Protein 6OH9 (pdb70)

Nearest PDB structures (foldseek):
  6oh9-assembly1_A-2  TM=1.002E+00  e=0.000E+00  Saccharomyces cerevisiae S288C
  6oha-assembly1_A-2  TM=1.002E+00  e=1.198E-101  Saccharomyces cerevisiae S288C
  2uz9-assembly1_A  TM=9.532E-01  e=1.510E-56  Homo sapiens
  3e0l-assembly1_B  TM=9.366E-01  e=5.486E-54  Homo sapiens
  2i9u-assembly1_B  TM=9.647E-01  e=1.016E-47  Clostridium acetobutylicum ATCC 824

InterPro domains:
  IPR006680 Amidohydrolase-related [PF01979] (92-486)
  IPR011059 Metal-dependent hydrolase, composite domain superfamily [G3DSA:2.30.40.10] (21-485)
  IPR014311 Guanine deaminase [TIGR02967] (87-442)
  IPR014311 Guanine deaminase [cd01303] (21-483)
  IPR032466 Metal-dependent hydrolase [SSF51556] (94-405)
  IPR051607 Metallo-dependent Hydrolases [PTHR11271] (16-487)

Radius of gyration: 21.92 Å; Cα contacts (8 Å, |Δi|>4): 1103; chains: 1; bounding box: 60×45×69 Å

Secondary structure (DSSP, 8-state):
--TT-EEEEEEEEEE-SSTT--EEEEEEEEEEETTEEEEEETT-S-HHHHHHHH-TT--GGGEEEEE---EEEEEPEEEEEEEGGGGGGTT--TT--HHHHIIIIIHHHHHHTTSHHHHHHHHHHHHHHHHHTTEEEEEEE--S-HHHHHHHHHHHHHHT-EEEEE-EE--SSS-TTS---HHHHHHHHHHHHHIIIIII--TTEEEEEEE--GGGS-HHHHHHHHHHHHHHT-EEEEEES--HHHHHHHHHH-TTSSSHHHHHHHTT---TTEEEEE--S--HHHHHHHHHHT-EEEE-HHHHHHTT-----HHHHHHTT-EEEE---TTTS----HHHHHHHHHHHHHHHHHHH-GGG---HHHHHHIIIIIHHHHTT-TTTSSSS-TTSB--EEEEETTSTT-S----GGG--------HHHHHHHHHHH--GGGEEEEEETTEEEEE-

CATH classification: 3.20.20.140

Organism: Saccharomyces cerevisiae (strain ATCC 204508 / S288c) (NCBI:txid559292)

Foldseek 3Di:
DCAQAKEKEFAWAWFFLDFPDIDIAGRWIWIAHQQFTADIGGPDPDNLVVVCVSPVPDDSVRYDYHYFQQKYKYFFFEAEAAALQQQVQAVPQPQAFDPVSCVPRNLVSLLVVVPVVVLLVSLVVLLQQLVLFRHQEYEYEYAQDLVSQLVSLLVCLVLRGQYETEREAFAADDDPSGHDNLVSRLVSLVVSQCCNCPPVVHNRYHYEYHHAAQRRADLVSLLSVLVVCVVVVHAYEYEFQQAPVVFVVCCVVCVVADGRLRSNVVSRNQALRYEYEHQAPDDPVSLVVNVVRNAAYEHAQQLSVQSVRHFRQVLVSVVSVHQYAYHCHPRSRNDSHLLVRLVSNQVSQVVVCVPPNPSSGGDLSSSSQRRFLSSCSNNVNNVATRGSDGGHGRWMFMFRCPFPPHPQDDDPPQDPPDHHDDPVNSVVSCSVRNGSSRGAWTDGSNHTSDGD

B-factor: mean 28.14, std 17.05, range [9.83, 329.29]

Structure (mmCIF, N/CA/C/O backbone):
data_6OH9
#
_entry.id   6OH9
#
_cell.length_a   107.229
_cell.length_b   107.229
_cell.length_c   114.831
_cell.angle_alpha   90.000
_cell.angle_beta   90.000
_cell.angle_gamma   90.000
#
_symmetry.space_group_name_H-M   'P 43 2 2'
#
loop_
_entity.id
_entity.type
_entity.pdbx_description
1 polymer 'Yeast Guanine Deaminase'
2 non-polymer 'ZINC ION'
3 non-polymer 'SULFATE ION'
4 non-polymer 'NONAETHYLENE GLYCOL'
5 water water
#
loop_
_atom_site.group_PDB
_atom_site.id
_atom_site.type_symbol
_atom_site.label_atom_id
_atom_site.label_alt_id
_atom_site.label_comp_id
_atom_site.label_asym_id
_atom_site.label_entity_id
_atom_site.label_seq_id
_atom_site.pdbx_PDB_ins_code
_atom_site.Cartn_x
_atom_site.Cartn_y
_atom_site.Cartn_z
_atom_site.occupancy
_atom_site.B_iso_or_equiv
_atom_site.auth_seq_id
_atom_site.auth_comp_id
_atom_site.auth_asym_id
_atom_site.auth_atom_id
_atom_site.pdbx_PDB_model_num
ATOM 1 N N . ASP A 1 13 ? 53.39800 18.95452 7.12540 1.000 79.88409 13 ASP A N 1
ATOM 2 C CA . ASP A 1 13 ? 53.57224 17.53611 6.81530 1.000 92.10552 13 ASP A CA 1
ATOM 3 C C . ASP A 1 13 ? 54.27894 16.82476 7.96432 1.000 89.88683 13 ASP A C 1
ATOM 4 O O . ASP A 1 13 ? 55.36165 17.23297 8.38621 1.000 84.70254 13 ASP A O 1
ATOM 12 N N . LYS A 1 14 ? 53.66559 15.74987 8.45697 1.000 81.76523 14 LYS A N 1
ATOM 13 C CA . LYS A 1 14 ? 54.13120 15.07696 9.66005 1.000 68.67322 14 LYS A CA 1
ATOM 14 C C . LYS A 1 14 ? 54.81465 13.74272 9.38714 1.000 45.68170 14 LYS A C 1
ATOM 15 O O . LYS A 1 14 ? 55.24253 13.07695 10.34060 1.000 37.93117 14 LYS A O 1
ATOM 27 N N . HIS A 1 15 ? 54.94237 13.33234 8.12598 1.000 38.29127 15 HIS A N 1
ATOM 28 C CA . HIS A 1 15 ? 55.64490 12.09299 7.83393 1.000 41.37145 15 HIS A CA 1
ATOM 29 C C . HIS A 1 15 ? 57.07806 12.18970 8.34405 1.000 35.06769 15 HIS A C 1
ATOM 30 O O . HIS A 1 15 ? 57.77789 13.18074 8.09164 1.000 40.59796 15 HIS A O 1
ATOM 44 N N . GLY A 1 16 ? 57.51589 11.15515 9.05960 1.000 39.32202 16 GLY A N 1
ATOM 45 C CA . GLY A 1 16 ? 58.84528 11.13478 9.63345 1.000 39.99570 16 GLY A CA 1
ATOM 46 C C . GLY A 1 16 ? 58.96657 11.78510 10.99125 1.000 33.60152 16 GLY A C 1
ATOM 47 O O . GLY A 1 16 ? 60.05848 11.78835 11.57315 1.000 35.94208 16 GLY A O 1
ATOM 51 N N . LYS A 1 17 ? 57.90006 12.32892 11.53862 1.000 29.17420 17 LYS A N 1
ATOM 52 C CA . LYS A 1 17 ? 57.95175 12.98351 12.82840 1.000 36.91549 17 LYS A CA 1
ATOM 53 C C . LYS A 1 17 ? 57.13296 12.21260 13.83943 1.000 35.80497 17 LYS A C 1
ATOM 54 O O . LYS A 1 17 ? 55.95357 11.93003 13.60523 1.000 32.10670 17 LYS A O 1
ATOM 58 N N . PHE A 1 18 ? 57.72555 11.87006 14.98398 1.000 28.91120 18 PHE A N 1
ATOM 59 C CA . PHE A 1 18 ? 56.98541 11.15382 16.01447 1.000 29.14803 18 PHE A CA 1
ATOM 60 C C . PHE A 1 18 ? 56.11779 12.13774 16.79029 1.000 27.95115 18 PHE A C 1
ATOM 61 O O . PHE A 1 18 ? 56.62856 13.06356 17.42389 1.000 33.91586 18 PHE A O 1
ATOM 78 N N . LEU A 1 19 ? 54.80144 11.93825 16.74267 1.000 25.08826 19 LEU A N 1
ATOM 79 C CA . LEU A 1 19 ? 53.85706 12.80053 17.43084 1.000 26.53980 19 LEU A CA 1
ATOM 80 C C . LEU A 1 19 ? 53.38580 12.13261 18.71274 1.000 29.78945 19 LEU A C 1
ATOM 81 O O . LEU A 1 19 ? 53.25352 10.90938 18.77966 1.000 24.94108 19 LEU A O 1
ATOM 97 N N . VAL A 1 20 ? 53.10267 12.94376 19.72631 1.000 26.91053 20 VAL A N 1
ATOM 98 C CA . VAL A 1 20 ? 52.38989 12.44207 20.89932 1.000 24.11933 20 VAL A CA 1
ATOM 99 C C . VAL A 1 20 ? 51.31732 13.45503 21.27749 1.000 25.98526 20 VAL A C 1
ATOM 100 O O . VAL A 1 20 ? 51.61265 14.63446 21.48111 1.000 34.60431 20 VAL A O 1
ATOM 113 N N . PHE A 1 21 ? 50.06723 13.00476 21.29917 1.000 22.87472 21 PHE A N 1
ATOM 114 C CA . PHE A 1 21 ? 48.91459 13.82177 21.65998 1.000 26.04718 21 PHE A CA 1
ATOM 115 C C . PHE A 1 21 ? 48.59871 13.55058 23.12347 1.000 30.79010 21 PHE A C 1
ATOM 116 O O . PHE A 1 21 ? 48.49584 12.38965 23.52559 1.000 27.23080 21 PHE A O 1
ATOM 133 N N . PHE A 1 22 ? 48.44032 14.61233 23.91315 1.000 26.00929 22 PHE A N 1
ATOM 134 C CA . PHE A 1 22 ? 48.17104 14.48180 25.33414 1.000 26.86296 22 PHE A CA 1
ATOM 135 C C . PHE A 1 22 ? 46.85973 15.16552 25.69138 1.000 30.84960 22 PHE A C 1
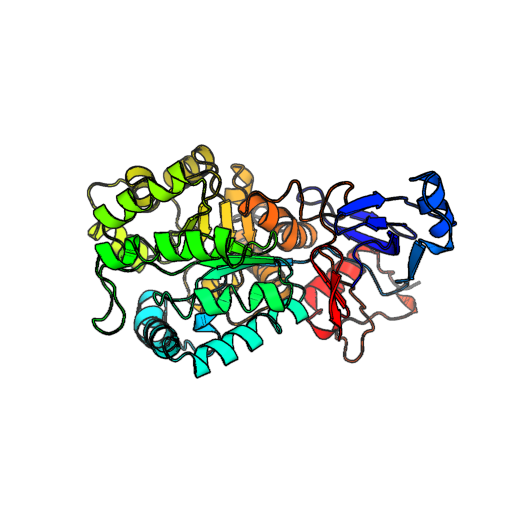ATOM 136 O O . PHE A 1 22 ? 46.62330 16.31449 25.30200 1.000 25.66383 22 PHE A O 1
ATOM 153 N N . GLY A 1 23 ? 46.02028 14.46856 26.42365 1.000 28.35803 23 GLY A N 1
ATOM 154 C CA . GLY A 1 23 ? 44.78694 15.04656 26.90425 1.000 26.78312 23 GLY A CA 1
ATOM 155 C C . GLY A 1 23 ? 43.75904 13.95833 27.14919 1.000 25.26422 23 GLY A C 1
ATOM 156 O O . GLY A 1 23 ? 44.10283 12.84845 27.55240 1.000 24.78244 23 GLY A O 1
ATOM 160 N N . THR A 1 24 ? 42.49949 14.31653 26.90768 1.000 20.72590 24 THR A N 1
ATOM 161 C CA . THR A 1 24 ? 41.38234 13.40539 27.08672 1.000 20.43414 24 THR A CA 1
ATOM 162 C C . THR A 1 24 ? 41.00671 12.80269 25.74112 1.000 20.40498 24 THR A C 1
ATOM 163 O O . THR A 1 24 ? 40.82259 13.53470 24.76230 1.000 21.97136 24 THR A O 1
ATOM 174 N N . PHE A 1 25 ? 40.88831 11.47264 25.70402 1.000 20.03613 25 PHE A N 1
ATOM 175 C CA . PHE A 1 25 ? 40.48852 10.74369 24.50413 1.000 20.81142 25 PHE A CA 1
ATOM 176 C C . PHE A 1 25 ? 39.19668 9.99495 24.75984 1.000 19.85157 25 PHE A C 1
ATOM 177 O O . PHE A 1 25 ? 39.08128 9.25357 25.73891 1.000 20.35571 25 PHE A O 1
ATOM 194 N N . VAL A 1 26 ? 38.22286 10.19419 23.87335 1.000 18.86703 26 VAL A N 1
ATOM 195 C CA . VAL A 1 26 ? 36.90232 9.60253 23.99417 1.000 15.44798 26 VAL A CA 1
ATOM 196 C C . VAL A 1 26 ? 36.65444 8.74169 22.76445 1.000 17.03518 26 VAL A C 1
ATOM 197 O O . VAL A 1 26 ? 36.84272 9.21153 21.64350 1.000 17.32495 26 VAL A O 1
ATOM 210 N N . ASP A 1 27 ? 36.24435 7.48766 22.96142 1.000 15.62602 27 ASP A N 1
ATOM 211 C CA . ASP A 1 27 ? 35.88371 6.64243 21.82576 1.000 14.62579 27 ASP A CA 1
ATOM 212 C C . ASP A 1 27 ? 34.92322 5.55403 22.30485 1.000 16.77609 27 ASP A C 1
ATOM 213 O O . ASP A 1 27 ? 34.47749 5.55002 23.45857 1.000 17.83122 27 ASP A O 1
ATOM 222 N N . THR A 1 28 ? 34.53548 4.67443 21.37463 1.000 18.38278 28 THR A N 1
ATOM 223 C CA . THR A 1 28 ? 33.51117 3.66072 21.62278 1.000 16.78539 28 THR A CA 1
ATOM 224 C C . THR A 1 28 ? 34.01900 2.32541 21.11210 1.000 16.80560 28 THR A C 1
ATOM 225 O O . THR A 1 28 ? 33.72723 1.94398 19.97458 1.000 18.22898 28 THR A O 1
ATOM 236 N N . PRO A 1 29 ? 34.79547 1.59219 21.91104 1.000 18.84219 29 PRO A N 1
ATOM 237 C CA . PRO A 1 29 ? 35.38638 0.34677 21.38944 1.000 23.51980 29 PRO A CA 1
ATOM 238 C C . PRO A 1 29 ? 34.37752 -0.76901 21.20215 1.000 21.32724 29 PRO A C 1
ATOM 239 O O . PRO A 1 29 ? 34.60998 -1.66503 20.38276 1.000 22.57328 29 PRO A O 1
ATOM 250 N N . LYS A 1 30 ? 33.26527 -0.73732 21.93129 1.000 19.93151 30 LYS A N 1
ATOM 251 C CA . LYS A 1 30 ? 32.22471 -1.74567 21.83873 1.000 20.54252 30 LYS A CA 1
ATOM 252 C C . LYS A 1 30 ? 30.87477 -1.04918 21.92088 1.000 20.30920 30 LYS A C 1
ATOM 253 O O . LYS A 1 30 ? 30.70975 -0.07533 22.67019 1.000 20.19047 30 LYS A O 1
ATOM 265 N N . LEU A 1 31 ? 29.91198 -1.55955 21.15825 1.000 18.75479 31 LEU A N 1
ATOM 266 C CA . LEU A 1 31 ? 28.58376 -0.96755 21.12665 1.000 17.41767 31 LEU A CA 1
ATOM 267 C C . LEU A 1 31 ? 28.02809 -0.82980 22.53931 1.000 17.58503 31 LEU A C 1
ATOM 268 O O . LEU A 1 31 ? 27.90250 -1.81787 23.27521 1.000 18.04004 31 LEU A O 1
ATOM 284 N N . GLY A 1 32 ? 27.67495 0.39044 22.90215 1.000 17.14226 32 GLY A N 1
ATOM 285 C CA . GLY A 1 32 ? 27.10141 0.66990 24.19624 1.000 17.56127 32 GLY A CA 1
ATOM 286 C C . GLY A 1 32 ? 28.10573 1.16969 25.21724 1.000 20.67992 32 GLY A C 1
ATOM 287 O O . GLY A 1 32 ? 27.69699 1.63223 26.28696 1.000 31.45378 32 GLY A O 1
ATOM 291 N N . GLU A 1 33 ? 29.38730 1.07192 24.91503 1.000 21.37864 33 GLU A N 1
ATOM 292 C CA . GLU A 1 33 ? 30.44684 1.55063 25.78268 1.000 27.37921 33 GLU A CA 1
ATOM 293 C C . GLU A 1 33 ? 30.85141 2.94417 25.34144 1.000 20.57109 33 GLU A C 1
ATOM 294 O O . GLU A 1 33 ? 30.86790 3.25502 24.14738 1.000 18.98663 33 GLU A O 1
ATOM 306 N N . LEU A 1 34 ? 31.21466 3.77394 26.31169 1.000 21.49177 34 LEU A N 1
ATOM 307 C CA . LEU A 1 34 ? 31.84134 5.06257 26.03257 1.000 17.44950 34 LEU A CA 1
ATOM 308 C C . LEU A 1 34 ? 33.10408 5.13091 26.86719 1.000 16.10793 34 LEU A C 1
ATOM 309 O O . LEU A 1 34 ? 33.03532 5.26616 28.09612 1.000 17.78853 34 LEU A O 1
ATOM 325 N N . ARG A 1 35 ? 34.24523 5.04667 26.19870 1.000 17.18407 35 ARG A N 1
ATOM 326 C CA . ARG A 1 35 ? 35.53706 4.97757 26.85972 1.000 16.07666 35 ARG A CA 1
ATOM 327 C C . ARG A 1 35 ? 36.12671 6.38342 26.91143 1.000 19.83113 35 ARG A C 1
ATOM 328 O O . ARG A 1 35 ? 36.36087 7.01125 25.87095 1.000 21.05782 35 ARG A O 1
ATOM 349 N N . ILE A 1 36 ? 36.37572 6.85910 28.11996 1.000 18.88072 36 ILE A N 1
ATOM 350 C CA . ILE A 1 36 ? 36.88727 8.19500 28.35914 1.000 17.65229 36 ILE A CA 1
ATOM 351 C C . ILE A 1 36 ? 38.20484 8.02810 29.09339 1.000 22.16693 36 ILE A C 1
ATOM 352 O O . ILE A 1 36 ? 38.22976 7.57892 30.25235 1.000 23.14148 36 ILE A O 1
ATOM 368 N N . ARG A 1 37 ? 39.28974 8.43301 28.44249 1.000 22.40342 37 ARG A N 1
ATOM 369 C CA . ARG A 1 37 ? 40.64552 8.31740 28.97700 1.000 21.32307 37 ARG A CA 1
ATOM 370 C C . ARG A 1 37 ? 41.22103 9.71312 29.17929 1.000 21.76104 37 ARG A C 1
ATOM 371 O O . ARG A 1 37 ? 41.54339 10.40832 28.21414 1.000 23.66405 37 ARG A O 1
ATOM 392 N N . GLU A 1 38 ? 41.35580 10.11535 30.44372 1.000 24.29320 38 GLU A N 1
ATOM 393 C CA . GLU A 1 38 ? 41.91605 11.41616 30.80023 1.000 24.41964 38 GLU A CA 1
ATOM 394 C C . GLU A 1 38 ? 43.42788 11.35404 30.97640 1.000 24.22821 38 GLU A C 1
ATOM 395 O O . GLU A 1 38 ? 44.00590 10.29749 31.21564 1.000 28.14974 38 GLU A O 1
ATOM 407 N N . LYS A 1 39 ? 44.06296 12.52302 30.84115 1.000 26.16778 39 LYS A N 1
ATOM 408 C CA . LYS A 1 39 ? 45.50121 12.67635 31.02486 1.000 24.21021 39 LYS A CA 1
ATOM 409 C C . LYS A 1 39 ? 46.26826 11.51435 30.41014 1.000 27.44579 39 LYS A C 1
ATOM 410 O O . LYS A 1 39 ? 47.14349 10.89466 31.02382 1.000 27.78862 39 LYS A O 1
ATOM 429 N N . THR A 1 40 ? 45.97164 11.26119 29.14624 1.000 22.73257 40 THR A N 1
ATOM 430 C CA . THR A 1 40 ? 46.44764 10.11526 28.39380 1.000 26.64280 40 THR A CA 1
ATOM 431 C C . THR A 1 40 ? 47.32660 10.61119 27.25195 1.000 27.71177 40 THR A C 1
ATOM 432 O O . THR A 1 40 ? 47.07092 11.67246 26.67107 1.000 27.97538 40 THR A O 1
ATOM 443 N N . SER A 1 41 ? 48.37787 9.85189 26.95386 1.000 25.38151 41 SER A N 1
ATOM 444 C CA A SER A 1 41 ? 49.25790 10.12689 25.82700 0.598 23.92784 41 SER A CA 1
ATOM 445 C CA B SER A 1 41 ? 49.25490 10.13071 25.82566 0.402 24.89426 41 SER A CA 1
ATOM 446 C C . SER A 1 41 ? 49.01536 9.11142 24.72155 1.000 26.79312 41 SER A C 1
ATOM 447 O O . SER A 1 41 ? 48.98956 7.90505 24.97781 1.000 28.13052 41 SER A O 1
ATOM 462 N N . VAL A 1 42 ? 48.86038 9.60025 23.49598 1.000 25.37106 42 VAL A N 1
ATOM 463 C CA . VAL A 1 42 ? 48.65852 8.75666 22.32137 1.000 23.56830 42 VA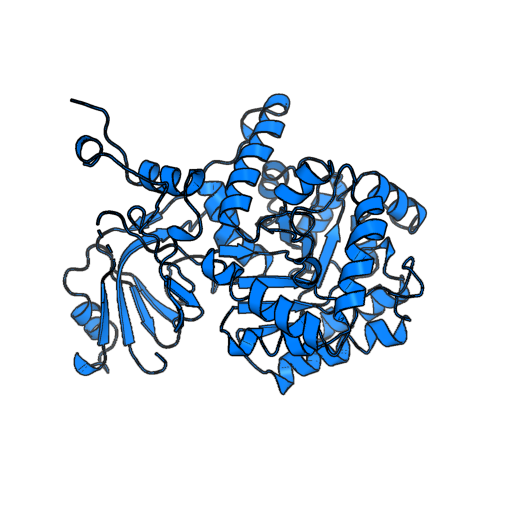L A CA 1
ATOM 464 C C . VAL A 1 42 ? 49.79215 9.06871 21.35078 1.000 26.17184 42 VAL A C 1
ATOM 465 O O . VAL A 1 42 ? 49.88691 10.18666 20.82793 1.000 22.59244 42 VAL A O 1
ATOM 478 N N . GLY A 1 43 ? 50.67012 8.09313 21.12871 1.000 22.52096 43 GLY A N 1
ATOM 479 C CA . GLY A 1 43 ? 51.79526 8.27381 20.22286 1.000 23.07741 43 GLY A CA 1
ATOM 480 C C . GLY A 1 43 ? 51.37782 7.90023 18.80980 1.000 23.96252 43 GLY A C 1
ATOM 481 O O . GLY A 1 43 ? 50.69343 6.89808 18.59626 1.000 23.97766 43 GLY A O 1
ATOM 485 N N . VAL A 1 44 ? 51.77642 8.73473 17.85035 1.000 22.84151 44 VAL A N 1
ATOM 486 C CA . VAL A 1 44 ? 51.38532 8.58377 16.44976 1.000 22.47912 44 VAL A CA 1
ATOM 487 C C . VAL A 1 44 ? 52.60451 8.76547 15.54949 1.000 24.17332 44 VAL A C 1
ATOM 488 O O . VAL A 1 44 ? 53.34415 9.74767 15.67828 1.000 26.56542 44 VAL A O 1
ATOM 501 N N . LEU A 1 45 ? 52.77945 7.85380 14.60507 1.000 23.18356 45 LEU A N 1
ATOM 502 C CA . LEU A 1 45 ? 53.87495 7.95426 13.65131 1.000 23.86603 45 LEU A CA 1
ATOM 503 C C . LEU A 1 45 ? 53.42201 7.47939 12.28394 1.000 28.62347 45 LEU A C 1
ATOM 504 O O . LEU A 1 45 ? 52.90948 6.36398 12.14528 1.000 23.40213 45 LEU A O 1
ATOM 520 N N . ASN A 1 46 ? 53.61393 8.34044 11.28469 1.000 23.80371 46 ASN A N 1
ATOM 521 C CA . ASN A 1 46 ? 53.21020 8.06581 9.91215 1.000 23.60687 46 ASN A CA 1
ATOM 522 C C . ASN A 1 46 ? 51.78166 7.54411 9.85134 1.000 22.66189 46 ASN A C 1
ATOM 523 O O . ASN A 1 46 ? 51.46921 6.58541 9.13299 1.000 25.97742 46 ASN A O 1
ATOM 534 N N . GLY A 1 47 ? 50.90345 8.22753 10.59010 1.000 24.73863 47 GLY A N 1
ATOM 535 C CA . GLY A 1 47 ? 49.48259 7.96875 10.56531 1.000 23.16214 47 GLY A CA 1
ATOM 536 C C . GLY A 1 47 ? 48.99459 6.86275 11.46699 1.000 24.88293 47 GLY A C 1
ATOM 537 O O . GLY A 1 47 ? 47.77395 6.66787 11.56371 1.000 26.18293 47 GLY A O 1
ATOM 541 N N . ILE A 1 48 ? 49.88538 6.13283 12.12846 1.000 21.31632 48 ILE A N 1
ATOM 542 C CA . ILE A 1 48 ? 49.50908 4.93302 12.86707 1.000 21.05649 48 ILE A CA 1
ATOM 543 C C . ILE A 1 48 ? 49.74026 5.14586 14.35769 1.000 24.71784 48 ILE A C 1
ATOM 544 O O . ILE A 1 48 ? 50.83370 5.54877 14.78287 1.000 24.19008 48 ILE A O 1
ATOM 560 N N . ILE A 1 49 ? 48.71782 4.82639 15.15457 1.000 20.52407 49 ILE A N 1
ATOM 561 C CA . ILE A 1 49 ? 48.82267 4.92797 16.60572 1.000 21.32318 49 ILE A CA 1
ATOM 562 C C . ILE A 1 49 ? 49.77299 3.84954 17.11084 1.000 21.24504 49 ILE A C 1
ATOM 563 O O . ILE A 1 49 ? 49.63151 2.66511 16.77078 1.000 24.04666 49 ILE A O 1
ATOM 579 N N . ARG A 1 50 ? 50.76778 4.25668 17.89793 1.000 23.20442 50 ARG A N 1
ATOM 580 C CA . ARG A 1 50 ? 51.79741 3.34435 18.35922 1.000 23.11441 50 ARG A CA 1
ATOM 581 C C . ARG A 1 50 ? 51.66171 2.95904 19.82340 1.000 26.16420 50 ARG A C 1
ATOM 582 O O . ARG A 1 50 ? 52.12664 1.88910 20.20932 1.000 26.29327 50 ARG A O 1
ATOM 603 N N . PHE A 1 51 ? 51.06115 3.80860 20.64836 1.000 24.36886 51 PHE A N 1
ATOM 604 C CA . PHE A 1 51 ? 50.84199 3.47473 22.04718 1.000 22.52090 51 PHE A CA 1
ATOM 605 C C . PHE A 1 51 ? 49.76451 4.39969 22.57316 1.000 27.40524 51 PHE A C 1
ATOM 606 O O . PHE A 1 51 ? 49.50063 5.45796 21.99909 1.000 24.08917 51 PHE A O 1
ATOM 623 N N . VAL A 1 52 ? 49.13173 3.96157 23.66361 1.000 24.66377 52 VAL A N 1
ATOM 624 C CA . VAL A 1 52 ? 48.11259 4.71992 24.37175 1.000 25.12140 52 VAL A CA 1
ATOM 625 C C . VAL A 1 52 ? 48.42878 4.51827 25.85057 1.000 31.05205 52 VAL A C 1
ATOM 626 O O . VAL A 1 52 ? 48.28924 3.40359 26.36566 1.000 33.94324 52 VAL A O 1
ATOM 639 N N . ASN A 1 53 ? 48.85056 5.57916 26.52887 1.000 27.65486 53 ASN A N 1
ATOM 640 C CA . ASN A 1 53 ? 49.28679 5.50662 27.92312 1.000 27.06963 53 ASN A CA 1
ATOM 641 C C . ASN A 1 53 ? 48.36931 6.37020 28.78559 1.000 25.72828 53 ASN A C 1
ATOM 642 O O . ASN A 1 53 ? 48.40945 7.60397 28.70135 1.000 27.00820 53 ASN A O 1
ATOM 653 N N . ARG A 1 54 ? 47.53308 5.72460 29.60040 1.000 27.33643 54 ARG A N 1
ATOM 654 C CA . ARG A 1 54 ? 46.70969 6.44385 30.56223 1.000 27.16170 54 ARG A CA 1
ATOM 655 C C . ARG A 1 54 ? 47.55783 6.96413 31.71973 1.000 28.87468 54 ARG A C 1
ATOM 656 O O . ARG A 1 54 ? 48.57532 6.37047 32.09400 1.000 32.54714 54 ARG A O 1
ATOM 677 N N . ASN A 1 55 ? 47.13787 8.09961 32.27310 1.000 35.10035 55 ASN A N 1
ATOM 678 C CA . ASN A 1 55 ? 47.83518 8.73109 33.39234 1.000 37.89627 55 ASN A CA 1
ATOM 679 C C . ASN A 1 55 ? 49.30723 8.92661 33.05722 1.000 36.27474 55 ASN A C 1
ATOM 680 O O . ASN A 1 55 ? 50.20358 8.56992 33.81805 1.000 36.95682 55 ASN A O 1
ATOM 691 N N . SER A 1 56 ? 49.53767 9.47460 31.87044 1.000 32.00801 56 SER A N 1
ATOM 692 C CA . SER A 1 56 ? 50.88446 9.78316 31.42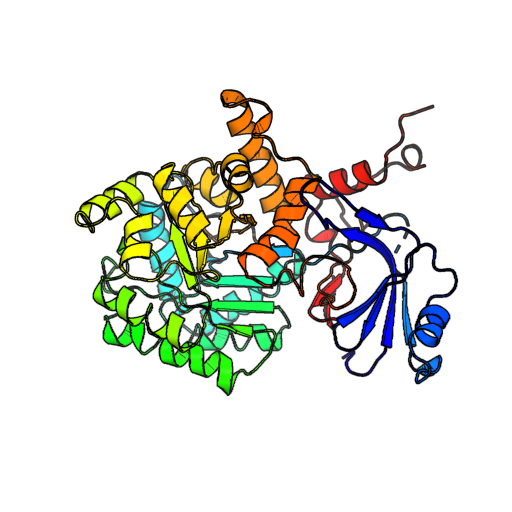465 1.000 29.62398 56 SER A CA 1
ATOM 693 C C . SER A 1 56 ? 51.40637 11.01327 32.15138 1.000 35.00744 56 SER A C 1
ATOM 694 O O . SER A 1 56 ? 50.76567 12.06587 32.16285 1.000 36.09695 56 SER A O 1
ATOM 702 N N . LEU A 1 57 ? 52.58121 10.88417 32.75162 1.000 33.25949 57 LEU A N 1
ATOM 703 C CA . LEU A 1 57 ? 53.21976 12.00761 33.41861 1.000 39.26586 57 LEU A CA 1
ATOM 704 C C . LEU A 1 57 ? 54.23630 12.72402 32.54006 1.000 36.54673 57 LEU A C 1
ATOM 705 O O . LEU A 1 57 ? 54.62351 13.84998 32.85841 1.000 40.37532 57 LEU A O 1
ATOM 721 N N . ASP A 1 58 ? 54.67242 12.10978 31.44389 1.000 35.63899 58 ASP A N 1
ATOM 722 C CA . ASP A 1 58 ? 55.76648 12.65873 30.64283 1.000 34.25459 58 ASP A CA 1
ATOM 723 C C . ASP A 1 58 ? 55.60744 12.16395 29.21849 1.000 36.55191 58 ASP A C 1
ATOM 724 O O . ASP A 1 58 ? 56.13759 11.10822 28.85096 1.000 34.05276 58 ASP A O 1
ATOM 733 N N . PRO A 1 59 ? 54.86121 12.89640 28.38539 1.000 37.59894 59 PRO A N 1
ATOM 734 C CA . PRO A 1 59 ? 54.57625 12.38659 27.03169 1.000 32.95620 59 PRO A CA 1
ATOM 735 C C . PRO A 1 59 ? 55.81290 12.15873 26.18524 1.000 28.06495 59 PRO A C 1
ATOM 736 O O . PRO A 1 59 ? 55.83866 11.23417 25.36596 1.000 32.13895 59 PRO A O 1
ATOM 747 N N . VAL A 1 60 ? 56.83787 12.99463 26.33277 1.000 30.37351 60 VAL A N 1
ATOM 748 C CA . VAL A 1 60 ? 58.05227 12.78502 25.56185 1.000 33.65076 60 VAL A CA 1
ATOM 749 C C . VAL A 1 60 ? 58.72217 11.48798 25.98931 1.000 29.42812 60 VAL A C 1
ATOM 750 O O . VAL A 1 60 ? 59.10858 10.66346 25.15210 1.000 32.17470 60 VAL A O 1
ATOM 763 N N . LYS A 1 61 ? 58.84757 11.27128 27.29737 1.000 32.79498 61 LYS A N 1
ATOM 764 C CA . LYS A 1 61 ? 59.47904 10.04865 27.76224 1.000 35.70828 61 LYS A CA 1
ATOM 765 C C . LYS A 1 61 ? 58.68201 8.82367 27.34697 1.000 30.43449 61 LYS A C 1
ATOM 766 O O . LYS A 1 61 ? 59.26940 7.77493 27.06432 1.000 35.60292 61 LYS A O 1
ATOM 785 N N . ASP A 1 62 ? 57.34582 8.92534 27.29585 1.000 31.19340 62 ASP A N 1
ATOM 786 C CA . ASP A 1 62 ? 56.56180 7.79528 26.81100 1.000 29.09203 62 ASP A CA 1
ATOM 787 C C . ASP A 1 62 ? 57.02611 7.38450 25.41381 1.000 29.13688 62 ASP A C 1
ATOM 788 O O . ASP A 1 62 ? 57.10855 6.19039 25.10556 1.000 29.66718 62 ASP A O 1
ATOM 797 N N . CYS A 1 63 ? 57.34190 8.36596 24.55695 1.000 28.45320 63 CYS A N 1
ATOM 798 C CA . CYS A 1 63 ? 57.80571 8.05963 23.20456 1.000 28.43597 63 CYS A CA 1
ATOM 799 C C . CYS A 1 63 ? 59.18435 7.42126 23.22980 1.000 29.09927 63 CYS A C 1
ATOM 800 O O . CYS A 1 63 ? 59.46216 6.48294 22.47487 1.000 32.61154 63 CYS A O 1
ATOM 808 N N . LEU A 1 64 ? 60.06478 7.93696 24.07979 1.000 32.25735 64 LEU A N 1
ATOM 809 C CA . LEU A 1 64 ? 61.42536 7.40977 24.14581 1.000 35.24138 64 LEU A CA 1
ATOM 810 C C . LEU A 1 64 ? 61.43866 6.00545 24.73644 1.000 36.59618 64 LEU A C 1
ATOM 811 O O . LEU A 1 64 ? 62.22423 5.15660 24.29997 1.000 34.27608 64 LEU A O 1
ATOM 827 N N . ASP A 1 65 ? 60.56295 5.74183 25.72265 1.000 33.33200 65 ASP A N 1
ATOM 828 C CA . ASP A 1 65 ? 60.40441 4.38876 26.24709 1.000 36.33910 65 ASP A CA 1
ATOM 829 C C . ASP A 1 65 ? 59.87544 3.43861 25.18317 1.000 35.33630 65 ASP A C 1
ATOM 830 O O . ASP A 1 65 ? 60.23887 2.25828 25.15287 1.000 39.08846 65 ASP A O 1
ATOM 839 N N . HIS A 1 66 ? 58.99412 3.93208 24.30829 1.000 29.95699 66 HIS A N 1
ATOM 840 C CA . HIS A 1 66 ? 58.41697 3.08835 23.27710 1.000 31.35149 66 HIS A CA 1
ATOM 841 C C . HIS A 1 66 ? 59.42746 2.71733 22.19351 1.000 27.71750 66 HIS A C 1
ATOM 842 O O . HIS A 1 66 ? 59.32797 1.63241 21.61536 1.000 32.49197 66 HIS A O 1
ATOM 856 N N . ASP A 1 67 ? 60.39246 3.58871 21.90327 1.000 28.29313 67 ASP A N 1
ATOM 857 C CA . ASP A 1 67 ? 61.30538 3.37967 20.77465 1.000 33.62449 67 ASP A CA 1
ATOM 858 C C . ASP A 1 67 ? 62.67953 3.93800 21.11315 1.000 32.77139 67 ASP A C 1
ATOM 859 O O . ASP A 1 67 ? 62.84785 5.16073 21.15054 1.000 30.48020 67 ASP A O 1
ATOM 868 N N . SER A 1 68 ? 63.63330 3.01496 21.37660 1.000 32.18849 68 SER A N 1
ATOM 869 C CA . SER A 1 68 ? 65.03150 3.31864 21.69732 1.000 44.70377 68 SER A CA 1
ATOM 870 C C . SER A 1 68 ? 65.71279 4.23219 20.68821 1.000 41.19311 68 SER A C 1
ATOM 871 O O . SER A 1 68 ? 66.67955 4.93760 21.03285 1.000 34.88022 68 SER A O 1
ATOM 879 N N . SER A 1 69 ? 65.25505 4.18139 19.43399 1.000 33.46759 69 SER A N 1
ATOM 880 C CA . SER A 1 69 ? 65.81962 4.91354 18.30486 1.000 41.19726 69 SER A CA 1
ATOM 881 C C . SER A 1 69 ? 65.55349 6.40602 18.37350 1.000 44.27483 69 SER A C 1
ATOM 882 O O . SER A 1 69 ? 66.24673 7.17709 17.70218 1.000 35.26653 69 SER A O 1
ATOM 890 N N . LEU A 1 70 ? 64.58194 6.84023 19.16532 1.000 30.84935 70 LEU A N 1
ATOM 891 C CA . LEU A 1 70 ? 64.15830 8.22725 19.20233 1.000 35.23661 70 LEU A CA 1
ATOM 892 C C . LEU A 1 70 ? 65.00299 9.05110 20.16708 1.000 37.66297 70 LEU A C 1
ATOM 893 O O . LEU A 1 70 ? 65.54920 8.53960 21.14627 1.000 33.91219 70 LEU A O 1
ATOM 909 N N . SER A 1 71 ? 65.08913 10.34236 19.87178 1.000 37.49245 71 SER A N 1
ATOM 910 C CA . SER A 1 71 ? 65.65164 11.36143 20.74527 1.000 43.09872 71 SER A CA 1
ATOM 911 C C . SER A 1 71 ? 64.56616 12.40207 20.99142 1.000 38.36319 71 SER A C 1
ATOM 912 O O . SER A 1 71 ? 63.60136 12.48508 20.21779 1.000 35.59345 71 SER A O 1
ATOM 920 N N . PRO A 1 72 ? 64.67872 13.20465 22.05766 1.000 36.44809 72 PRO A N 1
ATOM 921 C CA . PRO A 1 72 ? 63.62968 14.21037 22.31443 1.000 44.31343 72 PRO A CA 1
ATOM 922 C C . PRO A 1 72 ? 63.40880 15.14269 21.14443 1.000 51.07296 72 PRO A C 1
ATOM 923 O O . PRO A 1 72 ? 62.27951 15.59686 20.91791 1.000 47.92934 72 PRO A O 1
ATOM 934 N N . GLU A 1 73 ? 64.47270 15.44621 20.39936 1.000 42.98425 73 GLU A N 1
ATOM 935 C CA . GLU A 1 73 ? 64.34986 16.21159 19.16884 1.000 48.92723 73 GLU A CA 1
ATOM 936 C C . GLU A 1 73 ? 63.32633 15.61223 18.21259 1.000 45.78513 73 GLU A C 1
ATOM 937 O O . GLU A 1 73 ? 62.74228 16.32943 17.39327 1.000 43.01407 73 GLU A O 1
ATOM 949 N N . ASP A 1 74 ? 63.14492 14.29862 18.25262 1.000 41.68751 74 ASP A N 1
ATOM 950 C CA . ASP A 1 74 ? 62.30672 13.66301 17.25099 1.000 41.09275 74 ASP A CA 1
ATOM 951 C C . ASP A 1 74 ? 60.81997 13.73005 17.59229 1.000 38.24476 74 ASP A C 1
ATOM 952 O O . ASP A 1 74 ? 60.00542 13.32903 16.75790 1.000 39.34171 74 ASP A O 1
ATOM 961 N N . VAL A 1 75 ? 60.45780 14.23772 18.77420 1.000 36.74554 75 VAL A N 1
ATOM 962 C CA . VAL A 1 75 ? 59.10145 14.13696 19.31091 1.000 34.11709 75 VAL A CA 1
ATOM 963 C C . VAL A 1 75 ? 58.43045 15.50126 19.26035 1.000 35.67748 75 VAL A C 1
ATOM 964 O O . VAL A 1 75 ? 59.00591 16.49789 19.71593 1.000 34.60740 75 VAL A O 1
ATOM 977 N N . THR A 1 76 ? 57.19798 15.53760 18.74730 1.000 31.84303 76 THR A N 1
ATOM 978 C CA . THR A 1 76 ? 56.35423 16.73233 18.77143 1.000 32.95916 76 THR A CA 1
ATOM 979 C C . THR A 1 76 ? 55.17589 16.50178 19.71375 1.000 37.31014 76 THR A C 1
ATOM 980 O O . THR A 1 76 ? 54.30469 15.67333 19.43541 1.000 35.33016 76 THR A O 1
ATOM 991 N N . VAL A 1 77 ? 55.13210 17.24849 20.81434 1.000 35.76642 77 VAL A N 1
ATOM 992 C CA . VAL A 1 77 ? 54.02205 17.13655 21.75117 1.000 32.31225 77 VAL A CA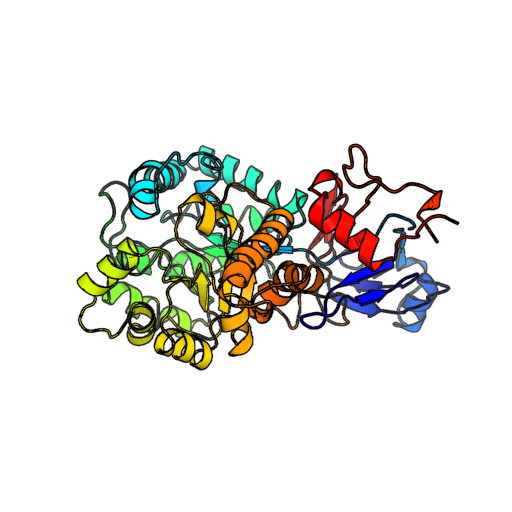 1
ATOM 993 C C . VAL A 1 77 ? 52.87854 18.00554 21.26116 1.000 35.06831 77 VAL A C 1
ATOM 994 O O . VAL A 1 77 ? 53.07956 19.16499 20.88892 1.000 41.63213 77 VAL A O 1
ATOM 1007 N N . VAL A 1 78 ? 51.67748 17.43678 21.24112 1.000 33.50437 78 VAL A N 1
ATOM 1008 C CA . VAL A 1 78 ? 50.45308 18.16879 20.94433 1.000 35.21353 78 VAL A CA 1
ATOM 1009 C C . VAL A 1 78 ? 49.58529 18.11424 22.19334 1.000 32.39900 78 VAL A C 1
ATOM 1010 O O . VAL A 1 78 ? 49.07737 17.04470 22.56105 1.000 34.18331 78 VAL A O 1
ATOM 1023 N N . ASP A 1 79 ? 49.37481 19.26815 22.81873 1.000 34.64593 79 ASP A N 1
ATOM 1024 C CA . ASP A 1 79 ? 48.60180 19.37095 24.05206 1.000 40.28729 79 ASP A CA 1
ATOM 1025 C C . ASP A 1 79 ? 47.16880 19.80444 23.74524 1.000 46.49500 79 ASP A C 1
ATOM 1026 O O . ASP A 1 79 ? 46.95634 20.87256 23.16251 1.000 40.70013 79 ASP A O 1
ATOM 1035 N N . ILE A 1 80 ? 46.19778 18.97356 24.14636 1.000 57.20236 80 ILE A N 1
ATOM 1036 C CA . ILE A 1 80 ? 44.76436 19.27024 24.00969 1.000 54.10677 80 ILE A CA 1
ATOM 1037 C C . ILE A 1 80 ? 44.43613 20.73581 23.72801 1.000 61.98218 80 ILE A C 1
ATOM 1038 O O . ILE A 1 80 ? 44.52479 21.59348 24.60832 1.000 54.45645 80 ILE A O 1
ATOM 1042 N N . ASN A 1 88 ? 40.50023 21.37871 29.63970 1.000 74.05285 88 ASN A N 1
ATOM 1043 C CA . ASN A 1 88 ? 39.49922 20.89599 30.58768 1.000 72.59250 88 ASN A CA 1
ATOM 1044 C C . ASN A 1 88 ? 38.14979 20.63914 29.90775 1.000 65.80959 88 ASN A C 1
ATOM 1045 O O . ASN A 1 88 ? 37.43108 19.69484 30.24969 1.000 63.48371 88 ASN A O 1
ATOM 1048 N N . ASN A 1 89 ? 37.80829 21.48816 28.93839 1.000 41.72810 89 ASN A N 1
ATOM 1049 C CA . ASN A 1 89 ? 36.55070 21.36386 28.20979 1.000 45.28323 89 ASN A CA 1
ATOM 1050 C C . ASN A 1 89 ? 36.75529 20.79652 26.80433 1.000 36.37083 89 ASN A C 1
ATOM 1051 O O . ASN A 1 89 ? 35.90814 20.99605 25.92897 1.000 33.43351 89 ASN A O 1
ATOM 1055 N N . SER A 1 90 ? 37.86972 20.10367 26.57280 1.000 28.10532 90 SER A N 1
ATOM 1056 C CA . SER A 1 90 ? 38.23616 19.66105 25.23303 1.000 25.70927 90 SER A CA 1
ATOM 1057 C C . SER A 1 90 ? 38.63172 18.19198 25.26289 1.000 27.52453 90 SER A C 1
ATOM 1058 O O . SER A 1 90 ? 39.17446 17.70278 26.26047 1.000 25.08184 90 SER A O 1
ATOM 1066 N N . PHE A 1 91 ? 38.38537 17.49637 24.15451 1.000 23.00995 91 PHE A N 1
ATOM 1067 C CA . PHE A 1 91 ? 38.75250 16.09105 24.07059 1.000 18.69573 91 PHE A CA 1
ATOM 1068 C C . PHE A 1 91 ? 38.94356 15.72901 22.60507 1.000 19.52982 91 PHE A C 1
ATOM 1069 O O . PHE A 1 91 ? 38.41824 16.38473 21.70362 1.000 21.98852 91 PHE A O 1
ATOM 1086 N N . TYR A 1 92 ? 39.73803 14.69933 22.38575 1.000 20.82895 92 TYR A N 1
ATOM 1087 C CA . TYR A 1 92 ? 39.82779 14.08858 21.08261 1.000 17.88227 92 TYR A CA 1
ATOM 1088 C C . TYR A 1 92 ? 38.73496 13.03686 20.95991 1.000 15.92614 92 TYR A C 1
ATOM 1089 O O . TYR A 1 92 ? 38.46731 12.30312 21.91147 1.000 18.67931 92 TYR A O 1
ATOM 1107 N N . PHE A 1 93 ? 38.17581 12.92112 19.76351 1.000 16.28180 93 PHE A N 1
ATOM 1108 C CA . PHE A 1 93 ? 37.16902 11.93450 19.40302 1.000 15.42665 93 PHE A CA 1
ATOM 1109 C C . PHE A 1 93 ? 37.55206 11.41769 18.01990 1.000 18.34385 93 PHE A C 1
ATOM 1110 O O . PHE A 1 93 ? 38.14061 12.16227 17.23035 1.000 19.52111 93 PHE A O 1
ATOM 1127 N N . PRO A 1 94 ? 37.27163 10.14864 17.71164 1.000 16.95327 94 PRO A N 1
ATOM 1128 C CA . PRO A 1 94 ? 37.59817 9.66834 16.36726 1.000 15.89287 94 PRO A CA 1
ATOM 1129 C C . PRO A 1 94 ? 36.85786 10.45466 15.29893 1.000 16.45613 94 PRO A C 1
ATOM 1130 O O . PRO A 1 94 ? 35.79507 11.03659 15.52018 1.000 17.25824 94 PRO A O 1
ATOM 1141 N N . GLY A 1 95 ? 37.43993 10.44712 14.10301 1.000 17.06481 95 GLY A N 1
ATOM 1142 C CA . GLY A 1 95 ? 36.73311 10.98471 12.96368 1.000 14.86861 95 GLY A CA 1
ATOM 1143 C C . GLY A 1 95 ? 35.44124 10.22740 12.72014 1.000 16.32472 95 GLY A C 1
ATOM 1144 O O . GLY A 1 95 ? 35.37276 9.00355 12.87872 1.000 16.09152 95 GLY A O 1
ATOM 1148 N N . PHE A 1 96 ? 34.41125 10.96730 12.32281 1.000 15.68021 96 PHE A N 1
ATOM 1149 C CA . PHE A 1 96 ? 33.15809 10.34902 11.89527 1.000 14.38205 96 PHE A CA 1
ATOM 1150 C C . PHE A 1 96 ? 33.33387 9.63353 10.55729 1.000 13.70750 96 PHE A C 1
ATOM 1151 O O . PHE A 1 96 ? 34.10384 10.06435 9.67986 1.000 16.31549 96 PHE A O 1
ATOM 1168 N N . VAL A 1 97 ? 32.55121 8.56311 10.37902 1.000 14.47062 97 VAL A N 1
ATOM 1169 C CA . VAL A 1 97 ? 32.48465 7.80082 9.13341 1.000 15.85215 97 VAL A CA 1
ATOM 1170 C C . VAL A 1 97 ? 31.09472 7.99398 8.53526 1.000 13.29259 97 VAL A C 1
ATOM 1171 O O . VAL A 1 97 ? 30.08287 7.68353 9.17561 1.000 15.84274 97 VAL A O 1
ATOM 1184 N N . ASP A 1 98 ? 31.04779 8.54726 7.31941 1.000 15.30581 98 ASP A N 1
ATOM 1185 C CA . ASP A 1 98 ? 29.80261 8.78393 6.58341 1.000 13.62697 98 ASP A CA 1
ATOM 1186 C C . ASP A 1 98 ? 29.72096 7.67903 5.54457 1.000 15.33006 98 ASP A C 1
ATOM 1187 O O . ASP A 1 98 ? 30.41799 7.72728 4.52851 1.000 16.55343 98 ASP A O 1
ATOM 1196 N N . THR A 1 99 ? 28.88767 6.67673 5.80505 1.000 15.87043 99 THR A N 1
ATOM 1197 C CA . THR A 1 99 ? 28.89161 5.52723 4.91854 1.000 14.27111 99 THR A CA 1
ATOM 1198 C C . THR A 1 99 ? 28.03807 5.71707 3.65627 1.000 14.64134 99 THR A C 1
ATOM 1199 O O . THR A 1 99 ? 27.92261 4.77624 2.87647 1.000 16.38696 99 THR A O 1
ATOM 1210 N N . HIS A 1 100 ? 27.42877 6.88385 3.43727 1.000 15.36027 100 HIS A N 1
ATOM 1211 C CA . HIS A 1 100 ? 26.55548 7.05180 2.27120 1.000 14.58124 100 HIS A CA 1
ATOM 1212 C C . HIS A 1 100 ? 26.29019 8.53858 2.03864 1.000 13.22966 100 HIS A C 1
ATOM 1213 O O . HIS A 1 100 ? 25.49380 9.14094 2.76374 1.000 15.90653 100 HIS A O 1
ATOM 1227 N N . ASN A 1 101 ? 26.85522 9.07866 0.96365 1.000 14.36711 101 ASN A N 1
ATOM 1228 C CA . ASN A 1 101 ? 26.77971 10.51566 0.67820 1.000 15.44230 101 ASN A CA 1
ATOM 1229 C C . ASN A 1 101 ? 26.82535 10.74035 -0.82324 1.000 18.37361 101 ASN A C 1
ATOM 1230 O O . ASN A 1 101 ? 27.83658 10.40376 -1.45469 1.000 16.68761 101 ASN A O 1
ATOM 1241 N N . HIS A 1 102 ? 25.77720 11.33488 -1.40159 1.000 15.45901 102 HIS A N 1
ATOM 1242 C CA . HIS A 1 102 ? 25.80273 11.64001 -2.84503 1.000 12.66328 102 HIS A CA 1
ATOM 1243 C C . HIS A 1 102 ? 26.33396 13.05833 -2.98594 1.000 14.07677 102 HIS A C 1
ATOM 1244 O O . HIS A 1 102 ? 25.56737 14.02743 -3.00714 1.000 16.20010 102 HIS A O 1
ATOM 1258 N N . VAL A 1 103 ? 27.65912 13.18507 -3.09574 1.000 16.70209 103 VAL A N 1
ATOM 1259 C CA . VAL A 1 103 ? 28.28488 14.50111 -3.15332 1.000 16.59685 103 VAL A CA 1
ATOM 1260 C C . VAL A 1 103 ? 27.70524 15.32398 -4.29457 1.000 17.57057 103 VAL A C 1
ATOM 1261 O O . VAL A 1 103 ? 27.52365 16.54118 -4.16995 1.000 16.78521 103 VAL A O 1
ATOM 1274 N N . SER A 1 104 ? 27.39474 14.67797 -5.41908 1.000 16.37707 104 SER A N 1
ATOM 1275 C CA . SER A 1 104 ? 26.88204 15.38191 -6.58126 1.000 13.45874 104 SER A CA 1
ATOM 1276 C C . SER A 1 104 ? 25.53959 16.06692 -6.33210 1.000 16.51922 104 SER A C 1
ATOM 1277 O O . SER A 1 104 ? 25.17424 16.97033 -7.09019 1.000 19.22791 104 SER A O 1
ATOM 1285 N N . GLN A 1 105 ? 24.79987 15.64697 -5.31215 1.000 15.34393 105 GLN A N 1
ATOM 1286 C CA . GLN A 1 105 ? 23.47263 16.18576 -5.02716 1.000 13.52494 105 GLN A CA 1
ATOM 1287 C C . GLN A 1 105 ? 23.51277 17.35964 -4.06379 1.000 16.78829 105 GLN A C 1
ATOM 1288 O O . GLN A 1 105 ? 22.47099 17.96905 -3.81322 1.000 16.11747 105 GLN A O 1
ATOM 1302 N N . TYR A 1 106 ? 24.68670 17.69436 -3.53501 1.000 15.92447 106 TYR A N 1
ATOM 1303 C CA . TYR A 1 106 ? 24.78491 18.70735 -2.49267 1.000 14.68784 106 TYR A CA 1
ATOM 1304 C C . TYR A 1 106 ? 24.08406 20.02053 -2.83289 1.000 16.38632 106 TYR A C 1
ATOM 1305 O O . TYR A 1 106 ? 23.48439 20.61267 -1.92235 1.000 17.07082 106 TYR A O 1
ATOM 1323 N N . PRO A 1 107 ? 24.08735 20.52042 -4.07865 1.000 15.96324 107 PRO A N 1
ATOM 1324 C CA . PRO A 1 107 ? 23.35722 21.78444 -4.34151 1.000 14.75056 107 PRO A CA 1
ATOM 1325 C C . PRO A 1 107 ? 21.89358 21.74152 -3.91625 1.000 17.07534 107 PRO A C 1
ATOM 1326 O O . PRO A 1 107 ? 21.28726 22.80257 -3.70893 1.000 19.05626 107 PRO A O 1
ATOM 1337 N N . ASN A 1 108 ? 21.31002 20.55341 -3.75637 1.000 15.93927 108 ASN A N 1
ATOM 1338 C CA . ASN A 1 108 ? 19.89644 20.43010 -3.42054 1.000 14.56264 108 ASN A CA 1
ATOM 1339 C C . ASN A 1 108 ? 19.62336 20.16101 -1.93890 1.000 13.96319 108 ASN A C 1
ATOM 1340 O O . ASN A 1 108 ? 18.48336 19.85090 -1.57504 1.000 16.80959 108 ASN A O 1
ATOM 1351 N N . VAL A 1 109 ? 20.61265 20.27578 -1.05728 1.000 14.15814 109 VAL A N 1
ATOM 1352 C CA . VAL A 1 109 ? 20.30356 20.03687 0.35049 1.000 16.28249 109 VAL A CA 1
ATOM 1353 C C . VAL A 1 109 ? 19.22183 21.01581 0.78559 1.000 17.41319 109 VAL A C 1
ATOM 1354 O O . VAL A 1 109 ? 19.25254 22.20510 0.44020 1.000 15.92272 109 VAL A O 1
ATOM 1367 N N . GLY A 1 110 ? 18.23556 20.50453 1.52641 1.000 15.94978 110 GLY A N 1
ATOM 1368 C CA . GLY A 1 110 ? 17.09606 21.28934 1.94669 1.000 16.28498 110 GLY A CA 1
ATOM 1369 C C . GLY A 1 110 ? 16.00459 21.46186 0.92599 1.000 17.87209 110 GLY A C 1
ATOM 1370 O O . GLY A 1 110 ? 14.95298 22.03775 1.26094 1.000 17.38902 110 GLY A O 1
ATOM 1374 N N . VAL A 1 111 ? 16.20788 20.98500 -0.30106 1.000 16.41392 111 VAL A N 1
ATOM 1375 C CA . VAL A 1 111 ? 15.33459 21.25097 -1.42888 1.000 16.39118 111 VAL A CA 1
ATOM 1376 C C . VAL A 1 111 ? 14.69603 19.92336 -1.81758 1.000 19.33736 111 VAL A C 1
ATOM 1377 O O . VAL A 1 111 ? 15.34730 19.08105 -2.44461 1.000 16.91058 111 VAL A O 1
ATOM 1390 N N . PHE A 1 112 ? 13.43446 19.73083 -1.42106 1.000 18.42473 112 PHE A N 1
ATOM 1391 C CA . PHE A 1 112 ? 12.69562 18.51524 -1.76539 1.000 15.75937 112 PHE A CA 1
ATOM 1392 C C . PHE A 1 112 ? 11.19396 18.64966 -1.56808 1.000 17.85008 112 PHE A C 1
ATOM 1393 O O . PHE A 1 112 ? 10.42390 17.79894 -2.03468 1.000 19.38128 112 PHE A O 1
ATOM 1410 N N . GLY A 1 113 ? 10.75431 19.70430 -0.90113 1.000 14.14171 113 GLY A N 1
ATOM 1411 C CA . GLY A 1 113 ? 9.31911 19.92183 -0.81444 1.000 15.07288 113 GLY A CA 1
ATOM 1412 C C . GLY A 1 113 ? 8.60361 18.77653 -0.11832 1.000 16.73291 113 GLY A C 1
ATOM 1413 O O . GLY A 1 113 ? 9.08729 18.22312 0.88589 1.000 16.31830 113 GLY A O 1
ATOM 1417 N N . ASN A 1 114 ? 7.42699 18.41995 -0.67164 1.000 17.64147 114 ASN A N 1
ATOM 1418 C CA . ASN A 1 114 ? 6.56023 17.36061 -0.16071 1.000 20.55190 114 ASN A CA 1
ATOM 1419 C C . ASN A 1 114 ? 6.88357 15.99240 -0.75507 1.000 18.39870 114 ASN A C 1
ATOM 1420 O O . ASN A 1 114 ? 6.16509 15.02237 -0.48345 1.000 19.06458 114 ASN A O 1
ATOM 1431 N N . SER A 1 115 ? 7.95485 15.88359 -1.53606 1.000 18.29146 115 SER A N 1
ATOM 1432 C CA . SER A 1 115 ? 8.14545 14.70756 -2.37194 1.000 15.70481 115 SER A CA 1
ATOM 1433 C C . SER A 1 115 ? 8.63578 13.51087 -1.55903 1.000 19.62573 115 SER A C 1
ATOM 1434 O O . SER A 1 115 ? 9.22218 13.66162 -0.48483 1.000 19.02939 115 SER A O 1
ATOM 1442 N N . THR A 1 116 ? 8.32417 12.31530 -2.05365 1.000 16.50405 116 THR A N 1
ATOM 1443 C CA . THR A 1 116 ? 8.90005 11.05231 -1.58344 1.000 13.39150 116 THR A CA 1
ATOM 1444 C C . THR A 1 116 ? 9.85573 10.54857 -2.65720 1.000 15.96657 116 THR A C 1
ATOM 1445 O O . THR A 1 116 ? 10.02014 11.17259 -3.70436 1.000 17.13282 116 THR A O 1
ATOM 1456 N N . LEU A 1 117 ? 10.47980 9.38861 -2.41215 1.000 15.72214 117 LEU A N 1
ATOM 1457 C CA . LEU A 1 117 ? 11.67316 8.99016 -3.16066 1.000 15.09101 117 LEU A CA 1
ATOM 1458 C C . LEU A 1 117 ? 11.53077 9.13876 -4.67273 1.000 16.12507 117 LEU A C 1
ATOM 1459 O O . LEU A 1 117 ? 12.35782 9.78218 -5.32412 1.000 15.28240 117 LEU A O 1
ATOM 1475 N N . LEU A 1 118 ? 10.55612 8.45644 -5.27686 1.000 15.99762 118 LEU A N 1
ATOM 1476 C CA . LEU A 1 118 ? 10.59888 8.35685 -6.73501 1.000 15.62357 118 LEU A CA 1
ATOM 1477 C C . LEU A 1 118 ? 10.32673 9.70243 -7.40567 1.000 19.81194 118 LEU A C 1
ATOM 1478 O O . LEU A 1 118 ? 10.93205 10.00908 -8.43855 1.000 18.16739 118 LEU A O 1
ATOM 1494 N N . ASP A 1 119 ? 9.43627 10.51557 -6.84576 1.000 15.01619 119 ASP A N 1
ATOM 1495 C CA . ASP A 1 119 ? 9.23546 11.86163 -7.39202 1.000 13.71656 119 ASP A CA 1
ATOM 1496 C C . ASP A 1 119 ? 10.47189 12.72378 -7.17826 1.000 14.91138 119 ASP A C 1
ATOM 1497 O O . ASP A 1 119 ? 10.84445 13.53184 -8.03971 1.000 16.81680 119 ASP A O 1
ATOM 1506 N N . TRP A 1 120 ? 11.10120 12.58472 -6.01945 1.000 13.97415 120 TRP A N 1
ATOM 1507 C CA . TRP A 1 120 ? 12.29912 13.36198 -5.71995 1.000 17.81649 120 TRP A CA 1
ATOM 1508 C C . TRP A 1 120 ? 13.42117 13.03616 -6.70150 1.000 15.37553 120 TRP A C 1
ATOM 1509 O O . TRP A 1 120 ? 14.14408 13.93323 -7.15354 1.000 16.02230 120 TRP A O 1
ATOM 1530 N N . LEU A 1 121 ? 13.56625 11.76272 -7.06328 1.000 15.76341 121 LEU A N 1
ATOM 1531 C CA . LEU A 1 121 ? 14.57960 11.38547 -8.04057 1.000 16.48186 121 LEU A CA 1
ATOM 1532 C C . LEU A 1 121 ? 14.35413 12.11467 -9.35341 1.000 17.49558 121 LEU A C 1
ATOM 1533 O O . LEU A 1 121 ? 15.29060 12.61294 -9.97078 1.000 17.58581 121 LEU A O 1
ATOM 1549 N N . GLU A 1 122 ? 13.10136 12.14218 -9.81207 1.000 17.54341 122 GLU A N 1
ATOM 1550 C CA . GLU A 1 122 ? 12.77091 12.68649 -11.11839 1.000 18.41501 122 GLU A CA 1
ATOM 1551 C C . GLU A 1 122 ? 12.85836 14.20478 -11.11607 1.000 18.78146 122 GLU A C 1
ATOM 1552 O O . GLU A 1 122 ? 13.32630 14.81131 -12.08949 1.000 17.91477 122 GLU A O 1
ATOM 1564 N N . LYS A 1 123 ? 12.43191 14.83124 -10.02261 1.000 16.74953 123 LYS A N 1
ATOM 1565 C CA . LYS A 1 123 ? 12.30347 16.28337 -9.98861 1.000 14.75988 123 LYS A CA 1
ATOM 1566 C C . LYS A 1 123 ? 13.61668 16.98576 -9.68350 1.000 17.61266 123 LYS A C 1
ATOM 1567 O O . LYS A 1 123 ? 13.89903 18.04632 -10.25525 1.000 18.93887 123 LYS A O 1
ATOM 1586 N N . TYR A 1 124 ? 14.41828 16.41995 -8.78273 1.000 16.36582 124 TYR A N 1
ATOM 1587 C CA . TYR A 1 124 ? 15.60232 17.09169 -8.25311 1.000 16.52559 124 TYR A CA 1
ATOM 1588 C C . TYR A 1 124 ? 16.90236 16.38482 -8.58622 1.000 17.44919 124 TYR A C 1
ATOM 1589 O O . TYR A 1 124 ? 17.88415 17.03533 -8.98287 1.000 17.05051 124 TYR A O 1
ATOM 1607 N N . THR A 1 125 ? 16.94239 15.06313 -8.43494 1.000 15.88337 125 THR A N 1
ATOM 1608 C CA . THR A 1 125 ? 18.21672 14.35414 -8.41626 1.000 14.52845 125 THR A CA 1
ATOM 1609 C C . THR A 1 125 ? 18.77666 14.10755 -9.80807 1.000 18.39654 125 THR A C 1
ATOM 1610 O O . THR A 1 125 ? 19.94972 14.39948 -10.05490 1.000 19.24643 125 THR A O 1
ATOM 1621 N N . PHE A 1 126 ? 17.99702 13.55643 -10.73999 1.000 16.55987 126 PHE A N 1
ATOM 1622 C CA . PHE A 1 126 ? 18.57920 13.36012 -12.06743 1.000 17.96022 126 PHE A CA 1
ATOM 1623 C C . PHE A 1 126 ? 18.94468 14.70364 -12.69078 1.000 19.76209 126 PHE A C 1
ATOM 1624 O O . PHE A 1 126 ? 20.01422 14.80306 -13.32505 1.000 21.25463 126 PHE A O 1
ATOM 1641 N N . PRO A 1 127 ? 18.15597 15.76390 -12.51875 1.000 18.70984 127 PRO A N 1
ATOM 1642 C CA . PRO A 1 127 ? 18.58369 17.06942 -13.05592 1.000 18.69285 127 PRO A CA 1
ATOM 1643 C C . PRO A 1 127 ? 19.91971 17.54891 -12.50365 1.000 19.31151 127 PRO A C 1
ATOM 1644 O O . PRO A 1 127 ? 20.77479 17.98221 -13.28453 1.000 20.30743 127 PRO A O 1
ATOM 1655 N N . ILE A 1 128 ? 20.13909 17.49177 -11.18830 1.000 18.66822 128 ILE A N 1
ATOM 1656 C CA . ILE A 1 128 ? 21.38998 18.02485 -10.64437 1.000 18.19728 128 ILE A CA 1
ATOM 1657 C C . ILE A 1 128 ? 22.56147 17.12567 -10.99884 1.000 19.33115 128 ILE A C 1
ATOM 1658 O O . ILE A 1 128 ? 23.65579 17.61113 -11.29417 1.000 19.66348 128 ILE A O 1
ATOM 1674 N N . GLU A 1 129 ? 22.37248 15.80717 -10.96759 1.000 18.77811 129 GLU A N 1
ATOM 1675 C CA . GLU A 1 129 ? 23.49717 14.93911 -11.30632 1.000 18.37747 129 GLU A CA 1
ATOM 1676 C C . GLU A 1 129 ? 23.91554 15.15809 -12.75695 1.000 18.58249 129 GLU A C 1
ATOM 1677 O O . GLU A 1 129 ? 25.11541 15.18953 -13.07858 1.000 20.20873 129 GLU A O 1
ATOM 1689 N N . ALA A 1 130 ? 22.94364 15.31720 -13.65265 1.000 18.49600 130 ALA A N 1
ATOM 1690 C CA . ALA A 1 130 ? 23.28442 15.56026 -15.05099 1.000 24.52184 130 ALA A CA 1
ATOM 1691 C C . ALA A 1 130 ? 24.06407 16.85887 -15.19608 1.000 26.95045 130 ALA A C 1
ATOM 1692 O O . ALA A 1 130 ? 24.99889 16.93998 -15.99943 1.000 24.34486 130 ALA A O 1
ATOM 1699 N N . ALA A 1 131 ? 23.69684 17.88261 -14.41305 1.000 23.54455 131 ALA A N 1
ATOM 1700 C CA . ALA A 1 131 ? 24.34448 19.18610 -14.50800 1.000 24.85476 131 ALA A CA 1
ATOM 1701 C C . ALA A 1 131 ? 25.81308 19.11556 -14.13869 1.000 26.15471 131 ALA A C 1
ATOM 1702 O O . ALA A 1 131 ? 26.62144 19.92736 -14.61711 1.000 26.48724 131 ALA A O 1
ATOM 1709 N N . LEU A 1 132 ? 26.18832 18.15527 -13.30644 1.000 23.93132 132 LEU A N 1
ATOM 1710 C CA . LEU A 1 132 ? 27.58239 18.04278 -12.89903 1.000 26.33218 132 LEU A CA 1
ATOM 1711 C C . LEU A 1 132 ? 28.46448 17.40700 -13.96172 1.000 30.95977 132 LEU A C 1
ATOM 1712 O O . LEU A 1 132 ? 29.66472 17.21820 -13.72605 1.000 34.30705 132 LEU A O 1
ATOM 1728 N N . ALA A 1 133 ? 27.92415 17.09361 -15.13458 1.000 27.51651 133 ALA A N 1
ATOM 1729 C CA . ALA A 1 133 ? 28.80255 16.77114 -16.25315 1.000 26.56081 133 ALA A CA 1
ATOM 1730 C C . ALA A 1 133 ? 29.67565 17.96784 -16.62860 1.000 33.70098 133 ALA A C 1
ATOM 1731 O O . ALA A 1 133 ? 30.73061 17.79245 -17.25522 1.000 33.77286 133 ALA A O 1
ATOM 1738 N N . ASN A 1 134 ? 29.24856 19.17720 -16.27495 1.000 27.85580 134 ASN A N 1
ATOM 1739 C CA . ASN A 1 134 ? 30.06757 20.38151 -16.43000 1.000 27.47382 134 ASN A CA 1
ATOM 1740 C C . ASN A 1 134 ? 31.16651 20.37272 -15.37316 1.000 33.92938 134 ASN A C 1
ATOM 1741 O O . ASN A 1 134 ? 30.89054 20.52604 -14.17860 1.000 27.96734 134 ASN A O 1
ATOM 1752 N N . GLU A 1 135 ? 32.41854 20.23043 -15.82196 1.000 30.61782 135 GLU A N 1
ATOM 1753 C CA . GLU A 1 135 ? 33.54172 20.08886 -14.90225 1.000 31.63550 135 GLU A CA 1
ATOM 1754 C C . GLU A 1 135 ? 33.69668 21.30997 -14.00388 1.000 28.76369 135 GLU A C 1
ATOM 1755 O O . GLU A 1 135 ? 34.13699 21.17854 -12.85692 1.000 28.09074 135 GLU A O 1
ATOM 1759 N N . ASN A 1 136 ? 33.34694 22.50089 -14.50550 1.000 25.50969 136 ASN A N 1
ATOM 1760 C CA . ASN A 1 136 ? 33.44626 23.70351 -13.67910 1.000 29.26051 136 ASN A CA 1
ATOM 1761 C C . ASN A 1 136 ? 32.50385 23.64384 -12.48228 1.000 26.72275 136 ASN A C 1
ATOM 1762 O O . ASN A 1 136 ? 32.87898 23.99751 -11.35266 1.000 26.64687 136 ASN A O 1
ATOM 1773 N N . ILE A 1 137 ? 31.26598 23.20439 -12.70206 1.000 23.02480 137 ILE A N 1
ATOM 1774 C CA . ILE A 1 137 ? 30.31073 23.03139 -11.61219 1.000 23.20451 137 ILE A CA 1
ATOM 1775 C C . ILE A 1 137 ? 30.77444 21.92712 -10.66742 1.000 25.10578 137 ILE A C 1
ATOM 1776 O O . ILE A 1 137 ? 30.79012 22.09273 -9.44231 1.000 22.78172 137 ILE A O 1
ATOM 1792 N N . ALA A 1 138 ? 31.14522 20.77484 -11.22206 1.000 21.26798 138 ALA A N 1
ATOM 1793 C CA . ALA A 1 138 ? 31.54261 19.64482 -10.39452 1.000 24.66804 138 ALA A CA 1
ATOM 1794 C C . ALA A 1 138 ? 32.71358 20.00310 -9.48493 1.000 23.57338 138 ALA A C 1
ATOM 1795 O O . ALA A 1 138 ? 32.71240 19.66867 -8.28929 1.000 22.28313 138 ALA A O 1
ATOM 1802 N N . ARG A 1 139 ? 33.71992 20.68651 -10.02935 1.000 25.33650 139 ARG A N 1
ATOM 1803 C CA . ARG A 1 139 ? 34.88225 21.05314 -9.23212 1.000 22.60380 139 ARG A CA 1
ATOM 1804 C C . ARG A 1 139 ? 34.47792 21.90425 -8.04052 1.000 21.52465 139 ARG A C 1
ATOM 1805 O O . ARG A 1 139 ? 34.95082 21.67721 -6.92170 1.000 22.77082 139 ARG A O 1
ATOM 1826 N N . GLU A 1 140 ? 33.57299 22.86522 -8.25648 1.000 24.57956 140 GLU A N 1
ATOM 1827 C CA . GLU A 1 140 ? 33.09723 23.69644 -7.15657 1.000 22.61454 140 GLU A CA 1
ATOM 1828 C C . GLU A 1 140 ? 32.36671 22.85803 -6.11008 1.000 19.24762 140 GLU A C 1
ATOM 1829 O O . GLU A 1 140 ? 32.58845 23.01898 -4.90087 1.000 22.90247 140 GLU A O 1
ATOM 1841 N N . VAL A 1 141 ? 31.49580 21.95505 -6.55582 1.000 18.43764 141 VAL A N 1
ATOM 1842 C CA . VAL A 1 141 ? 30.72571 21.14661 -5.61488 1.000 19.73868 141 VAL A CA 1
ATOM 1843 C C . VAL A 1 141 ? 31.65300 20.24050 -4.81947 1.000 21.60896 141 VAL A C 1
ATOM 1844 O O . VAL A 1 141 ? 31.52043 20.11246 -3.59798 1.000 21.10949 141 VAL A O 1
ATOM 1857 N N . TYR A 1 142 ? 32.60912 19.59670 -5.49365 1.000 19.90597 142 TYR A N 1
ATOM 1858 C CA . TYR A 1 142 ? 33.46690 18.65798 -4.78021 1.000 18.52717 142 TYR A CA 1
ATOM 1859 C C . TYR A 1 142 ? 34.31963 19.37522 -3.74283 1.000 19.56017 142 TYR A C 1
ATOM 1860 O O . TYR A 1 142 ? 34.43386 18.90911 -2.60094 1.000 20.06647 142 TYR A O 1
ATOM 1878 N N . ASN A 1 143 ? 34.92404 20.51067 -4.11380 1.000 21.40772 143 ASN A N 1
ATOM 1879 C CA . ASN A 1 143 ? 35.70564 21.28099 -3.15265 1.000 21.14322 143 ASN A CA 1
ATOM 1880 C C . ASN A 1 143 ? 34.85687 21.67903 -1.95316 1.000 20.53102 143 ASN A C 1
ATOM 1881 O O . ASN A 1 143 ? 35.31073 21.61677 -0.80108 1.000 19.94936 143 ASN A O 1
ATOM 1892 N N . LYS A 1 144 ? 33.61549 22.08778 -2.19956 1.000 21.17770 144 LYS A N 1
ATOM 1893 C CA . LYS A 1 144 ? 32.75087 22.48538 -1.09489 1.000 23.89020 144 LYS A CA 1
ATOM 1894 C C . LYS A 1 144 ? 32.40257 21.30310 -0.19224 1.000 21.82632 144 LYS A C 1
ATOM 1895 O O . LYS A 1 144 ? 32.43685 21.43133 1.03676 1.000 20.43810 144 LYS A O 1
ATOM 1914 N N . VAL A 1 145 ? 32.05249 20.15193 -0.76923 1.000 20.49486 145 VAL A N 1
ATOM 1915 C CA . VAL A 1 145 ? 31.56655 19.06417 0.07500 1.000 16.56461 145 VAL A CA 1
ATOM 1916 C C . VAL A 1 145 ? 32.70474 18.41271 0.85188 1.000 17.77868 145 VAL A C 1
ATOM 1917 O O . VAL A 1 145 ? 32.53727 18.03311 2.01314 1.000 17.54511 145 VAL A O 1
ATOM 1930 N N . ILE A 1 146 ? 33.86193 18.21548 0.21732 1.000 17.99317 146 ILE A N 1
ATOM 1931 C CA . ILE A 1 146 ? 34.98129 17.63419 0.94813 1.000 18.60120 146 ILE A CA 1
ATOM 1932 C C . ILE A 1 146 ? 35.35884 18.54770 2.10566 1.000 21.36132 146 ILE A C 1
ATOM 1933 O O . ILE A 1 146 ? 35.55988 18.09688 3.24000 1.000 19.54066 146 ILE A O 1
ATOM 1949 N N . SER A 1 147 ? 35.43326 19.85478 1.85225 1.000 18.69592 147 SER A N 1
ATOM 1950 C CA A SER A 1 147 ? 35.83205 20.76510 2.91573 0.550 22.45048 147 SER A CA 1
ATOM 1951 C CA B SER A 1 147 ? 35.82543 20.77555 2.90988 0.450 22.63860 147 SER A CA 1
ATOM 1952 C C . SER A 1 147 ? 34.75234 20.87017 3.98040 1.000 21.08510 147 SER A C 1
ATOM 1953 O O . SER A 1 147 ? 35.06569 20.94047 5.17318 1.000 20.20286 147 SER A O 1
ATOM 1968 N N . LYS A 1 148 ? 33.47892 20.86460 3.57691 1.000 23.86777 148 LYS A N 1
ATOM 1969 C CA . LYS A 1 148 ? 32.40520 20.98756 4.55544 1.000 23.85827 148 LYS A CA 1
ATOM 1970 C C . LYS A 1 148 ? 32.30737 19.74131 5.43176 1.000 18.83087 148 LYS A C 1
ATOM 1971 O O . LYS A 1 148 ? 32.16799 19.84187 6.66146 1.000 19.35499 148 LYS A O 1
ATOM 1990 N N . THR A 1 149 ? 32.32427 18.55371 4.82160 1.000 18.19350 149 THR A N 1
ATOM 1991 C CA . THR A 1 149 ? 32.25839 17.34130 5.63365 1.000 18.63503 149 THR A CA 1
ATOM 1992 C C . THR A 1 149 ? 33.45531 17.25290 6.59514 1.000 18.19886 149 THR A C 1
ATOM 1993 O O . THR A 1 149 ? 33.28543 16.89518 7.77130 1.000 17.08483 149 THR A O 1
ATOM 2004 N N . LEU A 1 150 ? 34.67118 17.56239 6.12319 1.000 17.93321 150 LEU A N 1
ATOM 2005 C CA . LEU A 1 150 ? 35.81221 17.60006 7.03066 1.000 17.92543 150 LEU A CA 1
ATOM 2006 C C . LEU A 1 150 ? 35.55145 18.56011 8.19235 1.000 19.67778 150 LEU A C 1
ATOM 2007 O O . LEU A 1 150 ? 35.87006 18.25455 9.34686 1.000 19.62083 150 LEU A O 1
ATOM 2023 N N . SER A 1 151 ? 34.96053 19.72284 7.90964 1.000 19.50947 151 SER A N 1
ATOM 2024 C CA . SER A 1 151 ? 34.76574 20.71686 8.95771 1.000 21.85068 151 SER A CA 1
ATOM 2025 C C . SER A 1 151 ? 33.76543 20.24139 10.00822 1.000 22.79414 151 SER A C 1
ATOM 2026 O O . SER A 1 151 ? 33.80078 20.73464 11.13990 1.000 18.97435 151 SER A O 1
ATOM 2034 N N . HIS A 1 152 ? 32.90392 19.28913 9.65829 1.000 18.81001 152 HIS A N 1
ATOM 2035 C CA . HIS A 1 152 ? 32.01300 18.63636 10.60902 1.000 18.07290 152 HIS A CA 1
ATOM 2036 C C . HIS A 1 152 ? 32.62002 17.37819 11.23049 1.000 18.81141 152 HIS A C 1
ATOM 2037 O O . HIS A 1 152 ? 31.91040 16.65970 11.94990 1.000 17.67417 152 HIS A O 1
ATOM 2051 N N . GLY A 1 153 ? 33.89694 17.08421 10.95773 1.000 16.56173 153 GLY A N 1
ATOM 2052 C CA . GLY A 1 153 ? 34.55136 15.94433 11.56780 1.000 16.65316 153 GLY A CA 1
ATOM 2053 C C . GLY A 1 153 ? 34.46614 14.63931 10.81445 1.000 15.51434 153 GLY A C 1
ATOM 2054 O O . GLY A 1 153 ? 34.87627 13.60601 11.35678 1.000 18.41245 153 GLY A O 1
ATOM 2058 N N . THR A 1 154 ? 33.90784 14.63088 9.60311 1.000 15.45480 154 THR A N 1
ATOM 2059 C CA . THR A 1 154 ? 33.86902 13.40033 8.81176 1.000 16.10317 154 THR A CA 1
ATOM 2060 C C . THR A 1 154 ? 35.22528 13.16889 8.15030 1.000 18.95051 154 THR A C 1
ATOM 2061 O O . THR A 1 154 ? 35.62314 13.91128 7.24657 1.000 15.96312 154 THR A O 1
ATOM 2072 N N . THR A 1 155 ? 35.91811 12.11653 8.58191 1.000 16.57279 155 THR A N 1
ATOM 2073 C CA . THR A 1 155 ? 37.23605 11.76152 8.08001 1.000 17.40052 155 THR A CA 1
ATOM 2074 C C . THR A 1 155 ? 37.20103 10.70278 6.98498 1.000 16.84039 155 THR A C 1
ATOM 2075 O O . THR A 1 155 ? 38.12436 10.66041 6.15291 1.000 18.57895 155 THR A O 1
ATOM 2086 N N . THR A 1 156 ? 36.17141 9.85435 6.97252 1.000 16.19826 156 THR A N 1
ATOM 2087 C CA . THR A 1 156 ? 36.01745 8.79238 5.98099 1.000 17.05582 156 THR A CA 1
ATOM 2088 C C . THR A 1 156 ? 34.61688 8.89369 5.40285 1.000 18.15298 156 THR A C 1
ATOM 2089 O O . THR A 1 156 ? 33.63731 8.98564 6.16021 1.000 15.65925 156 THR A O 1
ATOM 2100 N N . VAL A 1 157 ? 34.50754 8.84479 4.07906 1.000 14.93025 157 VAL A N 1
ATOM 2101 C CA . VAL A 1 157 ? 33.18063 8.92284 3.46408 1.000 15.24305 157 VAL A CA 1
ATOM 2102 C C . VAL A 1 157 ? 33.12493 8.07658 2.20182 1.000 15.68989 157 VAL A C 1
ATOM 2103 O O . VAL A 1 157 ? 34.07894 8.01377 1.42863 1.000 17.12755 157 VAL A O 1
ATOM 2116 N N . ALA A 1 158 ? 31.98689 7.41196 2.01615 1.000 14.26170 158 ALA A N 1
ATOM 2117 C CA . ALA A 1 158 ? 31.66387 6.67620 0.80765 1.000 14.75818 158 ALA A CA 1
ATOM 2118 C C . ALA A 1 158 ? 30.76802 7.57742 -0.02746 1.000 16.18314 158 ALA A C 1
ATOM 2119 O O . ALA A 1 158 ? 29.62058 7.83680 0.34734 1.000 16.18619 158 ALA A O 1
ATOM 2126 N N . TYR A 1 159 ? 31.30433 8.05529 -1.13772 1.000 16.21342 159 TYR A N 1
ATOM 2127 C CA . TYR A 1 159 ? 30.63834 8.99463 -2.03061 1.000 17.75510 159 TYR A CA 1
ATOM 2128 C C . TYR A 1 159 ? 30.02376 8.28153 -3.23285 1.000 18.07579 159 TYR A C 1
ATOM 2129 O O . TYR A 1 159 ? 30.69084 7.48536 -3.89754 1.000 16.91705 159 TYR A O 1
ATOM 2147 N N . TYR A 1 160 ? 28.76211 8.57974 -3.51142 1.000 17.30536 160 TYR A N 1
ATOM 2148 C CA . TYR A 1 160 ? 28.17676 8.34179 -4.82104 1.000 17.74378 160 TYR A CA 1
ATOM 2149 C C . TYR A 1 160 ? 28.37018 9.62152 -5.62329 1.000 19.59533 160 TYR A C 1
ATOM 2150 O O . TYR A 1 160 ? 28.02258 10.69832 -5.12784 1.000 18.71642 160 TYR A O 1
ATOM 2168 N N . ASN A 1 161 ? 28.86918 9.52052 -6.85326 1.000 16.79829 161 ASN A N 1
ATOM 2169 C CA . ASN A 1 161 ? 28.95970 10.71457 -7.67641 1.000 15.30231 161 ASN A CA 1
ATOM 2170 C C . ASN A 1 161 ? 27.83827 10.73224 -8.70731 1.000 19.06517 161 ASN A C 1
ATOM 2171 O O . ASN A 1 161 ? 26.66611 10.90059 -8.34249 1.000 18.91173 161 ASN A O 1
ATOM 2182 N N . THR A 1 162 ? 28.19001 10.55932 -9.98303 1.000 18.37441 162 THR A N 1
ATOM 2183 C CA . THR A 1 162 ? 27.22773 10.54063 -11.06645 1.000 19.46748 162 THR A CA 1
ATOM 2184 C C . THR A 1 162 ? 27.65358 9.45947 -12.04397 1.000 16.91373 162 THR A C 1
ATOM 2185 O O . THR A 1 162 ? 28.64541 8.76491 -11.82742 1.000 19.24310 162 THR A O 1
ATOM 2196 N N . ILE A 1 163 ? 26.92998 9.34416 -13.16375 1.000 16.62124 163 ILE A N 1
ATOM 2197 C CA . ILE A 1 163 ? 27.31607 8.38587 -14.18171 1.000 16.86328 163 ILE A CA 1
ATOM 2198 C C . ILE A 1 163 ? 28.53441 8.84273 -14.97698 1.000 17.15920 163 ILE A C 1
ATOM 2199 O O . ILE A 1 163 ? 29.05086 8.07582 -15.78641 1.000 21.46274 163 ILE A O 1
ATOM 2215 N N . ASP A 1 164 ? 29.00826 10.07412 -14.77007 1.000 20.02171 164 ASP A N 1
ATOM 2216 C CA . ASP A 1 164 ? 30.05927 10.64153 -15.61026 1.000 22.27661 164 ASP A CA 1
ATOM 2217 C C . ASP A 1 164 ? 31.44284 10.15681 -15.16946 1.000 23.68305 164 ASP A C 1
ATOM 2218 O O . ASP A 1 164 ? 31.84431 10.36677 -14.01534 1.000 23.78742 164 ASP A O 1
ATOM 2227 N N . LEU A 1 165 ? 32.17853 9.53653 -16.10226 1.000 22.53101 165 LEU A N 1
ATOM 2228 C CA . LEU A 1 165 ? 33.52853 9.05884 -15.79074 1.000 20.85940 165 LEU A CA 1
ATOM 2229 C C . LEU A 1 165 ? 34.44434 10.20821 -15.40885 1.000 17.81554 165 LEU A C 1
ATOM 2230 O O . LEU A 1 165 ? 35.15317 10.14540 -14.39064 1.000 24.04794 165 LEU A O 1
ATOM 2246 N N . LYS A 1 166 ? 34.46508 11.26977 -16.21517 1.000 21.18432 166 LYS A N 1
ATOM 2247 C CA . LYS A 1 166 ? 35.47626 12.29951 -15.98564 1.000 22.98235 166 LYS A CA 1
ATOM 2248 C C . LYS A 1 166 ? 35.27356 13.01231 -14.65586 1.000 24.53272 166 LYS A C 1
ATOM 2249 O O . LYS A 1 166 ? 36.24901 13.28301 -13.94203 1.000 21.79987 166 LYS A O 1
ATOM 2268 N N A SER A 1 167 ? 34.01892 13.32787 -14.29932 0.508 21.21992 167 SER A N 1
ATOM 2269 N N B SER A 1 167 ? 34.02218 13.34365 -14.30684 0.492 21.24557 167 SER A N 1
ATOM 2270 C CA A SER A 1 167 ? 33.77893 14.01997 -13.03897 0.508 20.68454 167 SER A CA 1
ATOM 2271 C CA B SER A 1 167 ? 33.79043 14.02299 -13.03931 0.492 20.72924 167 SER A CA 1
ATOM 2272 C C A SER A 1 167 ? 34.05508 13.11418 -11.84941 0.508 20.13195 167 SER A C 1
ATOM 2273 C C B SER A 1 167 ? 34.09845 13.10996 -11.86211 0.492 19.70386 167 SER A C 1
ATOM 2274 O O A SER A 1 167 ? 34.45522 13.60039 -10.78571 0.508 20.26544 167 SER A O 1
ATOM 2275 O O B SER A 1 167 ? 34.56094 13.58633 -10.81914 0.492 21.45649 167 SER A O 1
ATOM 2290 N N . THR A 1 168 ? 33.85221 11.80136 -12.00019 1.000 22.03885 168 THR A N 1
ATOM 2291 C CA . THR A 1 168 ? 34.16959 10.88870 -10.90903 1.000 20.58135 168 THR A CA 1
ATOM 2292 C C . THR A 1 168 ? 35.67977 10.84970 -10.69641 1.000 19.23998 168 THR A C 1
ATOM 2293 O O . THR A 1 168 ? 36.15111 10.83180 -9.55600 1.000 22.49493 168 THR A O 1
ATOM 2305 N N . LYS A 1 169 ? 36.45633 10.87030 -11.78656 1.000 20.14927 169 LYS A N 1
ATOM 2306 C CA . LYS A 1 169 ? 37.90621 10.93943 -11.66500 1.000 23.16059 169 LYS A CA 1
ATOM 2307 C C . LYS A 1 169 ? 38.34397 12.22006 -10.96072 1.000 25.61039 169 LYS A C 1
ATOM 2308 O O . LYS A 1 169 ? 39.22506 12.18561 -10.09348 1.000 24.13083 169 LYS A O 1
ATOM 2327 N N . LEU A 1 170 ? 37.72559 13.35399 -11.30314 1.000 19.64261 170 LEU A N 1
ATOM 2328 C CA . LEU A 1 170 ? 38.03364 14.61064 -10.62491 1.000 23.08947 170 LEU A CA 1
ATOM 2329 C C . LEU A 1 170 ? 37.74038 14.53190 -9.13123 1.000 22.88658 170 LEU A C 1
ATOM 2330 O O . LEU A 1 170 ? 38.53815 14.98788 -8.30755 1.000 22.02302 170 LEU A O 1
ATOM 2346 N N . LEU A 1 171 ? 36.60123 13.96018 -8.75988 1.000 20.98784 171 LEU A N 1
ATOM 2347 C CA . LEU A 1 171 ? 36.28152 13.80437 -7.34590 1.000 20.82606 171 LEU A CA 1
ATOM 2348 C C . LEU A 1 171 ? 37.35308 13.00948 -6.62351 1.000 21.41299 171 LEU A C 1
ATOM 2349 O O . LEU A 1 171 ? 37.74321 13.35754 -5.50519 1.000 20.14158 171 LEU A O 1
ATOM 2365 N N . ALA A 1 172 ? 37.83030 11.92847 -7.24027 1.000 22.83209 172 ALA A N 1
ATOM 2366 C CA . ALA A 1 172 ? 38.89011 11.14041 -6.61937 1.000 21.81467 172 ALA A CA 1
ATOM 2367 C C . ALA A 1 172 ? 40.19050 11.93225 -6.51232 1.000 20.79157 172 ALA A C 1
ATOM 2368 O O . ALA A 1 172 ? 40.91029 11.81654 -5.50497 1.000 23.54735 172 ALA A O 1
ATOM 2375 N N . GLN A 1 173 ? 40.51110 12.71205 -7.55022 1.000 20.07452 173 GLN A N 1
ATOM 2376 C CA A GLN A 1 173 ? 41.70598 13.55399 -7.55418 0.468 22.58145 173 GLN A CA 1
ATOM 2377 C CA B GLN A 1 173 ? 41.72657 13.51614 -7.51440 0.532 22.27757 173 GLN A CA 1
ATOM 2378 C C . GLN A 1 173 ? 41.65646 14.56178 -6.41322 1.000 23.96082 173 GLN A C 1
ATOM 2379 O O . GLN A 1 173 ? 42.63255 14.75001 -5.67243 1.000 22.41829 173 GLN A O 1
ATOM 2406 N N . LEU A 1 174 ? 40.51919 15.25453 -6.28490 1.000 21.37538 174 LEU A N 1
ATOM 2407 C CA . LEU A 1 174 ? 40.39880 16.28797 -5.26311 1.000 21.57624 174 LEU A CA 1
ATOM 2408 C C . LEU A 1 174 ? 40.37973 15.69170 -3.86467 1.000 22.11508 174 LEU A C 1
ATOM 2409 O O . LEU A 1 174 ? 40.87910 16.31581 -2.92059 1.000 23.97479 174 LEU A O 1
ATOM 2425 N N . SER A 1 175 ? 39.80581 14.49157 -3.70872 1.000 19.09662 175 SER A N 1
ATOM 2426 C CA . SER A 1 175 ? 39.83366 13.80502 -2.42434 1.000 21.95746 175 SER A CA 1
ATOM 2427 C C . SER A 1 175 ? 41.26542 13.52366 -1.99434 1.000 19.50424 175 SER A C 1
ATOM 2428 O O . SER A 1 175 ? 41.63754 13.73317 -0.83336 1.000 21.81886 175 SER A O 1
ATOM 2436 N N . SER A 1 176 ? 42.06894 12.99920 -2.91345 1.000 18.18881 176 SER A N 1
ATOM 2437 C CA . SER A 1 176 ? 43.48502 12.75812 -2.64452 1.000 19.82813 176 SER A CA 1
ATOM 2438 C C . SER A 1 176 ? 44.19769 14.04307 -2.23303 1.000 27.82190 176 SER A C 1
ATOM 2439 O O . SER A 1 176 ? 44.95417 14.06910 -1.24957 1.000 26.26203 176 SER A O 1
ATOM 2447 N N . LEU A 1 177 ? 43.96018 15.11944 -2.98008 1.000 24.30468 177 LEU A N 1
ATOM 2448 C CA . LEU A 1 177 ? 44.60626 16.39718 -2.71414 1.000 24.84750 177 LEU A CA 1
ATOM 2449 C C . LEU A 1 177 ? 44.24139 16.94711 -1.34102 1.000 25.60521 177 LEU A C 1
ATOM 2450 O O . LEU A 1 177 ? 45.11065 17.44070 -0.61471 1.000 26.03628 177 LEU A O 1
ATOM 2466 N N . LEU A 1 178 ? 42.96642 16.88308 -0.96903 1.000 25.09209 178 LEU A N 1
ATOM 2467 C CA . LEU A 1 178 ? 42.49056 17.50227 0.26293 1.000 22.34592 178 LEU A CA 1
ATOM 2468 C C . LEU A 1 178 ? 42.65124 16.63466 1.50731 1.000 22.34052 178 LEU A C 1
ATOM 2469 O O . LEU A 1 178 ? 42.53862 17.16148 2.62089 1.000 28.48473 178 LEU A O 1
ATOM 2485 N N . GLY A 1 179 ? 42.97287 15.35076 1.36588 1.000 20.05622 179 GLY A N 1
ATOM 2486 C CA . GLY A 1 179 ? 43.38194 14.55156 2.50450 1.000 22.27317 179 GLY A CA 1
ATOM 2487 C C . GLY A 1 179 ? 42.29306 13.76935 3.20729 1.000 21.34026 179 GLY A C 1
ATOM 2488 O O . GLY A 1 179 ? 42.57814 13.15127 4.24505 1.000 21.13943 179 GLY A O 1
ATOM 2492 N N . GLN A 1 180 ? 41.06631 13.77862 2.68625 1.000 18.59372 180 GLN A N 1
ATOM 2493 C CA . GLN A 1 180 ? 39.97487 12.98490 3.24916 1.000 17.10914 180 GLN A CA 1
ATOM 2494 C C . GLN A 1 180 ? 40.11344 11.53239 2.81126 1.000 20.14553 180 GLN A C 1
ATOM 2495 O O . GLN A 1 180 ? 40.59007 11.23100 1.71292 1.000 20.81105 180 GLN A O 1
ATOM 2509 N N . ARG A 1 181 ? 39.69720 10.62528 3.68267 1.000 18.14259 181 ARG A N 1
ATOM 2510 C CA . ARG A 1 181 ? 39.66583 9.20468 3.35802 1.000 17.77250 181 ARG A CA 1
ATOM 2511 C C . ARG A 1 181 ? 38.34378 8.91266 2.66184 1.000 18.06210 181 ARG A C 1
ATOM 2512 O O . ARG A 1 181 ? 37.27178 9.20664 3.20971 1.000 19.36503 181 ARG A O 1
ATOM 2533 N N . VAL A 1 182 ? 38.40473 8.34894 1.45366 1.000 19.59561 182 VAL A N 1
ATOM 2534 C CA . VAL A 1 182 ? 37.18512 8.19887 0.67680 1.000 17.77086 182 VAL A CA 1
ATOM 2535 C C . VAL A 1 182 ? 37.09999 6.86977 -0.05319 1.000 17.41312 182 VAL A C 1
ATOM 2536 O O . VAL A 1 182 ? 38.09762 6.21899 -0.35915 1.000 17.64378 182 VAL A O 1
ATOM 2549 N N . LEU A 1 183 ? 35.86352 6.50016 -0.36659 1.000 16.19485 183 LEU A N 1
ATOM 2550 C CA . LEU A 1 183 ? 35.54339 5.54988 -1.41494 1.000 16.62520 183 LEU A CA 1
ATOM 2551 C C . LEU A 1 183 ? 34.70846 6.30956 -2.44291 1.000 16.87317 183 LEU A C 1
ATOM 2552 O O . LEU A 1 183 ? 33.72887 6.96137 -2.08637 1.000 18.83710 183 LEU A O 1
ATOM 2568 N N . VAL A 1 184 ? 35.12316 6.26877 -3.70917 1.000 18.08290 184 VAL A N 1
ATOM 2569 C CA . VAL A 1 184 ? 34.52478 7.11572 -4.73427 1.000 15.23355 184 VAL A CA 1
ATOM 2570 C C . VAL A 1 184 ? 33.89076 6.22392 -5.79526 1.000 19.23400 184 VAL A C 1
ATOM 2571 O O . VAL A 1 184 ? 34.58006 5.40682 -6.41331 1.000 19.89516 184 VAL A O 1
ATOM 2584 N N . GLY A 1 185 ? 32.59086 6.39325 -6.01812 1.000 18.98165 185 GLY A N 1
ATOM 2585 C CA . GLY A 1 185 ? 31.85381 5.57142 -6.95781 1.000 19.68371 185 GLY A CA 1
ATOM 2586 C C . GLY A 1 185 ? 31.32565 6.35266 -8.15309 1.000 20.72833 185 GLY A C 1
ATOM 2587 O O . GLY A 1 185 ? 30.68964 7.39960 -7.99299 1.000 20.35341 185 GLY A O 1
ATOM 2591 N N . LYS A 1 186 ? 31.54708 5.78399 -9.33632 1.000 17.97708 186 LYS A N 1
ATOM 2592 C CA . LYS A 1 186 ? 30.80041 6.15933 -10.52754 1.000 14.84362 186 LYS A CA 1
ATOM 2593 C C . LYS A 1 186 ? 29.46429 5.43642 -10.51868 1.000 18.20098 186 LYS A C 1
ATOM 2594 O O . LYS A 1 186 ? 29.42593 4.20351 -10.46181 1.000 21.08552 186 LYS A O 1
ATOM 2613 N N . VAL A 1 187 ? 28.36897 6.19356 -10.58624 1.000 18.39926 187 VAL A N 1
ATOM 2614 C CA . VAL A 1 187 ? 27.04534 5.58640 -10.54199 1.000 17.92415 187 VAL A CA 1
ATOM 2615 C C . VAL A 1 187 ? 26.79347 4.85429 -11.84401 1.000 20.94527 187 VAL A C 1
ATOM 2616 O O . VAL A 1 187 ? 27.18554 5.31574 -12.92568 1.000 20.30414 187 VAL A O 1
ATOM 2629 N N . CYS A 1 188 ? 26.14344 3.69687 -11.74351 1.000 18.70576 188 CYS A N 1
ATOM 2630 C CA . CYS A 1 188 ? 25.78031 2.88946 -12.90129 1.000 19.48034 188 CYS A CA 1
ATOM 2631 C C . CYS A 1 188 ? 24.27361 2.90889 -13.07800 1.000 23.72341 188 CYS A C 1
ATOM 2632 O O . CYS A 1 188 ? 23.54046 2.56356 -12.15027 1.000 20.36104 188 CYS A O 1
ATOM 2640 N N . MET A 1 189 ? 23.81939 3.31599 -14.26366 1.000 18.30970 189 MET A N 1
ATOM 2641 C CA . MET A 1 189 ? 22.40216 3.29610 -14.62700 1.000 17.19721 189 MET A CA 1
ATOM 2642 C C . MET A 1 189 ? 22.29766 2.94799 -16.10664 1.000 18.55218 189 MET A C 1
ATOM 2643 O O . MET A 1 189 ? 22.69715 3.76179 -16.93816 1.000 20.07947 189 MET A O 1
ATOM 2657 N N . ASP A 1 190 ? 21.71180 1.79572 -16.46204 1.000 18.33141 190 ASP A N 1
ATOM 2658 C CA . ASP A 1 190 ? 21.47462 1.51207 -17.87339 1.000 16.72787 190 ASP A CA 1
ATOM 2659 C C . ASP A 1 190 ? 20.00106 1.26470 -18.17112 1.000 19.16773 190 ASP A C 1
ATOM 2660 O O . ASP A 1 190 ? 19.66806 0.97843 -19.32841 1.000 20.57862 190 ASP A O 1
ATOM 2669 N N . THR A 1 191 ? 19.12058 1.39682 -17.17148 1.000 19.87891 191 THR A N 1
ATOM 2670 C CA . THR A 1 191 ? 17.69099 1.20013 -17.35240 1.000 21.51730 191 THR A CA 1
ATOM 2671 C C . THR A 1 191 ? 16.90865 2.24201 -16.56221 1.000 20.92482 191 THR A C 1
ATOM 2672 O O . THR A 1 191 ? 17.35716 2.72261 -15.51579 1.000 21.26282 191 THR A O 1
ATOM 2683 N N . ASN A 1 192 ? 15.73003 2.59225 -17.09475 1.000 23.94165 192 ASN A N 1
ATOM 2684 C CA . ASN A 1 192 ? 14.70797 3.34833 -16.36761 1.000 23.73341 192 ASN A CA 1
ATOM 2685 C C . ASN A 1 192 ? 15.18405 4.71797 -15.91131 1.000 29.26658 192 ASN A C 1
ATOM 2686 O O . ASN A 1 192 ? 14.80191 5.20182 -14.84800 1.000 32.12146 192 ASN A O 1
ATOM 2697 N N . GLY A 1 193 ? 16.00640 5.35348 -16.71787 1.000 29.49959 193 GLY A N 1
ATOM 2698 C CA . GLY A 1 193 ? 16.40095 6.71528 -16.45807 1.000 26.45645 193 GLY A CA 1
ATOM 2699 C C . GLY A 1 193 ? 15.95030 7.58903 -17.60532 1.000 24.69544 193 GLY A C 1
ATOM 2700 O O . GLY A 1 193 ? 15.61533 7.10309 -18.69021 1.000 23.37228 193 GLY A O 1
ATOM 2704 N N . PRO A 1 194 ? 15.94554 8.89841 -17.40576 1.000 21.99516 194 PRO A N 1
ATOM 2705 C CA . PRO A 1 194 ? 15.68728 9.79076 -18.54237 1.000 21.12081 194 PRO A CA 1
ATOM 2706 C C . PRO A 1 194 ? 16.76493 9.64415 -19.60790 1.000 19.75805 194 PRO A C 1
ATOM 2707 O O . PRO A 1 194 ? 17.93258 9.35225 -19.31645 1.000 23.67664 194 PRO A O 1
ATOM 2718 N N . GLU A 1 195 ? 16.37163 9.91814 -20.85020 1.000 22.91119 195 GLU A N 1
ATOM 2719 C CA . GLU A 1 195 ? 17.29896 9.86477 -21.97106 1.000 25.29758 195 GLU A CA 1
ATOM 2720 C C . GLU A 1 195 ? 18.51535 10.76434 -21.75473 1.000 27.75389 195 GLU A C 1
ATOM 2721 O O . GLU A 1 195 ? 19.62561 10.39937 -22.15963 1.000 28.18694 195 GLU A O 1
ATOM 2733 N N . TYR A 1 196 ? 18.34654 11.91929 -21.09604 1.000 22.98928 196 TYR A N 1
ATOM 2734 C CA . TYR A 1 196 ? 19.46547 12.82611 -20.84847 1.000 30.05779 196 TYR A CA 1
ATOM 2735 C C . TYR A 1 196 ? 20.40021 12.34255 -19.74024 1.000 31.23664 196 TYR A C 1
ATOM 2736 O O . TYR A 1 196 ? 21.46231 12.94669 -19.53690 1.000 23.85577 196 TYR A O 1
ATOM 2754 N N . TYR A 1 197 ? 20.05732 11.27024 -19.02844 1.000 23.14931 197 TYR A N 1
ATOM 2755 C CA . TYR A 1 197 ? 20.83391 10.86093 -17.84896 1.000 22.17644 197 TYR A CA 1
ATOM 2756 C C . TYR A 1 197 ? 20.69266 9.34317 -17.70342 1.000 23.66434 197 TYR A C 1
ATOM 2757 O O . TYR A 1 197 ? 20.01662 8.82193 -16.81673 1.000 22.40272 197 TYR A O 1
ATOM 2775 N N . ILE A 1 198 ? 21.35410 8.62666 -18.61679 1.000 22.21666 198 ILE A N 1
ATOM 2776 C CA . ILE A 1 198 ? 21.32226 7.17041 -18.66188 1.000 20.45083 198 ILE A CA 1
ATOM 2777 C C . ILE A 1 198 ? 22.53685 6.71124 -19.45251 1.000 20.82331 198 ILE A C 1
ATOM 2778 O O . ILE A 1 198 ? 23.05997 7.44586 -20.30535 1.000 21.41108 198 ILE A O 1
ATOM 2794 N N . GLU A 1 199 ? 22.99267 5.49290 -19.16860 1.000 21.64743 199 GLU A N 1
ATOM 2795 C CA . GLU A 1 199 ? 24.08220 4.86358 -19.90152 1.000 22.72678 199 GLU A CA 1
ATOM 2796 C C . GLU A 1 199 ? 23.58586 3.65517 -20.69131 1.000 20.74912 199 GLU A C 1
ATOM 2797 O O . GLU A 1 199 ? 22.54646 3.07992 -20.37329 1.000 23.56051 199 GLU A O 1
ATOM 2809 N N . ASP A 1 200 ? 24.34515 3.25309 -21.71293 1.000 23.38128 200 ASP A N 1
ATOM 2810 C CA . ASP A 1 200 ? 24.13642 1.90093 -22.22377 1.000 24.58869 200 ASP A CA 1
ATOM 2811 C C . ASP A 1 200 ? 24.92637 0.91977 -21.36011 1.000 24.42425 200 ASP A C 1
ATOM 2812 O O . ASP A 1 200 ? 25.82375 1.30318 -20.60495 1.000 26.67848 200 ASP A O 1
ATOM 2821 N N . THR A 1 201 ? 24.57305 -0.36170 -21.46317 1.000 24.80910 201 THR A N 1
ATOM 2822 C CA . THR A 1 201 ? 25.16824 -1.36594 -20.58763 1.000 22.41131 201 THR A CA 1
ATOM 2823 C C . THR A 1 201 ? 26.68826 -1.41410 -20.73903 1.000 22.97148 201 THR A C 1
ATOM 2824 O O . THR A 1 201 ? 27.43048 -1.45850 -19.74750 1.000 23.56765 201 THR A O 1
ATOM 2835 N N . LYS A 1 202 ? 27.16923 -1.44579 -21.97243 1.000 23.90636 202 LYS A N 1
ATOM 2836 C CA . LYS A 1 202 ? 28.60632 -1.60588 -22.18743 1.000 21.61636 202 LYS A CA 1
ATOM 2837 C C . LYS A 1 202 ? 29.36114 -0.40626 -21.63579 1.000 24.68416 202 LYS A C 1
ATOM 2838 O O . LYS A 1 202 ? 30.40337 -0.56456 -20.99167 1.000 26.66374 202 LYS A O 1
ATOM 2857 N N . THR A 1 203 ? 28.82553 0.79872 -21.83242 1.000 23.34693 203 THR A N 1
ATOM 2858 C CA . THR A 1 203 ? 29.48242 1.98755 -21.30566 1.000 24.27103 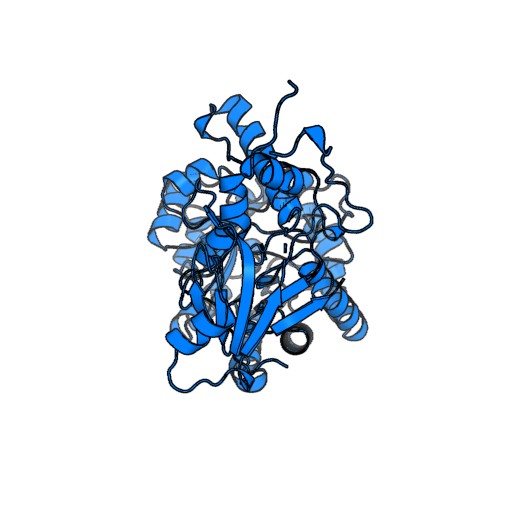203 THR A CA 1
ATOM 2859 C C . THR A 1 203 ? 29.47156 1.99124 -19.78744 1.000 25.39760 203 THR A C 1
ATOM 2860 O O . THR A 1 203 ? 30.44672 2.40123 -19.15001 1.000 26.89483 203 THR A O 1
ATOM 2871 N N . SER A 1 204 ? 28.35302 1.58854 -19.19524 1.000 20.71201 204 SER A N 1
ATOM 2872 C CA . SER A 1 204 ? 28.25476 1.59568 -17.73820 1.000 19.95934 204 SER A CA 1
ATOM 2873 C C . SER A 1 204 ? 29.28681 0.65678 -17.13792 1.000 23.06870 204 SER A C 1
ATOM 2874 O O . SER A 1 204 ? 29.96296 1.00355 -16.15974 1.000 24.53552 204 SER A O 1
ATOM 2882 N N . PHE A 1 205 ? 29.44994 -0.52693 -17.73468 1.000 22.53484 205 PHE A N 1
ATOM 2883 C CA . PHE A 1 205 ? 30.43308 -1.47165 -17.22310 1.000 20.83415 205 PHE A CA 1
ATOM 2884 C C . PHE A 1 205 ? 31.86114 -1.00324 -17.49440 1.000 22.72762 205 PHE A C 1
ATOM 2885 O O . PHE A 1 205 ? 32.70377 -0.98347 -16.58873 1.000 21.43017 205 PHE A O 1
ATOM 2902 N N . GLU A 1 206 ? 32.15894 -0.65449 -18.74903 1.000 25.73662 206 GLU A N 1
ATOM 2903 C CA . GLU A 1 206 ? 33.52423 -0.30404 -19.12218 1.000 27.51905 206 GLU A CA 1
ATOM 2904 C C . GLU A 1 206 ? 33.99403 0.95257 -18.41039 1.000 25.46490 206 GLU A C 1
ATOM 2905 O O . GLU A 1 206 ? 35.18319 1.05881 -18.06606 1.000 25.83453 206 GLU A O 1
ATOM 2917 N N A SER A 1 207 ? 33.10094 1.91087 -18.16783 0.425 24.14359 207 SER A N 1
ATOM 2918 N N B SER A 1 207 ? 33.08631 1.91303 -18.18181 0.575 23.97895 207 SER A N 1
ATOM 2919 C CA A SER A 1 207 ? 33.52396 3.10128 -17.44301 0.425 22.37251 207 SER A CA 1
ATOM 2920 C CA B SER A 1 207 ? 33.45764 3.11340 -17.44139 0.575 21.37516 207 SER A CA 1
ATOM 2921 C C A SER A 1 207 ? 33.72938 2.81374 -15.96505 0.425 25.10329 207 SER A C 1
ATOM 2922 C C B SER A 1 207 ? 33.75830 2.78148 -15.98735 0.575 24.49506 207 SER A C 1
ATOM 2923 O O A SER A 1 207 ? 34.49324 3.53158 -15.30717 0.425 24.76380 207 SER A O 1
ATOM 2924 O O B SER A 1 207 ? 34.61342 3.42626 -15.36494 0.575 22.04987 207 SER A O 1
ATOM 2939 N N . THR A 1 208 ? 33.06602 1.78499 -15.42758 1.000 22.29404 208 THR A N 1
ATOM 2940 C CA . THR A 1 208 ? 33.38101 1.33703 -14.07775 1.000 22.77233 208 THR A CA 1
ATOM 2941 C C . THR A 1 208 ? 34.76084 0.69343 -14.04371 1.000 23.69640 208 THR A C 1
ATOM 2942 O O . THR A 1 208 ? 35.54874 0.95081 -13.12733 1.000 22.60023 208 THR A O 1
ATOM 2954 N N . VAL A 1 209 ? 35.08589 -0.12897 -15.03871 1.000 21.46457 209 VAL A N 1
ATOM 2955 C CA . VAL A 1 209 ? 36.42804 -0.71481 -15.07844 1.000 22.29743 209 VAL A CA 1
ATOM 2956 C C . VAL A 1 209 ? 37.47922 0.39219 -15.09968 1.000 24.78098 209 VAL A C 1
ATOM 2957 O O . VAL A 1 209 ? 38.47546 0.34258 -14.36290 1.000 23.58458 209 VAL A O 1
ATOM 2970 N N . LYS A 1 210 ? 37.26060 1.41501 -15.93673 1.000 22.52509 210 LYS A N 1
ATOM 2971 C CA . LYS A 1 210 ? 38.21486 2.51472 -16.06300 1.000 26.12209 210 LYS A CA 1
ATOM 2972 C C . LYS A 1 210 ? 38.36005 3.27815 -14.75247 1.000 23.86789 210 LYS A C 1
ATOM 2973 O O . LYS A 1 210 ? 39.47772 3.60397 -14.33724 1.000 27.01255 210 LYS A O 1
ATOM 2992 N N . VAL A 1 211 ? 37.24921 3.55899 -14.06195 1.000 22.03614 211 VAL A N 1
ATOM 2993 C CA . VAL A 1 211 ? 37.38896 4.37578 -12.86263 1.000 21.13380 211 VAL A CA 1
ATOM 2994 C C . VAL A 1 211 ? 38.09709 3.58517 -11.76838 1.000 22.45694 211 VAL A C 1
ATOM 2995 O O . VAL A 1 211 ? 38.90229 4.14285 -11.00422 1.000 22.84572 211 VAL A O 1
ATOM 3008 N N . VAL A 1 212 ? 37.85632 2.27821 -11.69738 1.000 19.99311 212 VAL A N 1
ATOM 3009 C CA . VAL A 1 212 ? 38.54401 1.44711 -10.71407 1.000 20.44527 212 VAL A CA 1
ATOM 3010 C C . VAL A 1 212 ? 40.04878 1.43941 -10.99550 1.000 23.21163 212 VAL A C 1
ATOM 3011 O O . VAL A 1 212 ? 40.87154 1.61913 -10.09117 1.000 22.71281 212 VAL A O 1
ATOM 3024 N N . LYS A 1 213 ? 40.42659 1.24797 -12.25899 1.000 25.02262 213 LYS A N 1
ATOM 3025 C CA . LYS A 1 213 ? 41.83787 1.26510 -12.61918 1.000 25.61965 213 LYS A CA 1
ATOM 3026 C C . LYS A 1 213 ? 42.45754 2.63277 -12.37294 1.000 26.73992 213 LYS A C 1
ATOM 3027 O O . LYS A 1 213 ? 43.58110 2.73454 -11.86628 1.000 28.23071 213 LYS A O 1
ATOM 3046 N N . TYR A 1 214 ? 41.75045 3.69886 -12.73781 1.000 22.48347 214 TYR A N 1
ATOM 3047 C CA . TYR A 1 214 ? 42.29835 5.03892 -12.54242 1.000 26.31165 214 TYR A CA 1
ATOM 3048 C C . TYR A 1 214 ? 42.54356 5.32145 -11.06596 1.000 27.33508 214 TYR A C 1
ATOM 3049 O O . TYR A 1 214 ? 43.59745 5.84384 -10.68387 1.000 25.26950 214 TYR A O 1
ATOM 3067 N N . ILE A 1 215 ? 41.56778 5.00258 -10.21334 1.000 21.21685 215 ILE A N 1
ATOM 3068 C CA . ILE A 1 215 ? 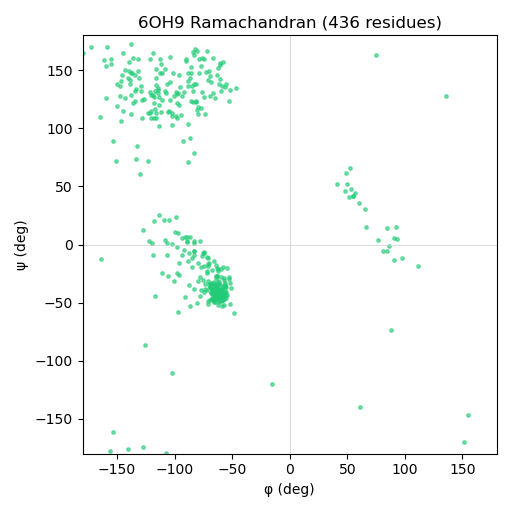41.75609 5.23935 -8.78289 1.000 19.86488 215 ILE A CA 1
ATOM 3069 C C . ILE A 1 215 ? 42.91109 4.40056 -8.25693 1.000 22.26025 215 ILE A C 1
ATOM 3070 O O . ILE A 1 215 ? 43.77926 4.89708 -7.52521 1.000 21.66409 215 ILE A O 1
ATOM 3086 N N . ARG A 1 216 ? 42.96380 3.12311 -8.63369 1.000 22.65321 216 ARG A N 1
ATOM 3087 C CA . ARG A 1 216 ? 43.96328 2.26045 -8.00634 1.000 29.43757 216 ARG A CA 1
ATOM 3088 C C . ARG A 1 216 ? 45.35199 2.48795 -8.57494 1.000 30.35970 216 ARG A C 1
ATOM 3089 O O . ARG A 1 216 ? 46.33745 2.44369 -7.83044 1.000 28.67609 216 ARG A O 1
ATOM 3110 N N . GLU A 1 217 ? 45.45224 2.70553 -9.88424 1.000 25.45210 217 GLU A N 1
ATOM 3111 C CA . GLU A 1 217 ? 46.75033 2.73399 -10.54896 1.000 25.54516 217 GLU A CA 1
ATOM 3112 C C . GLU A 1 217 ? 47.25853 4.13787 -10.82036 1.000 34.11646 217 GLU A C 1
ATOM 3113 O O . GLU A 1 217 ? 48.47593 4.36092 -10.77272 1.000 31.00732 217 GLU A O 1
ATOM 3125 N N . THR A 1 218 ? 46.37779 5.10618 -11.05079 1.000 27.34848 218 THR A N 1
ATOM 3126 C CA . THR A 1 218 ? 46.82323 6.46984 -11.32475 1.000 25.25132 218 THR A CA 1
ATOM 3127 C C . THR A 1 218 ? 46.79188 7.34026 -10.07205 1.000 27.22884 218 THR A C 1
ATOM 3128 O O . THR A 1 218 ? 47.81340 7.91657 -9.69524 1.000 27.82660 218 THR A O 1
ATOM 3139 N N . ILE A 1 219 ? 45.63394 7.47662 -9.42862 1.000 24.04935 219 ILE A N 1
ATOM 3140 C CA . ILE A 1 219 ? 45.59248 8.21593 -8.16887 1.000 23.95772 219 ILE A CA 1
ATOM 3141 C C . ILE A 1 219 ? 46.51952 7.56975 -7.14442 1.000 27.20894 219 ILE A C 1
ATOM 3142 O O . ILE A 1 219 ? 47.27862 8.25456 -6.45083 1.000 25.75611 219 ILE A O 1
ATOM 3158 N N . CYS A 1 220 ? 46.41714 6.25116 -6.98978 1.000 23.30914 220 CYS A N 1
ATOM 3159 C CA . CYS A 1 220 ? 47.36486 5.43565 -6.23224 1.000 25.14330 220 CYS A CA 1
ATOM 3160 C C . CYS A 1 220 ? 47.66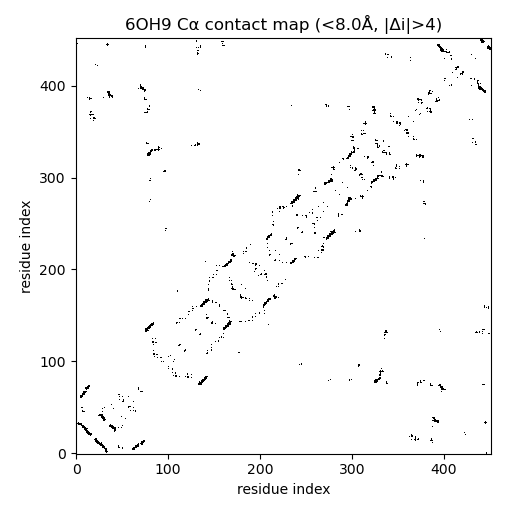277 6.02091 -4.85290 1.000 30.89955 220 CYS A C 1
ATOM 3161 O O . CYS A 1 220 ? 48.79732 6.33421 -4.49628 1.000 25.27241 220 CYS A O 1
ATOM 3169 N N . ASP A 1 221 ? 46.60576 6.12257 -4.05580 1.000 22.64876 221 ASP A N 1
ATOM 3170 C CA . ASP A 1 221 ? 46.65256 6.80359 -2.76148 1.000 21.51652 221 ASP A CA 1
ATOM 3171 C C . ASP A 1 221 ? 45.93944 5.88129 -1.78572 1.000 22.45875 221 ASP A C 1
ATOM 3172 O O . ASP A 1 221 ? 44.75305 5.54197 -2.01523 1.000 22.02921 221 ASP A O 1
ATOM 3181 N N . PRO A 1 222 ? 46.58348 5.47223 -0.69066 1.000 21.38167 222 PRO A N 1
ATOM 3182 C CA . PRO A 1 222 ? 45.92427 4.56297 0.26536 1.000 21.82342 222 PRO A CA 1
ATOM 3183 C C . PRO A 1 222 ? 44.65286 5.13300 0.85777 1.000 24.04496 222 PRO A C 1
ATOM 3184 O O . PRO A 1 222 ? 43.81153 4.37078 1.36050 1.000 22.12326 222 PRO A O 1
ATOM 3195 N N . LEU A 1 223 ? 44.48469 6.45102 0.83348 1.000 20.96023 223 LEU A N 1
ATOM 3196 C CA . LEU A 1 223 ? 43.27179 7.05513 1.36432 1.000 18.80715 223 LEU A CA 1
ATOM 3197 C C . LEU A 1 223 ? 42.10482 7.06659 0.38167 1.000 21.88972 223 LEU A C 1
ATOM 3198 O O . LEU A 1 223 ? 40.98323 7.40815 0.77776 1.000 20.67946 223 LEU A O 1
ATOM 3214 N N . VAL A 1 224 ? 42.32472 6.71065 -0.87810 1.000 20.19349 224 VAL A N 1
ATOM 3215 C CA . VAL A 1 224 ? 41.30500 6.84772 -1.91619 1.000 19.80438 224 VAL A CA 1
ATOM 3216 C C . VAL A 1 224 ? 41.07370 5.49110 -2.55357 1.000 21.09565 224 VAL A C 1
ATOM 3217 O O . VAL A 1 224 ? 41.94313 4.97562 -3.27307 1.000 23.05627 224 VAL A O 1
ATOM 3230 N N . ASN A 1 225 ? 39.88404 4.93906 -2.34273 1.000 21.86365 225 ASN A N 1
ATOM 3231 C CA . ASN A 1 225 ? 39.52253 3.62679 -2.85504 1.000 19.28901 225 ASN A CA 1
ATOM 3232 C C . ASN A 1 225 ? 38.37881 3.71032 -3.85489 1.000 17.69894 225 ASN A C 1
ATOM 3233 O O . ASN A 1 225 ? 37.52983 4.58937 -3.74885 1.000 17.24644 225 ASN A O 1
ATOM 3244 N N . PRO A 1 226 ? 38.31420 2.78467 -4.81032 1.000 19.37630 226 PRO A N 1
ATOM 3245 C CA . PRO A 1 226 ? 37.13862 2.67843 -5.67568 1.000 16.93059 226 PRO A CA 1
ATOM 3246 C C . PRO A 1 226 ? 36.02381 1.91922 -4.97620 1.000 17.77430 226 PRO A C 1
ATOM 3247 O O . PRO A 1 226 ? 36.20857 1.28504 -3.93587 1.000 21.15600 226 PRO A O 1
ATOM 3258 N N . ILE A 1 227 ? 34.83334 2.02312 -5.56394 1.000 21.05100 227 ILE A N 1
ATOM 3259 C CA . ILE A 1 227 ? 33.66734 1.29380 -5.07694 1.000 21.17219 227 ILE A CA 1
ATOM 3260 C C . ILE A 1 227 ? 32.65634 1.21648 -6.21473 1.000 19.23000 227 ILE A C 1
ATOM 3261 O O . ILE A 1 227 ? 32.27855 2.23233 -6.81982 1.000 17.65282 227 ILE A O 1
ATOM 3277 N N . VAL A 1 228 ? 32.23207 -0.00298 -6.51340 1.000 20.58037 228 VAL A N 1
ATOM 3278 C CA . VAL A 1 228 ? 31.30194 -0.26933 -7.60697 1.000 17.98352 228 VAL A CA 1
ATOM 3279 C C . VAL A 1 228 ? 29.91866 0.13970 -7.13912 1.000 17.44259 228 VAL A C 1
ATOM 3280 O O . VAL A 1 228 ? 29.49952 -0.22099 -6.03453 1.000 18.95093 228 VAL A O 1
ATOM 3293 N N . THR A 1 229 ? 29.21156 0.90077 -7.96456 1.000 16.56971 229 THR A N 1
ATOM 3294 C CA . THR A 1 229 ? 28.02644 1.62700 -7.51199 1.000 15.26359 229 THR A CA 1
ATOM 3295 C C . THR A 1 229 ? 26.85592 1.45811 -8.47240 1.000 15.98011 229 THR A C 1
ATOM 3296 O O . THR A 1 229 ? 26.46248 2.39966 -9.17037 1.000 18.86238 229 THR A O 1
ATOM 3307 N N . PRO A 1 230 ? 26.23041 0.28299 -8.48098 1.000 20.07133 230 PRO A N 1
ATOM 3308 C CA . PRO A 1 230 ? 24.92091 0.17436 -9.13329 1.000 22.56043 230 PRO A CA 1
ATOM 3309 C C . PRO A 1 230 ? 23.94212 1.04437 -8.36271 1.000 20.76253 230 PRO A C 1
ATOM 3310 O O . PRO A 1 230 ? 23.83573 0.93141 -7.14962 1.000 20.38347 230 PRO A O 1
ATOM 3321 N N . ARG A 1 231 ? 23.26231 1.95904 -9.05302 1.000 20.51451 231 ARG A N 1
ATOM 3322 C CA . ARG A 1 231 ? 22.48176 2.94499 -8.31261 1.000 20.78439 231 ARG A CA 1
ATOM 3323 C C . ARG A 1 231 ? 21.46256 2.26613 -7.39346 1.000 20.87782 231 ARG A C 1
ATOM 3324 O O . ARG A 1 231 ? 21.38534 2.55970 -6.18703 1.000 19.23033 231 ARG A O 1
ATOM 3345 N N . PHE A 1 232 ? 20.66857 1.36497 -7.95615 1.000 16.70186 232 PHE A N 1
ATOM 3346 C CA . PHE A 1 232 ? 19.65580 0.56225 -7.26938 1.000 17.83730 232 PHE A CA 1
ATOM 3347 C C . PHE A 1 232 ? 19.04833 -0.31422 -8.35981 1.000 18.93674 232 PHE A C 1
ATOM 3348 O O . PHE A 1 232 ? 19.31638 -0.11652 -9.54689 1.000 18.21089 232 PHE A O 1
ATOM 3365 N N . ALA A 1 233 ? 18.31963 -1.35583 -7.94508 1.000 15.80575 233 ALA A N 1
ATOM 3366 C CA . ALA A 1 233 ? 17.92232 -2.38010 -8.90831 1.000 18.50322 233 ALA A CA 1
ATOM 3367 C C . ALA A 1 233 ? 17.13099 -1.82605 -10.08351 1.000 13.58307 233 ALA A C 1
ATOM 3368 O O . ALA A 1 233 ? 17.37608 -2.26984 -11.21654 1.000 19.27497 233 ALA A O 1
ATOM 3375 N N . PRO A 1 234 ? 16.17874 -0.89776 -9.90682 1.000 16.80486 234 PRO A N 1
ATOM 3376 C CA . PRO A 1 234 ? 15.46104 -0.36813 -11.07824 1.000 16.43035 234 PRO A CA 1
ATOM 3377 C C . PRO A 1 234 ? 16.34805 0.27437 -12.12641 1.000 20.51647 234 PRO A C 1
ATOM 3378 O O . PRO A 1 234 ? 15.91970 0.39407 -13.28227 1.000 21.71381 234 PRO A O 1
ATOM 3389 N N . SER A 1 235 ? 17.56057 0.66596 -11.77607 1.000 20.07825 235 SER A N 1
ATOM 3390 C CA . SER A 1 235 ? 18.44602 1.35136 -12.69890 1.000 17.21769 235 SER A CA 1
ATOM 3391 C C . SER A 1 235 ? 19.40460 0.43111 -13.43667 1.000 19.45264 235 SER A C 1
ATOM 3392 O O . SER A 1 235 ? 20.13486 0.91630 -14.30351 1.000 20.13313 235 SER A O 1
ATOM 3400 N N . CYS A 1 236 ? 19.49133 -0.84551 -13.06180 1.000 17.72961 236 CYS A N 1
ATOM 3401 C CA . CYS A 1 236 ? 20.55644 -1.71794 -13.53727 1.000 16.65588 236 CYS A CA 1
ATOM 3402 C C . CYS A 1 236 ? 19.97080 -2.99457 -14.10970 1.000 21.63235 236 CYS A C 1
ATOM 3403 O O . CYS A 1 236 ? 19.25761 -3.71879 -13.41248 1.000 21.50583 236 CYS A O 1
ATOM 3411 N N . SER A 1 237 ? 20.31093 -3.28732 -15.35736 1.000 21.31063 237 SER A N 1
ATOM 3412 C CA . SER A 1 237 ? 19.88565 -4.51583 -15.99392 1.000 22.32779 237 SER A CA 1
ATOM 3413 C C . SER A 1 237 ? 20.52850 -5.72129 -15.31766 1.000 21.41250 237 SER A C 1
ATOM 3414 O O . SER A 1 237 ? 21.54848 -5.62830 -14.63078 1.000 19.89163 237 SER A O 1
ATOM 3422 N N . ARG A 1 238 ? 19.91638 -6.88175 -15.54085 1.000 21.50519 238 ARG A N 1
ATOM 3423 C CA . ARG A 1 238 ? 20.50797 -8.13113 -15.07767 1.000 23.39347 238 ARG A CA 1
ATOM 3424 C C . ARG A 1 238 ? 21.89516 -8.33134 -15.67055 1.000 23.09286 238 ARG A C 1
ATOM 3425 O O . ARG A 1 238 ? 22.81794 -8.76385 -14.97457 1.000 22.23593 238 ARG A O 1
ATOM 3446 N N . GLU A 1 239 ? 22.05683 -8.01436 -16.95376 1.000 22.54220 239 GLU A N 1
ATOM 3447 C CA . GLU A 1 239 ? 23.35866 -8.14821 -17.59286 1.000 25.80259 239 GLU A CA 1
ATOM 3448 C C . GLU A 1 239 ? 24.38933 -7.23278 -16.93905 1.000 23.31781 239 GLU A C 1
ATOM 3449 O O . GLU A 1 239 ? 25.51935 -7.64564 -16.67126 1.000 24.83269 239 GLU A O 1
ATOM 3461 N N . LEU A 1 240 ? 24.02596 -5.98512 -16.67089 1.000 21.09732 240 LEU A N 1
ATOM 3462 C CA . LEU A 1 240 ? 24.97171 -5.08574 -16.01591 1.000 21.20494 240 LEU A CA 1
ATOM 3463 C C . LEU A 1 240 ? 25.34497 -5.59062 -14.62386 1.000 25.29250 240 LEU A C 1
ATOM 3464 O O . LEU A 1 240 ? 26.52471 -5.62531 -14.25723 1.000 22.94769 240 LEU A O 1
ATOM 3480 N N . MET A 1 241 ? 24.35668 -5.99651 -13.82582 1.000 20.98824 241 MET A N 1
ATOM 3481 C CA . MET A 1 241 ? 24.66551 -6.44473 -12.47264 1.000 22.63287 241 MET A CA 1
ATOM 3482 C C . MET A 1 241 ? 25.61280 -7.64527 -12.49434 1.000 22.57401 241 MET A C 1
ATOM 3483 O O . MET A 1 241 ? 26.57558 -7.69554 -11.72160 1.000 22.37467 241 MET A O 1
ATOM 3497 N N . GLN A 1 242 ? 25.38242 -8.59834 -13.39949 1.000 22.58641 242 GLN A N 1
ATOM 3498 C CA . GLN A 1 242 ? 26.24329 -9.77572 -13.46807 1.000 22.11713 242 GLN A CA 1
ATOM 3499 C C . GLN A 1 242 ? 27.65781 -9.40839 -13.90553 1.000 26.13394 242 GLN A C 1
ATOM 3500 O O . GLN A 1 242 ? 28.63245 -9.95634 -13.37983 1.000 27.95784 242 GLN A O 1
ATOM 3514 N N . GLN A 1 243 ? 27.78999 -8.48734 -14.86344 1.000 23.84815 243 GLN A N 1
ATOM 3515 C CA . GLN A 1 243 ? 29.11750 -8.04327 -15.28606 1.000 23.07977 243 GLN A CA 1
ATOM 3516 C C . GLN A 1 243 ? 29.83961 -7.34265 -14.14480 1.000 23.79442 243 GLN A C 1
ATOM 3517 O O . GLN A 1 243 ? 31.03099 -7.59058 -13.89818 1.000 23.71532 243 GLN A O 1
ATOM 3531 N N . LEU A 1 244 ? 29.12833 -6.47978 -13.42138 1.000 20.37066 244 LEU A N 1
ATOM 3532 C CA . LEU A 1 244 ? 29.71912 -5.79787 -12.27551 1.000 20.66931 244 LEU A CA 1
ATOM 3533 C C . LEU A 1 244 ? 30.10453 -6.79117 -11.18504 1.000 23.75635 244 LEU A C 1
ATOM 3534 O O . LEU A 1 244 ? 31.17171 -6.66941 -10.57993 1.000 21.87272 244 LEU A O 1
ATOM 3550 N N A SER A 1 245 ? 29.23431 -7.76821 -10.91750 0.500 23.65987 245 SER A N 1
ATOM 3551 N N B SER A 1 245 ? 29.28530 -7.82080 -10.95806 0.500 23.70649 245 SER A N 1
ATOM 3552 C CA A SER A 1 245 ? 29.53672 -8.81676 -9.94986 0.500 23.89613 245 SER A CA 1
ATOM 3553 C CA B SER A 1 245 ? 29.58984 -8.76874 -9.88831 0.500 22.99052 245 SER A CA 1
ATOM 3554 C C A SER A 1 245 ? 30.89735 -9.44256 -10.21672 0.500 22.75043 245 SER A C 1
ATOM 3555 C C B SER A 1 245 ? 30.83609 -9.59976 -10.18226 0.500 21.66713 245 SER A C 1
ATOM 3556 O O A SER A 1 245 ? 31.74095 -9.54000 -9.31923 0.500 26.06270 245 SER A O 1
ATOM 3557 O O B SER A 1 245 ? 31.53308 -10.01235 -9.24962 0.500 19.63712 245 SER A O 1
ATOM 3572 N N . LYS A 1 246 ? 31.12011 -9.88357 -11.45371 1.000 25.34342 246 LYS A N 1
ATOM 3573 C CA . LYS A 1 246 ? 32.35919 -10.58143 -11.78336 1.000 26.22177 246 LYS A CA 1
ATOM 3574 C C . LYS A 1 246 ? 33.55985 -9.67756 -11.54770 1.000 24.79568 246 LYS A C 1
ATOM 3575 O O . LYS A 1 246 ? 34.58762 -10.11727 -11.01286 1.000 26.66582 246 LYS A O 1
ATOM 3595 N N . LEU A 1 247 ? 33.43792 -8.40262 -11.91823 1.000 24.17356 247 LEU A N 1
ATOM 3596 C CA . LEU A 1 247 ? 34.51262 -7.44974 -11.67377 1.000 26.01533 247 LEU A CA 1
ATOM 3597 C C . LEU A 1 247 ? 34.78320 -7.30774 -10.18420 1.000 22.84269 247 LEU A C 1
ATOM 3598 O O . LEU A 1 247 ? 35.93796 -7.32651 -9.74610 1.000 23.70386 247 LEU A O 1
ATOM 3614 N N . VAL A 1 248 ? 33.71380 -7.14325 -9.39858 1.000 21.69786 248 VAL A N 1
ATOM 3615 C CA . VAL A 1 248 ? 33.82458 -7.02738 -7.95202 1.000 20.53156 248 VAL A CA 1
ATOM 3616 C C . VAL A 1 248 ? 34.55769 -8.22944 -7.36742 1.000 23.28919 248 VAL A C 1
ATOM 3617 O O . VAL A 1 248 ? 35.40545 -8.09171 -6.47668 1.000 25.61024 248 VAL A O 1
ATOM 3630 N N . LYS A 1 249 ? 34.18216 -9.43219 -7.80271 1.000 25.25242 249 LYS A N 1
ATOM 3631 C CA . LYS A 1 249 ? 34.83139 -10.63380 -7.28931 1.000 26.36581 249 LYS A CA 1
ATOM 3632 C C . LYS A 1 249 ? 36.29030 -10.71388 -7.72914 1.000 29.88689 249 LYS A C 1
ATOM 3633 O O . LYS A 1 249 ? 37.17959 -11.01170 -6.91861 1.000 31.25062 249 LYS A O 1
ATOM 3645 N N . ASP A 1 250 ? 36.55355 -10.47536 -9.01662 1.000 27.72908 250 ASP A N 1
ATOM 3646 C CA . ASP A 1 250 ? 37.90247 -10.66584 -9.54914 1.000 29.53224 250 ASP A CA 1
ATOM 3647 C C . ASP A 1 250 ? 38.87829 -9.64077 -8.99466 1.000 33.44258 250 ASP A C 1
ATOM 3648 O O . ASP A 1 250 ? 40.06515 -9.93993 -8.82737 1.000 29.71056 250 ASP A O 1
ATOM 3657 N N . GLU A 1 251 ? 38.41136 -8.42244 -8.74136 1.000 28.58040 251 GLU A N 1
ATOM 3658 C CA . GLU A 1 251 ? 39.28358 -7.33877 -8.32340 1.000 25.01824 251 GLU A CA 1
ATOM 3659 C C . GLU A 1 251 ? 39.08992 -6.97703 -6.85899 1.000 28.90641 251 GLU A C 1
ATOM 3660 O O . GLU A 1 251 ? 39.72861 -6.03787 -6.37792 1.000 26.08096 251 GLU A O 1
ATOM 3672 N N . ASN A 1 252 ? 38.23826 -7.70840 -6.14367 1.000 21.34789 252 ASN A N 1
ATOM 3673 C CA . ASN A 1 252 ? 38.02518 -7.52254 -4.70715 1.000 22.98280 252 ASN A CA 1
ATOM 3674 C C . ASN A 1 252 ? 37.71391 -6.05858 -4.38318 1.000 25.36657 252 ASN A C 1
ATOM 3675 O O . ASN A 1 252 ? 38.45582 -5.36164 -3.68551 1.000 25.67937 252 ASN A O 1
ATOM 3686 N N . ILE A 1 253 ? 36.56724 -5.60949 -4.88314 1.000 25.33431 253 ILE A N 1
ATOM 3687 C CA . ILE A 1 253 ? 36.18533 -4.21109 -4.75377 1.000 21.43817 253 ILE A CA 1
ATOM 3688 C C . ILE A 1 253 ? 34.98144 -4.08665 -3.83666 1.000 21.28564 253 ILE A C 1
ATOM 3689 O O . ILE A 1 253 ? 34.09566 -4.94924 -3.82759 1.000 22.50110 253 ILE A O 1
ATOM 3705 N N . HIS A 1 254 ? 34.92280 -2.97074 -3.11346 1.000 18.55858 254 HIS A N 1
ATOM 3706 C CA . HIS A 1 254 ? 33.71300 -2.58301 -2.40841 1.000 20.05936 254 HIS A CA 1
ATOM 3707 C C . HIS A 1 254 ? 32.55816 -2.39459 -3.39915 1.000 20.58170 254 HIS A C 1
ATOM 3708 O O . HIS A 1 254 ? 32.75412 -2.10974 -4.59873 1.000 19.40223 254 HIS A O 1
ATOM 3722 N N . VAL A 1 255 ? 31.33816 -2.56002 -2.87573 1.000 16.42339 255 VAL A N 1
ATOM 3723 C CA . VAL A 1 255 ? 30.08880 -2.31204 -3.57972 1.000 17.33289 255 VAL A CA 1
ATOM 3724 C C . VAL A 1 255 ? 29.20739 -1.44633 -2.68845 1.000 16.72355 255 VAL A C 1
ATOM 3725 O O . VAL A 1 255 ? 29.18456 -1.61811 -1.45810 1.000 15.79476 255 VAL A O 1
ATOM 3738 N N . GLN A 1 256 ? 28.45860 -0.53417 -3.30785 1.000 18.13658 256 GLN A N 1
ATOM 3739 C CA . GLN A 1 256 ? 27.43631 0.21174 -2.58875 1.000 13.84492 256 GLN A CA 1
ATOM 3740 C C . GLN A 1 256 ? 26.19569 0.34706 -3.45074 1.000 16.10327 256 GLN A C 1
ATOM 3741 O O . GLN A 1 256 ? 26.28216 0.59386 -4.66323 1.000 16.45171 256 GLN A O 1
ATOM 3755 N N . THR A 1 257 ? 25.03386 0.17943 -2.82602 1.000 15.77353 257 THR A N 1
ATOM 3756 C CA . THR A 1 257 ? 23.77157 0.39506 -3.52531 1.000 15.92145 257 THR A CA 1
ATOM 3757 C C . THR A 1 257 ? 22.68380 0.65479 -2.49101 1.000 14.73413 257 THR A C 1
ATOM 3758 O O . THR A 1 257 ? 22.90110 0.51289 -1.28860 1.000 15.73731 257 THR A O 1
ATOM 3769 N N . HIS A 1 258 ? 21.52237 1.07396 -2.97697 1.000 14.93487 258 HIS A N 1
ATOM 3770 C CA . HIS A 1 258 ? 20.35527 1.31835 -2.13261 1.000 15.43658 258 HIS A CA 1
ATOM 3771 C C . HIS A 1 258 ? 19.54642 0.03468 -1.98140 1.000 15.48139 258 HIS A C 1
ATOM 3772 O O . HIS A 1 258 ? 19.42482 -0.74520 -2.93156 1.000 15.42682 258 HIS A O 1
ATOM 3786 N N . LEU A 1 259 ? 18.90629 -0.13961 -0.81947 1.000 13.70542 259 LEU A N 1
ATOM 3787 C CA . LEU A 1 259 ? 18.03882 -1.29963 -0.66083 1.000 12.63753 259 LEU A CA 1
ATOM 3788 C C . LEU A 1 259 ? 16.84581 -1.01520 0.23833 1.000 13.82400 259 LEU A C 1
ATOM 3789 O O . LEU A 1 259 ? 17.02039 -0.56083 1.36778 1.000 15.26361 259 LEU A O 1
ATOM 3805 N N . SER A 1 260 ? 15.65123 -1.31502 -0.26786 1.000 15.11120 260 SER A N 1
ATOM 3806 C CA A SER A 1 260 ? 14.43695 -1.37758 0.55565 0.795 12.93600 260 SER A CA 1
ATOM 3807 C CA B SER A 1 260 ? 14.42575 -1.36851 0.53985 0.205 15.25092 260 SER A CA 1
ATOM 3808 C C . SER A 1 260 ? 14.17563 -0.06370 1.29277 1.000 14.11153 260 SER A C 1
ATOM 3809 O O . SER A 1 260 ? 13.97050 -0.03586 2.51379 1.000 13.18636 260 SER A O 1
ATOM 3824 N N . GLU A 1 261 ? 14.14757 1.03377 0.54014 1.000 14.37717 261 GLU A N 1
ATOM 3825 C CA . GLU A 1 261 ? 13.98600 2.36753 1.11190 1.000 15.17857 261 GLU A CA 1
ATOM 3826 C C . GLU A 1 261 ? 12.52024 2.78816 1.18444 1.000 16.56101 261 GLU A C 1
ATOM 3827 O O . GLU A 1 261 ? 12.05561 3.31141 2.20708 1.000 15.70421 261 GLU A O 1
ATOM 3839 N N . ASN A 1 262 ? 11.77811 2.56007 0.11570 1.000 14.23954 262 ASN A N 1
ATOM 3840 C CA . ASN A 1 262 ? 10.47725 3.19262 -0.08671 1.000 13.53595 262 ASN A CA 1
ATOM 3841 C C . ASN A 1 262 ? 9.50969 2.17409 -0.64909 1.000 15.20942 262 ASN A C 1
ATOM 3842 O O . ASN A 1 262 ? 9.88736 1.32831 -1.46822 1.000 16.24562 262 ASN A O 1
ATOM 3853 N N . LYS A 1 263 ? 8.25010 2.24604 -0.18772 1.000 16.52156 263 LYS A N 1
ATOM 3854 C CA . LYS A 1 263 ? 7.28308 1.20790 -0.54362 1.000 16.02502 263 LYS A CA 1
ATOM 3855 C C . LYS A 1 263 ? 6.98669 1.17540 -2.04161 1.000 16.04826 263 LYS A C 1
ATOM 3856 O O . LYS A 1 263 ? 6.83871 0.09096 -2.61298 1.000 18.83517 263 LYS A O 1
ATOM 3875 N N . GLU A 1 264 ? 6.90406 2.32539 -2.70572 1.000 16.33935 264 GLU A N 1
ATOM 3876 C CA . GLU A 1 264 ? 6.67284 2.31183 -4.14761 1.000 18.60173 264 GLU A CA 1
ATOM 3877 C C . GLU A 1 264 ? 7.88621 1.76005 -4.88642 1.000 15.59877 264 GLU A C 1
ATOM 3878 O O . GLU A 1 264 ? 7.73875 1.03737 -5.88734 1.000 16.99500 264 GLU A O 1
ATOM 3890 N N . GLU A 1 265 ? 9.08623 2.08630 -4.39281 1.000 13.43156 265 GLU A N 1
ATOM 3891 C CA . GLU A 1 265 ? 10.32435 1.53117 -4.93952 1.000 13.30681 265 GLU A CA 1
ATOM 3892 C C . GLU A 1 265 ? 10.32411 0.01563 -4.83160 1.000 17.15708 265 GLU A C 1
ATOM 3893 O O . GLU A 1 265 ? 10.66608 -0.70250 -5.78551 1.000 15.83299 265 GLU A O 1
ATOM 3905 N N . ILE A 1 266 ? 9.93987 -0.49305 -3.66200 1.000 14.62797 266 ILE A N 1
ATOM 3906 C CA . ILE A 1 266 ? 9.93469 -1.94067 -3.44937 1.000 16.49346 266 ILE A CA 1
ATOM 3907 C C . ILE A 1 266 ? 8.92097 -2.61701 -4.37548 1.000 16.38555 266 ILE A C 1
ATOM 3908 O O . ILE A 1 266 ? 9.18354 -3.68901 -4.93190 1.000 16.89061 266 ILE A O 1
ATOM 3924 N N . GLN A 1 267 ? 7.74680 -2.01509 -4.54791 1.000 15.66347 267 GLN A N 1
ATOM 3925 C CA . GLN A 1 267 ? 6.76709 -2.59027 -5.46368 1.000 17.66874 267 GLN A CA 1
ATOM 3926 C C . GLN A 1 267 ? 7.31674 -2.60451 -6.88453 1.000 17.33376 267 GLN A C 1
ATOM 3927 O O . GLN A 1 267 ? 7.13898 -3.57350 -7.62808 1.000 17.30591 267 GLN A O 1
ATOM 3941 N N . TRP A 1 268 ? 7.99665 -1.52549 -7.27228 1.000 15.61215 268 TRP A N 1
ATOM 3942 C CA . TRP A 1 268 ? 8.58824 -1.43721 -8.59644 1.000 14.94571 268 TRP A CA 1
ATOM 3943 C C . TRP A 1 268 ? 9.61678 -2.53632 -8.79708 1.000 14.65927 268 TRP A C 1
ATOM 3944 O O . TRP A 1 268 ? 9.63112 -3.19577 -9.84064 1.000 16.46131 268 TRP A O 1
ATOM 3965 N N . VAL A 1 269 ? 10.47486 -2.76277 -7.79811 1.000 14.33864 269 VAL A N 1
ATOM 3966 C CA . VAL A 1 269 ? 11.47403 -3.82378 -7.90909 1.000 15.36481 269 VAL A CA 1
ATOM 3967 C C . VAL A 1 269 ? 10.79083 -5.17484 -8.06876 1.000 16.86389 269 VAL A C 1
ATOM 3968 O O . VAL A 1 269 ? 11.20318 -6.01219 -8.88031 1.000 17.04616 269 VAL A O 1
ATOM 3981 N N . GLN A 1 270 ? 9.73933 -5.41699 -7.30439 1.000 16.24525 270 GLN A N 1
ATOM 3982 C CA . GLN A 1 270 ? 9.04608 -6.68747 -7.44803 1.000 19.19662 270 GLN A CA 1
ATOM 3983 C C . GLN A 1 270 ? 8.47880 -6.82568 -8.85373 1.000 18.07024 270 GLN A C 1
ATOM 3984 O O . GLN A 1 270 ? 8.53324 -7.91594 -9.44411 1.000 19.52469 270 GLN A O 1
ATOM 3998 N N . ASP A 1 271 ? 7.91760 -5.73435 -9.39719 1.000 18.12313 271 ASP A N 1
ATOM 3999 C CA . ASP A 1 271 ? 7.36482 -5.79143 -10.74502 1.000 19.01555 271 ASP A CA 1
ATOM 4000 C C . ASP A 1 271 ? 8.45284 -5.98484 -11.80033 1.000 19.46922 271 ASP A C 1
ATOM 4001 O O . ASP A 1 271 ? 8.23644 -6.66747 -12.80858 1.000 18.43728 271 ASP A O 1
ATOM 4010 N N . LEU A 1 272 ? 9.62706 -5.37794 -11.59374 1.000 16.35561 272 LEU A N 1
ATOM 4011 C CA . LEU A 1 272 ? 10.73385 -5.48521 -12.53349 1.000 17.48807 272 LEU A CA 1
ATOM 4012 C C . LEU A 1 272 ? 11.50057 -6.80542 -12.45056 1.000 16.79431 272 LEU A C 1
ATOM 4013 O O . LEU A 1 272 ? 12.11352 -7.22401 -13.44309 1.000 19.35892 272 LEU A O 1
ATOM 4029 N N . PHE A 1 273 ? 11.53033 -7.44229 -11.28693 1.000 16.41370 273 PHE A N 1
ATOM 4030 C CA . PHE A 1 273 ? 12.30251 -8.67009 -11.08372 1.000 15.67249 273 PHE A CA 1
ATOM 4031 C C . PHE A 1 273 ? 11.41928 -9.74069 -10.44695 1.000 22.75145 273 PHE A C 1
ATOM 4032 O O . PHE A 1 273 ? 11.70033 -10.23002 -9.34540 1.000 18.35343 273 PHE A O 1
ATOM 4049 N N . PRO A 1 274 ? 10.33803 -10.13321 -11.11840 1.000 22.74258 274 PRO A N 1
ATOM 4050 C CA . PRO A 1 274 ? 9.40629 -11.10616 -10.51324 1.000 19.67943 274 PRO A CA 1
ATOM 4051 C C . PRO A 1 274 ? 9.96808 -12.51589 -10.42614 1.000 20.92559 274 PRO A C 1
ATOM 4052 O O . PRO A 1 274 ? 9.34409 -13.36970 -9.78106 1.000 22.01071 274 PRO A O 1
ATOM 4063 N N . GLU A 1 275 ? 11.09499 -12.80285 -11.07613 1.000 18.91213 275 GLU A N 1
ATOM 4064 C CA . GLU A 1 275 ? 11.75937 -14.09718 -10.94017 1.000 21.15811 275 GLU A CA 1
ATOM 4065 C C . GLU A 1 275 ? 12.50912 -14.23381 -9.61658 1.000 21.65081 275 GLU A C 1
ATOM 4066 O O . GLU A 1 275 ? 12.95550 -15.33783 -9.29436 1.000 23.06413 275 GLU A O 1
ATOM 4078 N N . CYS A 1 276 ? 12.64956 -13.15313 -8.86266 1.000 21.66935 276 CYS A N 1
ATOM 4079 C CA . CYS A 1 276 ? 13.34752 -13.12610 -7.58286 1.000 20.31405 276 CYS A CA 1
ATOM 4080 C C . CYS A 1 276 ? 12.33526 -13.06904 -6.44365 1.000 19.98084 276 CYS A C 1
ATOM 4081 O O . CYS A 1 276 ? 11.16755 -12.72944 -6.64163 1.000 24.41823 276 CYS A O 1
ATOM 4089 N N . GLU A 1 277 ? 12.79344 -13.43372 -5.23142 1.000 19.80838 277 GLU A N 1
ATOM 4090 C CA . GLU A 1 277 ? 11.90866 -13.57436 -4.08070 1.000 23.79649 277 GLU A CA 1
ATOM 4091 C C . GLU A 1 277 ? 11.66770 -12.25712 -3.35986 1.000 21.58052 277 GLU A C 1
ATOM 4092 O O . GLU A 1 277 ? 10.71368 -12.14829 -2.57985 1.000 22.26417 277 GLU A O 1
ATOM 4096 N N . SER A 1 278 ? 12.53380 -11.28491 -3.57879 1.000 18.49804 278 SER A N 1
ATOM 4097 C CA . SER A 1 278 ? 12.56145 -10.06467 -2.78404 1.000 18.54299 278 SER A CA 1
ATOM 4098 C C . SER A 1 278 ? 13.55159 -9.13084 -3.44830 1.000 15.62116 278 SER A C 1
ATOM 4099 O O . SER A 1 278 ? 14.33892 -9.54747 -4.30068 1.000 18.04498 278 SER A O 1
ATOM 4107 N N . TYR A 1 279 ? 13.55808 -7.88028 -2.98510 1.000 16.57929 279 TYR A N 1
ATOM 4108 C CA . TYR A 1 279 ? 14.53747 -6.89808 -3.44196 1.000 16.45340 279 TYR A CA 1
ATOM 4109 C C . TYR A 1 279 ? 15.94646 -7.36525 -3.11851 1.000 15.41173 279 TYR A C 1
ATOM 4110 O O . TYR A 1 279 ? 16.85246 -7.31117 -3.96565 1.000 16.21425 279 TYR A O 1
ATOM 4128 N N . THR A 1 280 ? 16.14397 -7.85099 -1.89559 1.000 15.46069 280 THR A N 1
ATOM 4129 C CA . THR A 1 280 ? 17.45960 -8.32910 -1.50286 1.000 14.96547 280 THR A CA 1
ATOM 4130 C C . THR A 1 280 ? 17.88608 -9.48945 -2.38696 1.000 17.75769 280 THR A C 1
ATOM 4131 O O . THR A 1 280 ? 19.05051 -9.58292 -2.77928 1.000 17.34426 280 THR A O 1
ATOM 4142 N N . ASP A 1 281 ? 16.94590 -10.37446 -2.72655 1.000 17.54583 281 ASP A N 1
ATOM 4143 C CA . ASP A 1 281 ? 17.25137 -11.51268 -3.59142 1.000 17.13213 281 ASP A CA 1
ATOM 4144 C C . ASP A 1 281 ? 17.68032 -11.07581 -4.98730 1.000 18.49583 281 ASP A C 1
ATOM 4145 O O . ASP A 1 281 ? 18.45591 -11.78589 -5.64010 1.000 21.22810 281 ASP A O 1
ATOM 4154 N N . VAL A 1 282 ? 17.21267 -9.91942 -5.46901 1.000 16.78206 282 VAL A N 1
ATOM 4155 C CA . VAL A 1 282 ? 17.71738 -9.42518 -6.74922 1.000 18.24638 282 VAL A CA 1
ATOM 4156 C C . VAL A 1 282 ? 19.22636 -9.24828 -6.67593 1.000 16.76883 282 VAL A C 1
ATOM 4157 O O . VAL A 1 282 ? 19.98027 -9.73748 -7.53045 1.000 17.55013 282 VAL A O 1
ATOM 4170 N N . TYR A 1 283 ? 19.69385 -8.50428 -5.67006 1.000 18.74334 283 TYR A N 1
ATOM 4171 C CA . TYR A 1 283 ? 21.12772 -8.28112 -5.57049 1.000 16.68226 283 TYR A CA 1
ATOM 4172 C C . TYR A 1 283 ? 21.86129 -9.59360 -5.32538 1.000 19.74616 283 TYR A C 1
ATOM 4173 O O . TYR A 1 283 ? 22.96719 -9.79667 -5.82963 1.000 21.27422 283 TYR A O 1
ATOM 4191 N N . ASP A 1 284 ? 21.25612 -10.49854 -4.55391 1.000 18.44536 284 ASP A N 1
ATOM 4192 C CA . ASP A 1 284 ? 21.91273 -11.76139 -4.24034 1.000 19.73473 284 ASP A CA 1
ATOM 4193 C C . ASP A 1 284 ? 22.08084 -12.60537 -5.49799 1.000 17.72587 284 ASP A C 1
ATOM 4194 O O . ASP A 1 284 ? 23.16643 -13.12919 -5.77589 1.000 20.43430 284 ASP A O 1
ATOM 4203 N N . LYS A 1 285 ? 20.99743 -12.76634 -6.25475 1.000 19.13555 285 LYS A N 1
ATOM 4204 C CA . LYS A 1 285 ? 21.01118 -13.64892 -7.41843 1.000 19.75495 285 LYS A CA 1
ATOM 4205 C C . LYS A 1 285 ? 21.93095 -13.13277 -8.51204 1.000 21.02555 285 LYS A C 1
ATOM 4206 O O . LYS A 1 285 ? 22.50943 -13.93010 -9.26707 1.000 21.94864 285 LYS A O 1
ATOM 4225 N N . TYR A 1 286 ? 22.05292 -11.81843 -8.64954 1.000 20.22537 286 TYR A N 1
ATOM 4226 C CA . TYR A 1 286 ? 22.89451 -11.23582 -9.68000 1.000 18.86304 286 TYR A CA 1
ATOM 4227 C C . TYR A 1 286 ? 24.26998 -10.87042 -9.13207 1.000 23.26466 286 TYR A C 1
ATOM 4228 O O . TYR A 1 286 ? 25.07640 -10.28710 -9.85692 1.000 25.77016 286 TYR A O 1
ATOM 4246 N N . GLY A 1 287 ? 24.58598 -11.30668 -7.90621 1.000 22.14594 287 GLY A N 1
ATOM 4247 C CA . GLY A 1 287 ? 25.95986 -11.44086 -7.44482 1.000 22.70154 287 GLY A CA 1
ATOM 4248 C C . GLY A 1 287 ? 26.57031 -10.25658 -6.72080 1.000 23.21593 287 GLY A C 1
ATOM 4249 O O . GLY A 1 287 ? 27.79773 -10.23014 -6.53837 1.000 23.28259 287 GLY A O 1
ATOM 4253 N N . LEU A 1 288 ? 25.76828 -9.30165 -6.27156 1.000 19.43518 288 LEU A N 1
ATOM 4254 C CA . LEU A 1 288 ? 26.29124 -8.06506 -5.72388 1.000 20.55248 288 LEU A CA 1
ATOM 4255 C C . LEU A 1 288 ? 26.35789 -8.04278 -4.19901 1.000 19.68659 288 LEU A C 1
ATOM 4256 O O . LEU A 1 288 ? 26.79960 -7.03453 -3.64185 1.000 20.37849 288 LEU A O 1
ATOM 4272 N N . LEU A 1 289 ? 25.91537 -9.09936 -3.50973 1.000 19.96838 289 LEU A N 1
ATOM 4273 C CA . LEU A 1 289 ? 25.95588 -9.12895 -2.04648 1.000 19.50475 289 LEU A CA 1
ATOM 4274 C C . LEU A 1 289 ? 27.23289 -9.83279 -1.59706 1.000 20.32007 289 LEU A C 1
ATOM 4275 O O . LEU A 1 289 ? 27.40064 -11.04618 -1.80646 1.000 21.78045 289 LEU A O 1
ATOM 4291 N N . THR A 1 290 ? 28.13960 -9.05668 -1.01004 1.000 17.48336 290 THR A N 1
ATOM 4292 C CA . THR A 1 290 ? 29.45100 -9.50934 -0.59440 1.000 19.53527 290 THR A CA 1
ATOM 4293 C C . THR A 1 290 ? 29.77386 -8.92023 0.77155 1.000 19.96518 290 THR A C 1
ATOM 4294 O O . THR A 1 290 ? 29.06048 -8.06112 1.28346 1.000 18.25217 290 THR A O 1
ATOM 4305 N N . GLU A 1 291 ? 30.88830 -9.38080 1.34965 1.000 19.67592 291 GLU A N 1
ATOM 4306 C CA . GLU A 1 291 ? 31.32245 -8.86748 2.64556 1.000 18.87533 291 GLU A CA 1
ATOM 4307 C C . GLU A 1 291 ? 31.67216 -7.38965 2.59241 1.000 23.64757 291 GLU A C 1
ATOM 4308 O O . GLU A 1 291 ? 31.73608 -6.74392 3.64696 1.000 22.37301 291 GLU A O 1
ATOM 4312 N N . LYS A 1 292 ? 31.90344 -6.82839 1.39970 1.000 20.80871 292 LYS A N 1
ATOM 4313 C CA . LYS A 1 292 ? 32.24289 -5.41802 1.27133 1.000 17.49657 292 LYS A CA 1
ATOM 4314 C C . LYS A 1 292 ? 31.14688 -4.62894 0.55993 1.000 19.93379 292 LYS A C 1
ATOM 4315 O O . LYS A 1 292 ? 31.40492 -3.58666 -0.04515 1.000 19.95781 292 LYS A O 1
ATOM 4334 N N . THR A 1 293 ? 29.91698 -5.12431 0.62731 1.000 16.03908 293 THR A N 1
ATOM 4335 C CA . THR A 1 293 ? 28.76659 -4.43143 0.05550 1.000 15.69052 293 THR A CA 1
ATOM 4336 C C . THR A 1 293 ? 28.10642 -3.58366 1.12764 1.000 19.20892 293 THR A C 1
ATOM 4337 O O . THR A 1 293 ? 27.78475 -4.08096 2.21820 1.000 18.81450 293 THR A O 1
ATOM 4348 N N . VAL A 1 294 ? 27.91400 -2.30375 0.80534 1.000 14.59325 294 VAL A N 1
ATOM 4349 C CA . VAL A 1 294 ? 27.29628 -1.31722 1.68348 1.000 14.48449 294 VAL A CA 1
ATOM 4350 C C . VAL A 1 294 ? 25.87479 -1.06308 1.18009 1.000 16.28384 294 VAL A C 1
ATOM 4351 O O . VAL A 1 294 ? 25.69067 -0.52604 0.08758 1.000 16.80690 294 VAL A O 1
ATOM 4364 N N . LEU A 1 295 ? 24.88403 -1.43345 1.97974 1.000 14.75787 295 LEU A N 1
ATOM 4365 C CA . LEU A 1 295 ? 23.47314 -1.36185 1.60409 1.000 13.59720 295 LEU A CA 1
ATOM 4366 C C . LEU A 1 295 ? 22.82776 -0.19388 2.33545 1.000 15.15945 295 LEU A C 1
ATOM 4367 O O . LEU A 1 295 ? 22.68173 -0.22851 3.56479 1.000 15.46185 295 LEU A O 1
ATOM 4383 N N . ALA A 1 296 ? 22.41245 0.82359 1.57881 1.000 14.49006 296 ALA A N 1
ATOM 4384 C CA . ALA A 1 296 ? 21.81229 2.01158 2.16841 1.000 14.19428 296 ALA A CA 1
ATOM 4385 C C . ALA A 1 296 ? 20.33001 1.79991 2.45256 1.000 15.42266 296 ALA A C 1
ATOM 4386 O O . ALA A 1 296 ? 19.60505 1.18332 1.65762 1.000 15.26230 296 ALA A O 1
ATOM 4393 N N . HIS A 1 297 ? 19.90835 2.28070 3.62663 1.000 13.24320 297 HIS A N 1
ATOM 4394 C CA . HIS A 1 297 ? 18.51534 2.41593 4.07699 1.000 13.69549 297 HIS A CA 1
ATOM 4395 C C . HIS A 1 297 ? 17.98965 1.17048 4.76436 1.000 15.17178 297 HIS A C 1
ATOM 4396 O O . HIS A 1 297 ? 17.81380 1.18564 5.98154 1.000 14.04317 297 HIS A O 1
ATOM 4410 N N . CYS A 1 298 ? 17.71214 0.11146 4.01505 1.000 13.30978 298 CYS A N 1
ATOM 4411 C CA . CYS A 1 298 ? 17.31669 -1.17750 4.57982 1.000 12.42965 298 CYS A CA 1
ATOM 4412 C C . CYS A 1 298 ? 16.19350 -1.04311 5.59720 1.000 12.66842 298 CYS A C 1
ATOM 4413 O O . CYS A 1 298 ? 16.27755 -1.55334 6.71672 1.000 13.73703 298 CYS A O 1
ATOM 4421 N N . ILE A 1 299 ? 15.12095 -0.36824 5.18974 1.000 13.72056 299 ILE A N 1
ATOM 4422 C CA . ILE A 1 299 ? 14.00696 -0.09940 6.09652 1.000 11.24851 299 ILE A CA 1
ATOM 4423 C C . ILE A 1 299 ? 12.99884 -1.24850 6.12549 1.000 14.69620 299 ILE A C 1
ATOM 4424 O O . ILE A 1 299 ? 12.60398 -1.71528 7.20202 1.000 16.47272 299 ILE A O 1
ATOM 4440 N N . HIS A 1 300 ? 12.51241 -1.66646 4.95821 1.000 13.48459 300 HIS A N 1
ATOM 4441 C CA . HIS A 1 300 ? 11.31960 -2.49522 4.83770 1.000 12.36459 300 HIS A CA 1
ATOM 4442 C C . HIS A 1 300 ? 11.65068 -3.96859 4.65827 1.000 14.45543 300 HIS A C 1
ATOM 4443 O O . HIS A 1 300 ? 10.83393 -4.71943 4.13314 1.000 20.42991 300 HIS A O 1
ATOM 4457 N N . LEU A 1 301 ? 12.82630 -4.38757 5.10794 1.000 15.68492 301 LEU A N 1
ATOM 4458 C CA . LEU A 1 301 ? 13.26157 -5.75922 4.91791 1.000 14.95804 301 LEU A CA 1
ATOM 4459 C C . LEU A 1 301 ? 12.33738 -6.76608 5.59726 1.000 16.41245 301 LEU A C 1
ATOM 4460 O O . LEU A 1 301 ? 11.92069 -6.57858 6.75051 1.000 15.40555 301 LEU A O 1
ATOM 4476 N N . THR A 1 302 ? 12.06581 -7.87159 4.89813 1.000 15.56771 302 THR A N 1
ATOM 4477 C CA . THR A 1 302 ? 11.50343 -9.04812 5.54970 1.000 18.24863 302 THR A CA 1
ATOM 4478 C C . THR A 1 302 ? 12.57444 -9.71867 6.41389 1.000 15.95623 302 THR A C 1
ATOM 4479 O O . THR A 1 302 ? 13.78492 -9.47080 6.26980 1.000 16.39448 302 THR A O 1
ATOM 4490 N N . ASP A 1 303 ? 12.12742 -10.63601 7.28520 1.000 16.04943 303 ASP A N 1
ATOM 4491 C CA . ASP A 1 303 ? 13.08610 -11.43238 8.04801 1.000 17.67844 303 ASP A CA 1
ATOM 4492 C C . ASP A 1 303 ? 14.00905 -12.22076 7.12046 1.000 16.55155 303 ASP A C 1
ATOM 4493 O O . ASP A 1 303 ? 15.21159 -12.30694 7.35711 1.000 19.70116 303 ASP A O 1
ATOM 4502 N N . ALA A 1 304 ? 13.46453 -12.77094 6.04009 1.000 18.16004 304 ALA A N 1
ATOM 4503 C CA . ALA A 1 304 ? 14.28657 -13.52872 5.09323 1.000 16.38649 304 ALA A CA 1
ATOM 4504 C C . ALA A 1 304 ? 15.35484 -12.66058 4.44058 1.000 18.20395 304 ALA A C 1
ATOM 4505 O O . ALA A 1 304 ? 16.48939 -13.10482 4.23973 1.000 20.19944 304 ALA A O 1
ATOM 4512 N N . GLU A 1 305 ? 15.00455 -11.43157 4.07116 1.000 16.92793 305 GLU A N 1
ATOM 4513 C CA . GLU A 1 305 ? 15.98731 -10.53148 3.48727 1.000 18.27656 305 GLU A CA 1
ATOM 4514 C C . GLU A 1 305 ? 17.11446 -10.24584 4.46239 1.000 16.96593 305 GLU A C 1
ATOM 4515 O O . GLU A 1 305 ? 18.29275 -10.25531 4.08901 1.000 17.21543 305 GLU A O 1
ATOM 4527 N N . ALA A 1 306 ? 16.77196 -9.89310 5.70497 1.000 17.71129 306 ALA A N 1
ATOM 4528 C CA . ALA A 1 306 ? 17.81775 -9.60668 6.67702 1.000 20.07389 306 ALA A CA 1
ATOM 4529 C C . ALA A 1 306 ? 18.69716 -10.82493 6.91070 1.000 16.71059 306 ALA A C 1
ATOM 4530 O O . ALA A 1 306 ? 19.90470 -10.68900 7.16061 1.000 18.25161 306 ALA A O 1
ATOM 4537 N N . ARG A 1 307 ? 18.10909 -12.02027 6.85405 1.000 17.17178 307 ARG A N 1
ATOM 4538 C CA . ARG A 1 307 ? 18.89210 -13.24011 7.03153 1.000 20.76186 307 ARG A CA 1
ATOM 4539 C C . ARG A 1 307 ? 19.92790 -13.38846 5.92337 1.000 20.04036 307 ARG A C 1
ATOM 4540 O O . ARG A 1 307 ? 21.07185 -13.79356 6.18232 1.000 20.26153 307 ARG A O 1
ATOM 4544 N N . VAL A 1 308 ? 19.54701 -13.05990 4.67914 1.000 19.60339 308 VAL A N 1
ATOM 4545 C CA . VAL A 1 308 ? 20.49296 -13.11324 3.55801 1.000 18.78146 308 VAL A CA 1
ATOM 4546 C C . VAL A 1 308 ? 21.61103 -12.09530 3.76044 1.000 20.03127 308 VAL A C 1
ATOM 4547 O O . VAL A 1 308 ? 22.79407 -12.38811 3.54897 1.000 19.55615 308 VAL A O 1
ATOM 4560 N N . ILE A 1 309 ? 21.25609 -10.88589 4.17680 1.000 16.20892 309 ILE A N 1
ATOM 4561 C CA . ILE A 1 309 ? 22.25938 -9.85348 4.42342 1.000 14.91340 309 ILE A CA 1
ATOM 4562 C C . ILE A 1 309 ? 23.26372 -10.32942 5.46209 1.000 17.75419 309 ILE A C 1
ATOM 4563 O O . ILE A 1 309 ? 24.48495 -10.17137 5.30048 1.000 18.72924 309 ILE A O 1
ATOM 4579 N N . LYS A 1 310 ? 22.76154 -10.92994 6.54129 1.000 18.70458 310 LYS A N 1
ATOM 4580 C CA . LYS A 1 310 ? 23.64485 -11.47310 7.56578 1.000 19.96668 310 LYS A CA 1
ATOM 4581 C C . LYS A 1 310 ? 24.55765 -12.54036 6.97233 1.000 19.65340 310 LYS A C 1
ATOM 4582 O O . LYS A 1 310 ? 25.77334 -12.53215 7.19644 1.000 19.76153 310 LYS A O 1
ATOM 4601 N N . GLN A 1 311 ? 23.98945 -13.45473 6.19339 1.000 20.69009 311 GLN A N 1
ATOM 4602 C CA . GLN A 1 311 ? 24.77390 -14.56703 5.66255 1.000 22.08003 311 GLN A CA 1
ATOM 4603 C C . GLN A 1 311 ? 25.84983 -14.08679 4.69706 1.000 23.85537 311 GLN A C 1
ATOM 4604 O O . GLN A 1 311 ? 26.95531 -14.63581 4.68784 1.000 21.23046 311 GLN A O 1
ATOM 4613 N N . ARG A 1 312 ? 25.55453 -13.06357 3.88502 1.000 20.13298 312 ARG A N 1
ATOM 4614 C CA . ARG A 1 312 ? 26.51527 -12.51626 2.92660 1.000 17.67188 312 ARG A CA 1
ATOM 4615 C C . ARG A 1 312 ? 27.47369 -11.50632 3.55335 1.000 19.38814 312 ARG A C 1
ATOM 4616 O O . ARG A 1 312 ? 28.42107 -11.07712 2.87931 1.000 21.16181 312 ARG A O 1
ATOM 4637 N N . ARG A 1 313 ? 27.26319 -11.14963 4.82419 1.000 18.06675 313 ARG A N 1
ATOM 4638 C CA . ARG A 1 313 ? 28.13508 -10.27707 5.61028 1.000 18.37486 313 ARG A CA 1
ATOM 4639 C C . ARG A 1 313 ? 28.17917 -8.85974 5.05799 1.000 17.05581 313 ARG A C 1
ATOM 4640 O O . ARG A 1 313 ? 29.19393 -8.16686 5.18553 1.000 18.94492 313 ARG A O 1
ATOM 4661 N N . CYS A 1 314 ? 27.08396 -8.41140 4.45246 1.000 16.49502 314 CYS A N 1
ATOM 4662 C CA . CYS A 1 314 ? 26.99146 -7.03660 4.02338 1.000 14.94354 314 CYS A CA 1
ATOM 4663 C C . CYS A 1 314 ? 26.77355 -6.11195 5.21602 1.000 18.13654 314 CYS A C 1
ATOM 4664 O O . CYS A 1 314 ? 26.29977 -6.52488 6.28110 1.000 19.44104 314 CYS A O 1
ATOM 4672 N N . GLY A 1 315 ? 27.08573 -4.83993 4.99897 1.000 16.24508 315 GLY A N 1
ATOM 4673 C CA . GLY A 1 315 ? 26.89568 -3.81484 6.00484 1.000 13.70393 315 GLY A CA 1
ATOM 4674 C C . GLY A 1 315 ? 25.80695 -2.85813 5.61281 1.000 16.35882 315 GLY A C 1
ATOM 4675 O O . GLY A 1 315 ? 25.53324 -2.70199 4.41527 1.000 17.24029 315 GLY A O 1
ATOM 4679 N N . ILE A 1 316 ? 25.18257 -2.20200 6.58927 1.000 15.05047 316 ILE A N 1
ATOM 4680 C CA . ILE A 1 316 ? 24.02805 -1.34436 6.34717 1.000 13.82938 316 ILE A CA 1
ATOM 4681 C C . ILE A 1 316 ? 24.36958 0.09031 6.71571 1.000 14.63692 316 ILE A C 1
ATOM 4682 O O . ILE A 1 316 ? 24.91028 0.35372 7.79371 1.000 13.77772 316 ILE A O 1
ATOM 4698 N N . SER A 1 317 ? 24.04890 1.01087 5.81224 1.000 12.95651 317 SER A N 1
ATOM 4699 C CA . SER A 1 317 ? 24.15404 2.43850 6.07065 1.000 13.90248 317 SER A CA 1
ATOM 4700 C C . SER A 1 317 ? 22.77934 2.98889 6.47500 1.000 11.91455 317 SER A C 1
ATOM 4701 O O . SER A 1 317 ? 21.86247 3.07525 5.64290 1.000 12.79257 317 SER A O 1
ATOM 4709 N N . HIS A 1 318 ? 22.64167 3.34111 7.74703 1.000 12.77036 318 HIS A N 1
ATOM 4710 C CA . HIS A 1 318 ? 21.42457 3.93184 8.28832 1.000 14.30036 318 HIS A CA 1
ATOM 4711 C C . HIS A 1 318 ? 21.42311 5.43523 8.04159 1.000 11.05933 318 HIS A C 1
ATOM 4712 O O . HIS A 1 318 ? 22.34128 6.14777 8.47027 1.000 13.53399 318 HIS A O 1
ATOM 4726 N N . CYS A 1 319 ? 20.37616 5.90967 7.34905 1.000 10.20288 319 CYS A N 1
ATOM 4727 C CA . CYS A 1 319 ? 20.28843 7.29318 6.8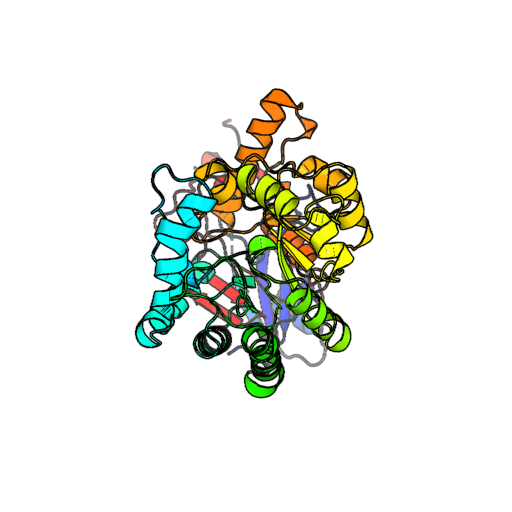7130 1.000 11.47844 319 CYS A CA 1
ATOM 4728 C C . CYS A 1 319 ? 19.01952 7.94538 7.41144 1.000 10.36929 319 CYS A C 1
ATOM 4729 O O . CYS A 1 319 ? 18.06746 8.17882 6.65611 1.000 12.90565 319 CYS A O 1
ATOM 4737 N N . PRO A 1 320 ? 18.97827 8.24971 8.72366 1.000 11.02125 320 PRO A N 1
ATOM 4738 C CA . PRO A 1 320 ? 17.70547 8.66354 9.33813 1.000 12.95537 320 PRO A CA 1
ATOM 4739 C C . PRO A 1 320 ? 17.15952 9.96478 8.80586 1.000 13.25340 320 PRO A C 1
ATOM 4740 O O . PRO A 1 320 ? 15.93531 10.10871 8.70055 1.000 13.12690 320 PRO A O 1
ATOM 4751 N N . ILE A 1 321 ? 18.01283 10.92972 8.45142 1.000 11.58476 321 ILE A N 1
ATOM 4752 C CA . ILE A 1 321 ? 17.47703 12.22309 8.03283 1.000 14.28351 321 ILE A CA 1
ATOM 4753 C C . ILE A 1 321 ? 16.72070 12.08647 6.71785 1.000 14.85021 321 ILE A C 1
ATOM 4754 O O . ILE A 1 321 ? 15.60499 12.59076 6.56286 1.000 14.90378 321 ILE A O 1
ATOM 4770 N N . SER A 1 322 ? 17.32307 11.40404 5.75183 1.000 11.59506 322 SER A N 1
ATOM 4771 C CA . SER A 1 322 ? 16.64572 11.09590 4.50280 1.000 11.30462 322 SER A CA 1
ATOM 4772 C C . SER A 1 322 ? 15.35633 10.30957 4.73687 1.000 13.92760 322 SER A C 1
ATOM 4773 O O . SER A 1 322 ? 14.31626 10.59845 4.13208 1.000 14.27134 322 SER A O 1
ATOM 4781 N N . ASN A 1 323 ? 15.42345 9.28445 5.58684 1.000 13.51318 323 ASN A N 1
ATOM 4782 C CA . ASN A 1 323 ? 14.29546 8.37977 5.76328 1.000 10.89611 323 ASN A CA 1
ATOM 4783 C C . ASN A 1 323 ? 13.08198 9.12841 6.30005 1.000 11.43191 323 ASN A C 1
ATOM 4784 O O . ASN A 1 323 ? 11.94974 8.90282 5.85194 1.000 14.19090 323 ASN A O 1
ATOM 4795 N N . SER A 1 324 ? 13.31094 10.02735 7.27284 1.000 14.12948 324 SER A N 1
ATOM 4796 C CA . SER A 1 324 ? 12.24009 10.86165 7.79823 1.000 12.24438 324 SER A CA 1
ATOM 4797 C C . SER A 1 324 ? 11.80442 11.91844 6.78211 1.000 13.23683 324 SER A C 1
ATOM 4798 O O . SER A 1 324 ? 10.60505 12.09787 6.53853 1.000 13.73734 324 SER A O 1
ATOM 4806 N N . SER A 1 325 ? 12.75858 12.64210 6.19750 1.000 11.99816 325 SER A N 1
ATOM 4807 C CA . SER A 1 325 ? 12.42210 13.74340 5.29075 1.000 11.75985 325 SER A CA 1
ATOM 4808 C C . SER A 1 325 ? 11.58618 13.30037 4.10014 1.000 14.59517 325 SER A C 1
ATOM 4809 O O . SER A 1 325 ? 10.64392 13.99516 3.71724 1.000 14.09796 325 SER A O 1
ATOM 4817 N N . LEU A 1 326 ? 11.94369 12.18373 3.46999 1.000 14.94275 326 LEU A N 1
ATOM 4818 C CA . LEU A 1 326 ? 11.21573 11.65918 2.32415 1.000 14.70767 326 LEU A CA 1
ATOM 4819 C C . LEU A 1 326 ? 10.04075 10.76580 2.71286 1.000 13.68827 326 LEU A C 1
ATOM 4820 O O . LEU A 1 326 ? 9.40062 10.19130 1.83208 1.000 13.58940 326 LEU A O 1
ATOM 4836 N N . THR A 1 327 ? 9.72227 10.66819 3.99993 1.000 13.46125 327 THR A N 1
ATOM 4837 C CA . THR A 1 327 ? 8.62816 9.83356 4.48935 1.000 13.24811 327 THR A CA 1
ATOM 4838 C C . THR A 1 327 ? 8.80846 8.39042 4.00622 1.000 14.32164 327 THR A C 1
ATOM 4839 O O . THR A 1 327 ? 7.85788 7.71404 3.60802 1.000 13.83980 327 THR A O 1
ATOM 4850 N N . SER A 1 328 ? 10.04596 7.91715 4.05703 1.000 12.53543 328 SER A N 1
ATOM 4851 C CA . SER A 1 328 ? 10.36699 6.57652 3.58356 1.000 14.05122 328 SER A CA 1
ATOM 4852 C C . SER A 1 328 ? 9.97531 5.51220 4.59039 1.000 15.67965 328 SER A C 1
ATOM 4853 O O . SER A 1 328 ? 9.38277 4.48420 4.22344 1.000 13.80226 328 SER A O 1
ATOM 4861 N N . GLY A 1 329 ? 10.26796 5.74850 5.84968 1.000 13.07543 329 GLY A N 1
ATOM 4862 C CA . GLY A 1 329 ? 10.00014 4.78848 6.89427 1.000 12.83956 329 GLY A CA 1
ATOM 4863 C C . GLY A 1 329 ? 11.00907 4.96898 8.01251 1.000 13.73581 329 GLY A C 1
ATOM 4864 O O . GLY A 1 329 ? 11.78435 5.92177 8.01134 1.000 12.49735 329 GLY A O 1
ATOM 4868 N N . GLU A 1 330 ? 10.99348 4.00886 8.94125 1.000 11.10352 330 GLU A N 1
ATOM 4869 C CA . GLU A 1 330 ? 11.89792 3.95810 10.09384 1.000 12.61593 330 GLU A CA 1
ATOM 4870 C C . GLU A 1 330 ? 12.76859 2.70774 10.00478 1.000 14.00151 330 GLU A C 1
ATOM 4871 O O . GLU A 1 330 ? 12.26493 1.58430 10.08622 1.000 14.55703 330 GLU A O 1
ATOM 4883 N N . CYS A 1 331 ? 14.07281 2.90649 9.87717 1.000 12.42876 331 CYS A N 1
ATOM 4884 C CA . CYS A 1 331 ? 15.01758 1.80242 9.90145 1.000 12.25246 331 CYS A CA 1
ATOM 4885 C C . CYS A 1 331 ? 15.02725 1.16916 11.28508 1.000 11.32443 331 CYS A C 1
ATOM 4886 O O . CYS A 1 331 ? 15.15512 1.86323 12.30042 1.000 12.85138 331 CYS A O 1
ATOM 4894 N N . ARG A 1 332 ? 14.90354 -0.14838 11.32461 1.000 10.92605 332 ARG A N 1
ATOM 4895 C CA . ARG A 1 332 ? 14.83071 -0.90666 12.58269 1.000 11.89603 332 ARG A CA 1
ATOM 4896 C C . ARG A 1 332 ? 16.24562 -1.26919 13.03738 1.000 12.62024 332 ARG A C 1
ATOM 4897 O O . ARG A 1 332 ? 16.68239 -2.41805 12.97323 1.000 12.74980 332 ARG A O 1
ATOM 4918 N N . VAL A 1 333 ? 16.96483 -0.24519 13.48674 1.000 11.56286 333 VAL A N 1
ATOM 4919 C CA . VAL A 1 333 ? 18.40641 -0.39701 13.70308 1.000 11.67856 333 VAL A CA 1
ATOM 4920 C C . VAL A 1 333 ? 18.68204 -1.45870 14.76739 1.000 11.74023 333 VAL A C 1
ATOM 4921 O O . VAL A 1 333 ? 19.55910 -2.31454 14.60515 1.000 12.50780 333 VAL A O 1
ATOM 4934 N N . ARG A 1 334 ? 17.94699 -1.41975 15.88945 1.000 13.17210 334 ARG A N 1
ATOM 4935 C CA . ARG A 1 334 ? 18.18182 -2.42970 16.92192 1.000 14.29623 334 ARG A CA 1
ATOM 4936 C C . ARG A 1 334 ? 17.93432 -3.84184 16.39323 1.000 13.93938 334 ARG A C 1
ATOM 4937 O O . ARG A 1 334 ? 18.70289 -4.77640 16.67936 1.000 13.94255 334 ARG A O 1
ATOM 4958 N N . TRP A 1 335 ? 16.85747 -4.02569 15.64356 1.000 13.39133 335 TRP A N 1
ATOM 4959 C CA . TRP A 1 335 ? 16.55973 -5.34196 15.08184 1.000 14.02839 335 TRP A CA 1
ATOM 4960 C C . TRP A 1 335 ? 17.67916 -5.84724 14.16943 1.000 15.67579 335 TRP A C 1
ATOM 4961 O O . TRP A 1 335 ? 17.98441 -7.04391 14.16493 1.000 15.21158 335 TRP A O 1
ATOM 4982 N N . LEU A 1 336 ? 18.28169 -4.95999 13.38124 1.000 13.15108 336 LEU A N 1
ATOM 4983 C CA . LEU A 1 336 ? 19.41432 -5.32632 12.53261 1.000 13.06412 336 LEU A CA 1
ATOM 4984 C C . LEU A 1 336 ? 20.63908 -5.65988 13.37150 1.000 15.83672 336 LEU A C 1
ATOM 4985 O O . LEU A 1 336 ? 21.28767 -6.69191 13.15407 1.000 14.83624 336 LEU A O 1
ATOM 5001 N N . LEU A 1 337 ? 20.96118 -4.80823 14.35241 1.000 12.86010 337 LEU A N 1
ATOM 5002 C CA . LEU A 1 337 ? 22.10342 -5.08229 15.22820 1.000 14.70044 337 LEU A CA 1
ATOM 5003 C C . LEU A 1 337 ? 21.91398 -6.39654 15.97884 1.000 15.93863 337 LEU A C 1
ATOM 5004 O O . LEU A 1 337 ? 22.87730 -7.17024 16.16509 1.000 17.02479 337 LEU A O 1
ATOM 5020 N N . ASP A 1 338 ? 20.66940 -6.66089 16.41917 1.000 16.29763 338 ASP A N 1
ATOM 5021 C CA . ASP A 1 338 ? 20.35180 -7.86363 17.18815 1.000 16.89758 338 ASP A CA 1
ATOM 5022 C C . ASP A 1 338 ? 20.66307 -9.13512 16.41711 1.000 20.90430 338 ASP A C 1
ATOM 5023 O O . ASP A 1 338 ? 20.91302 -10.18556 17.02542 1.000 21.83472 338 ASP A O 1
ATOM 5032 N N . GLN A 1 339 ? 20.60752 -9.06652 15.08794 1.000 17.26000 339 GLN A N 1
ATOM 5033 C CA . GLN A 1 339 ? 20.90297 -10.18082 14.20094 1.000 20.76506 339 GLN A CA 1
ATOM 5034 C C . GLN A 1 339 ? 22.37023 -10.28029 13.80612 1.000 18.69889 339 GLN A C 1
ATOM 5035 O O . GLN A 1 339 ? 22.71023 -11.12049 12.97181 1.000 23.40451 339 GLN A O 1
ATOM 5049 N N . GLY A 1 340 ? 23.21724 -9.40521 14.32388 1.000 21.14694 340 GLY A N 1
ATOM 5050 C CA . GLY A 1 340 ? 24.61935 -9.45118 14.01250 1.000 22.56874 340 GLY A CA 1
ATOM 5051 C C . GLY A 1 340 ? 25.02798 -8.75238 12.73877 1.000 18.78545 340 GLY A C 1
ATOM 5052 O O . GLY A 1 340 ? 26.16534 -8.95035 12.28815 1.000 22.29405 340 GLY A O 1
ATOM 5056 N N . ILE A 1 341 ? 24.16184 -7.92421 12.16619 1.000 14.62215 341 ILE A N 1
ATOM 5057 C CA . ILE A 1 341 ? 24.48331 -7.14770 10.97668 1.000 13.61309 341 ILE A CA 1
ATOM 5058 C C . ILE A 1 341 ? 25.17238 -5.87249 11.42671 1.000 14.51072 341 ILE A C 1
ATOM 5059 O O . ILE A 1 341 ? 24.76149 -5.24955 12.40486 1.000 16.56690 341 ILE A O 1
ATOM 5075 N N . LYS A 1 342 ? 26.24745 -5.48824 10.73956 1.000 14.77264 342 LYS A N 1
ATOM 5076 C CA . LYS A 1 342 ? 26.92896 -4.25890 11.10804 1.000 14.95255 342 LYS A CA 1
ATOM 5077 C C . LYS A 1 342 ? 26.18240 -3.07991 10.49813 1.000 13.33259 342 LYS A C 1
ATOM 5078 O O . LYS A 1 342 ? 25.77833 -3.11962 9.33881 1.000 14.48289 342 LYS A O 1
ATOM 5097 N N . VAL A 1 343 ? 26.04269 -2.02707 11.28369 1.000 14.37666 343 VAL A N 1
ATOM 5098 C CA . VAL A 1 343 ? 25.31153 -0.82312 10.90235 1.000 12.95145 343 VAL A CA 1
ATOM 5099 C C . VAL A 1 343 ? 26.18493 0.39624 11.17277 1.000 15.80006 343 VAL A C 1
ATOM 5100 O O . VAL A 1 343 ? 26.85913 0.47780 12.21493 1.000 14.12423 343 VAL A O 1
ATOM 5113 N N . GLY A 1 344 ? 26.19159 1.32915 10.20810 1.000 13.99055 344 GLY A N 1
ATOM 5114 C CA . GLY A 1 344 ? 26.84373 2.61450 10.34991 1.000 14.40715 344 GLY A CA 1
ATOM 5115 C C . GLY A 1 344 ? 25.83257 3.68747 10.00728 1.000 13.21941 344 GLY A C 1
ATOM 5116 O O . GLY A 1 344 ? 24.65518 3.41350 9.77632 1.000 13.76888 344 GLY A O 1
ATOM 5120 N N . LEU A 1 345 ? 26.32212 4.93021 9.98122 1.000 12.34314 345 LEU A N 1
ATOM 5121 C CA . LEU A 1 345 ? 25.47205 6.07313 9.66350 1.000 12.92441 345 LEU A CA 1
ATOM 5122 C C . LEU A 1 345 ? 25.85590 6.66069 8.31539 1.000 12.50220 345 LEU A C 1
ATOM 5123 O O . LEU A 1 345 ? 27.03312 6.65488 7.93594 1.000 14.10288 345 LEU A O 1
ATOM 5139 N N . GLY A 1 346 ? 24.86875 7.18660 7.60618 1.000 12.92209 346 GLY A N 1
ATOM 5140 C CA . GLY A 1 346 ? 25.12510 7.94134 6.39500 1.000 11.15799 346 GLY A CA 1
ATOM 5141 C C . GLY A 1 346 ? 24.29648 9.20840 6.38690 1.000 13.42765 346 GLY A C 1
ATOM 5142 O O . GLY A 1 346 ? 23.18000 9.25227 6.92029 1.000 13.63795 346 GLY A O 1
ATOM 5146 N N . THR A 1 347 ? 24.87833 10.26140 5.80358 1.000 14.05932 347 THR A N 1
ATOM 5147 C CA . THR A 1 347 ? 24.13981 11.51093 5.65913 1.000 13.68815 347 THR A CA 1
ATOM 5148 C C . THR A 1 347 ? 23.08390 11.40187 4.56887 1.000 13.11014 347 THR A C 1
ATOM 5149 O O . THR A 1 347 ? 22.03074 12.04723 4.65792 1.000 13.30452 347 THR A O 1
ATOM 5160 N N . ASP A 1 348 ? 23.37646 10.63391 3.51614 1.000 15.47669 348 ASP A N 1
ATOM 5161 C CA . ASP A 1 348 ? 22.55372 10.56440 2.31650 1.000 14.54405 348 ASP A CA 1
ATOM 5162 C C . ASP A 1 348 ? 22.24134 11.94824 1.75199 1.000 13.32054 348 ASP A C 1
ATOM 5163 O O . ASP A 1 348 ? 21.12232 12.21661 1.29602 1.000 15.05291 348 ASP A O 1
ATOM 5172 N N . VAL A 1 349 ? 23.23559 12.84013 1.76423 1.000 14.08563 349 VAL A N 1
ATOM 5173 C CA . VAL A 1 349 ? 23.12071 14.05066 0.94785 1.000 15.90415 349 VAL A CA 1
ATOM 5174 C C . VAL A 1 349 ? 22.64931 13.63997 -0.44973 1.000 16.56377 349 VAL A C 1
ATOM 5175 O O . VAL A 1 349 ? 23.17960 12.66482 -0.98368 1.000 14.82503 349 VAL A O 1
ATOM 5188 N N . SER A 1 350 ? 21.66592 14.33774 -1.05630 1.000 14.87280 350 SER A N 1
ATOM 5189 C CA . SER A 1 350 ? 20.89014 15.44965 -0.51997 1.000 16.57363 350 SER A CA 1
ATOM 5190 C C . SER A 1 350 ? 19.48160 15.09439 -0.04917 1.000 18.55538 350 SER A C 1
ATOM 5191 O O . SER A 1 350 ? 18.74272 15.96837 0.37648 1.000 15.73626 350 SER A O 1
ATOM 5199 N N . ALA A 1 351 ? 19.07143 13.83453 -0.15228 1.000 13.74018 351 ALA A N 1
ATOM 5200 C CA . ALA A 1 351 ? 17.80197 13.45224 0.46862 1.000 14.75663 351 ALA A CA 1
ATOM 5201 C C . ALA A 1 351 ? 17.83027 13.76929 1.96013 1.000 15.73664 351 ALA A C 1
ATOM 5202 O O . ALA A 1 351 ? 16.80311 14.14085 2.53435 1.000 17.05114 351 ALA A O 1
ATOM 5209 N N . GLY A 1 352 ? 18.99028 13.62178 2.58674 1.000 14.28577 352 GLY A N 1
ATOM 5210 C CA . GLY A 1 352 ? 19.25208 14.18770 3.89639 1.000 13.14150 352 GLY A CA 1
ATOM 5211 C C . GLY A 1 352 ? 19.95041 15.51471 3.72473 1.000 13.48002 352 GLY A C 1
ATOM 5212 O O . GLY A 1 352 ? 20.88056 15.64110 2.92911 1.000 15.84873 352 GLY A O 1
ATOM 5216 N N . HIS A 1 353 ? 19.50095 16.52661 4.48742 1.000 15.13142 353 HIS A N 1
ATOM 5217 C CA . HIS A 1 353 ? 19.97428 17.88334 4.25426 1.000 13.26459 353 HIS A CA 1
ATOM 5218 C C . HIS A 1 353 ? 21.34050 18.19731 4.84808 1.000 15.21091 353 HIS A C 1
ATOM 5219 O O . HIS A 1 353 ? 21.95345 19.19490 4.45731 1.000 15.56804 353 HIS A O 1
ATOM 5233 N N . SER A 1 354 ? 21.82979 17.38806 5.76778 1.000 14.95730 354 SER A N 1
ATOM 5234 C CA . SER A 1 354 ? 23.00030 17.74499 6.55253 1.000 14.34600 354 SER A CA 1
ATOM 5235 C C . SER A 1 354 ? 24.24167 17.00774 6.09358 1.000 13.91586 354 SER A C 1
ATOM 5236 O O . SER A 1 354 ? 24.18736 15.81977 5.77603 1.000 18.04884 354 SER A O 1
ATOM 5244 N N . CYS A 1 355 ? 25.36534 17.71926 6.07724 1.000 14.83478 355 CYS A N 1
ATOM 5245 C CA . CYS A 1 355 ? 26.66106 17.09567 5.86439 1.000 17.09346 355 CYS A CA 1
ATOM 5246 C C . CYS A 1 355 ? 27.24595 16.50553 7.13732 1.000 16.62561 355 CYS A C 1
ATOM 5247 O O . CYS A 1 355 ? 28.35945 15.97987 7.09625 1.000 15.70658 355 CYS A O 1
ATOM 5255 N N . SER A 1 356 ? 26.54218 16.58076 8.26030 1.000 14.57749 356 SER A N 1
ATOM 5256 C CA . SER A 1 356 ? 27.12090 16.22592 9.55058 1.000 13.15217 356 SER A CA 1
ATOM 5257 C C . SER A 1 356 ? 26.69698 14.83678 9.99901 1.000 14.19484 356 SER A C 1
ATOM 5258 O O . SER A 1 356 ? 25.49919 14.54002 10.05027 1.000 14.56718 356 SER A O 1
ATOM 5266 N N . ILE A 1 357 ? 27.67250 14.00001 10.35023 1.000 13.32216 357 ILE A N 1
ATOM 5267 C CA . ILE A 1 357 ? 27.31543 12.70948 10.96146 1.000 14.60449 357 ILE A CA 1
ATOM 5268 C C . ILE A 1 357 ? 26.91161 12.87842 12.42820 1.000 17.11159 357 ILE A C 1
ATOM 5269 O O . ILE A 1 357 ? 26.20776 12.02106 12.97570 1.000 14.27592 357 ILE A O 1
ATOM 5285 N N . LEU A 1 358 ? 27.28707 13.98881 13.06917 1.000 14.61844 358 LEU A N 1
ATOM 5286 C CA . LEU A 1 358 ? 26.77037 14.26923 14.40859 1.000 13.76458 358 LEU A CA 1
ATOM 5287 C C . LEU A 1 358 ? 25.28067 14.55857 14.35286 1.000 14.50940 358 LEU A C 1
ATOM 5288 O O . LEU A 1 358 ? 24.49786 13.98092 15.10926 1.000 15.79065 358 LEU A O 1
ATOM 5304 N N . THR A 1 359 ? 24.86720 15.41406 13.41561 1.000 14.41038 359 THR A N 1
ATOM 5305 C CA . THR A 1 359 ? 23.44687 15.64039 13.18535 1.000 13.56470 359 THR A CA 1
ATOM 5306 C C . THR A 1 359 ? 22.73753 14.34321 12.84556 1.000 14.78000 359 THR A C 1
ATOM 5307 O O . THR A 1 359 ? 21.65383 14.07182 13.37049 1.000 15.78564 359 THR A O 1
ATOM 5318 N N . THR A 1 360 ? 23.33747 13.53377 11.96496 1.000 15.29492 360 THR A N 1
ATOM 5319 C CA . THR A 1 360 ? 22.78083 12.22114 11.64545 1.000 11.75278 360 THR A CA 1
ATOM 5320 C C . THR A 1 360 ? 22.61935 11.36011 12.89503 1.000 14.11311 360 THR A C 1
ATOM 5321 O O . THR A 1 360 ? 21.58302 10.70755 13.07234 1.000 14.24164 360 THR A O 1
ATOM 5332 N N . GLY A 1 361 ? 23.63013 11.35033 13.77219 1.000 13.37257 361 GLY A N 1
ATOM 5333 C CA . GLY A 1 361 ? 23.54003 10.56459 14.98967 1.000 14.90989 361 GLY A CA 1
ATOM 5334 C C . GLY A 1 361 ? 22.39706 11.00967 15.88551 1.000 14.34331 361 GLY A C 1
ATOM 5335 O O . GLY A 1 361 ? 21.67061 10.17902 16.44235 1.000 13.82749 361 GLY A O 1
ATOM 5339 N N . ARG A 1 362 ? 22.22562 12.32309 16.03757 1.000 13.98529 362 ARG A N 1
ATOM 5340 C CA . ARG A 1 362 ? 21.08899 12.83718 16.79623 1.000 11.50063 362 ARG A CA 1
ATOM 5341 C C . ARG A 1 362 ? 19.77021 12.37559 16.20033 1.000 13.11784 362 ARG A C 1
ATOM 5342 O O . ARG A 1 362 ? 18.80086 12.11050 16.92596 1.000 14.77667 362 ARG A O 1
ATOM 5363 N N . GLN A 1 363 ? 19.67874 12.33061 14.87124 1.000 13.07486 363 GLN A N 1
ATOM 5364 C CA . GLN A 1 363 ? 18.43239 11.86517 14.28145 1.000 12.75227 363 GLN A CA 1
ATOM 5365 C C . GLN A 1 363 ? 18.28432 10.34647 14.38024 1.000 13.53086 363 GLN A C 1
ATOM 5366 O O . GLN A 1 363 ? 17.15927 9.86766 14.49881 1.000 14.61112 363 GLN A O 1
ATOM 5380 N N . ALA A 1 364 ? 19.37583 9.57520 14.35966 1.000 12.17804 364 ALA A N 1
ATOM 5381 C CA . ALA A 1 364 ? 19.25047 8.14443 14.63018 1.000 12.83596 364 ALA A CA 1
ATOM 5382 C C . ALA A 1 364 ? 18.68465 7.92486 16.02829 1.000 15.50571 364 ALA A C 1
ATOM 5383 O O . ALA A 1 364 ? 17.85232 7.03974 16.25079 1.000 12.59252 364 ALA A O 1
ATOM 5390 N N . PHE A 1 365 ? 19.12880 8.73804 16.98304 1.000 12.70668 365 PHE A N 1
ATOM 5391 C CA . PHE A 1 365 ? 18.63310 8.67921 18.35313 1.000 12.16325 365 PHE A CA 1
ATOM 5392 C C . PHE A 1 365 ? 17.13069 8.90741 18.38218 1.000 13.07927 365 PHE A C 1
ATOM 5393 O O . PHE A 1 365 ? 16.38719 8.14204 18.99928 1.000 13.13325 365 PHE A O 1
ATOM 5410 N N . ALA A 1 366 ? 16.67175 9.94610 17.68490 1.000 12.70934 366 ALA A N 1
ATOM 5411 C CA . ALA A 1 366 ? 15.24795 10.26679 17.62065 1.000 11.94708 366 ALA A CA 1
ATOM 5412 C C . ALA A 1 366 ? 14.44521 9.17821 16.92804 1.000 11.86594 366 ALA A C 1
ATOM 5413 O O . ALA A 1 366 ? 13.38384 8.75757 17.42847 1.000 12.96629 366 ALA A O 1
ATOM 5420 N N . VAL A 1 367 ? 14.89545 8.73258 15.74777 1.000 12.71216 367 VAL A N 1
ATOM 5421 C CA . VAL A 1 367 ? 14.15792 7.69518 15.01989 1.000 12.23722 367 VAL A CA 1
ATOM 5422 C C . VAL A 1 367 ? 13.94542 6.45718 15.88576 1.000 13.60105 367 VAL A C 1
ATOM 5423 O O . VAL A 1 367 ? 12.85563 5.86471 15.89723 1.000 11.56186 367 VAL A O 1
ATOM 5436 N N . SER A 1 368 ? 14.98453 6.02826 16.60459 1.000 12.66380 368 SER A N 1
ATOM 5437 C CA . SER A 1 368 ? 14.86905 4.82022 17.40808 1.000 12.24127 368 SER A CA 1
ATOM 5438 C C . SER A 1 368 ? 13.81916 4.97527 18.50565 1.000 11.61006 368 SER A C 1
ATOM 5439 O O . SER A 1 368 ? 13.18656 3.98457 18.90629 1.000 12.15790 368 SER A O 1
ATOM 5447 N N . ARG A 1 369 ? 13.57552 6.20530 18.97150 1.000 12.04078 369 ARG A N 1
ATOM 5448 C CA . ARG A 1 369 ? 12.52207 6.44345 19.95238 1.000 10.20650 369 ARG A CA 1
ATOM 5449 C C . ARG A 1 369 ? 11.14150 6.49393 19.30327 1.000 11.41155 369 ARG A C 1
ATOM 5450 O O . ARG A 1 369 ? 10.16316 6.05044 19.90550 1.000 12.18843 369 ARG A O 1
ATOM 5471 N N . HIS A 1 370 ? 11.03232 6.95978 18.05815 1.000 11.21101 370 HIS A N 1
ATOM 5472 C CA . HIS A 1 370 ? 9.75248 6.80779 17.37151 1.000 11.70515 370 HIS A CA 1
ATOM 5473 C C . HIS A 1 370 ? 9.38225 5.33057 17.26596 1.000 14.08116 370 HIS A C 1
ATOM 5474 O O . HIS A 1 370 ? 8.22175 4.95209 17.46291 1.000 14.20851 370 HIS A O 1
ATOM 5488 N N . LEU A 1 371 ? 10.36087 4.47301 16.99777 1.000 12.25766 371 LEU A N 1
ATOM 5489 C CA . LEU A 1 371 ? 10.07211 3.04368 16.96781 1.000 12.51063 371 LEU A CA 1
ATOM 5490 C C . LEU A 1 371 ? 9.74594 2.52791 18.35886 1.000 13.29216 371 LEU A C 1
ATOM 5491 O O . LEU A 1 371 ? 8.78660 1.77358 18.54175 1.000 15.44249 371 LEU A O 1
ATOM 5507 N N . ALA A 1 372 ? 10.48753 2.98586 19.36925 1.000 13.56869 372 ALA A N 1
ATOM 5508 C CA . ALA A 1 372 ? 10.26299 2.50980 20.73298 1.000 13.16283 372 ALA A CA 1
ATOM 5509 C C . ALA A 1 372 ? 8.88664 2.88886 21.26821 1.000 16.47509 372 ALA A C 1
ATOM 5510 O O . ALA A 1 372 ? 8.36116 2.21937 22.16165 1.000 16.69676 372 ALA A O 1
ATOM 5517 N N . MET A 1 373 ? 8.30001 3.97539 20.77440 1.000 11.71936 373 MET A N 1
ATOM 5518 C CA . MET A 1 373 ? 6.94881 4.33428 21.19403 1.000 13.82793 373 MET A CA 1
ATOM 5519 C C . MET A 1 373 ? 5.96442 3.21008 20.91831 1.000 21.11508 373 MET A C 1
ATOM 5520 O O . MET A 1 373 ? 4.97065 3.06285 21.64327 1.000 17.66014 373 MET A O 1
ATOM 5534 N N . ARG A 1 374 ? 6.23424 2.39265 19.89992 1.000 15.55045 374 ARG A N 1
ATOM 5535 C CA . ARG A 1 374 ? 5.36244 1.28304 19.52458 1.000 21.25219 374 ARG A CA 1
ATOM 5536 C C . ARG A 1 374 ? 5.95551 -0.09623 19.79465 1.000 20.92372 374 ARG A C 1
ATOM 5537 O O . ARG A 1 374 ? 5.17697 -1.03961 19.99336 1.000 26.03609 374 ARG A O 1
ATOM 5558 N N . GLU A 1 375 ? 7.28813 -0.22937 19.85675 1.000 18.11618 375 GLU A N 1
ATOM 5559 C CA . GLU A 1 375 ? 7.98995 -1.52400 19.88184 1.000 19.36930 375 GLU A CA 1
ATOM 5560 C C . GLU A 1 375 ? 8.81858 -1.79390 21.14649 1.000 23.08804 375 GLU A C 1
ATOM 5561 O O . GLU A 1 375 ? 9.70873 -2.65425 21.14930 1.000 30.31149 375 GLU A O 1
ATOM 5573 N N . THR A 1 376 ? 8.53373 -1.10889 22.21606 1.000 22.23406 376 THR A N 1
ATOM 5574 C CA . THR A 1 376 ? 9.20650 -1.21040 23.49605 1.000 16.99351 376 THR A CA 1
ATOM 5575 C C . THR A 1 376 ? 10.57238 -0.55295 23.50616 1.000 14.95802 376 THR A C 1
ATOM 5576 O O . THR A 1 376 ? 11.18338 -0.26408 22.45568 1.000 14.82993 376 THR A O 1
ATOM 5587 N N . ASP A 1 377 ? 11.04106 -0.32670 24.73448 1.000 16.86264 377 ASP A N 1
ATOM 5588 C CA . ASP A 1 377 ? 12.27648 0.40765 24.94715 1.000 19.93395 377 ASP A CA 1
ATOM 5589 C C . ASP A 1 377 ? 13.47013 -0.29088 24.34129 1.000 15.92093 377 ASP A C 1
ATOM 5590 O O . ASP A 1 377 ? 14.50737 0.34389 24.14405 1.000 14.86549 377 ASP A O 1
ATOM 5599 N N . HIS A 1 378 ? 13.37977 -1.59720 24.08758 1.000 14.85504 378 HIS A N 1
ATOM 5600 C CA . HIS A 1 378 ? 14.49331 -2.29790 23.46324 1.000 17.12253 378 HIS A CA 1
ATOM 5601 C C . HIS A 1 378 ? 14.97114 -1.60812 22.18844 1.000 12.99632 378 HIS A C 1
ATOM 5602 O O . HIS A 1 378 ? 16.16936 -1.64912 21.87562 1.000 15.72541 378 HIS A O 1
ATOM 5616 N N . ALA A 1 379 ? 14.06092 -0.97292 21.44023 1.000 14.36252 379 ALA A N 1
ATOM 5617 C CA . ALA A 1 379 ? 14.40677 -0.39541 20.14665 1.000 13.76578 379 ALA A CA 1
ATOM 5618 C C . ALA A 1 379 ? 15.22592 0.88928 20.26354 1.000 11.57031 379 ALA A C 1
ATOM 5619 O O . ALA A 1 379 ? 15.86524 1.28345 19.28522 1.000 13.46708 379 ALA A O 1
ATOM 5626 N N . LYS A 1 380 ? 15.22367 1.54056 21.42787 1.000 13.25432 380 LYS A N 1
ATOM 5627 C CA . LYS A 1 380 ? 15.92689 2.80297 21.60511 1.000 12.44090 380 LYS A CA 1
ATOM 5628 C C . LYS A 1 380 ? 17.43096 2.59353 21.55447 1.000 13.60059 380 LYS A C 1
ATOM 5629 O O . LYS A 1 380 ? 17.96670 1.62092 22.09037 1.000 15.28325 380 LYS A O 1
ATOM 5648 N N . LEU A 1 381 ? 18.11478 3.58411 20.99031 1.000 11.24852 381 LEU A N 1
ATOM 5649 C CA . LEU A 1 381 ? 19.56704 3.65779 20.97598 1.000 10.52788 381 LEU A CA 1
ATOM 5650 C C . LEU A 1 381 ? 20.03600 4.72491 21.95022 1.000 13.44606 381 LEU A C 1
ATOM 5651 O O . LEU A 1 381 ? 19.47096 5.82072 22.01436 1.000 14.93044 381 LEU A O 1
ATOM 5667 N N . SER A 1 382 ? 21.09149 4.42727 22.68624 1.000 12.62959 382 SER A N 1
ATOM 5668 C CA . SER A 1 382 ? 21.62863 5.40528 23.62472 1.000 14.68508 382 SER A CA 1
ATOM 5669 C C . SER A 1 382 ? 22.54664 6.39155 22.90079 1.000 14.57394 382 SER A C 1
ATOM 5670 O O . SER A 1 382 ? 22.94876 6.17402 21.75117 1.000 14.07500 382 SER A O 1
ATOM 5678 N N . VAL A 1 383 ? 22.90745 7.47115 23.60456 1.000 12.41374 383 VAL A N 1
ATOM 5679 C CA . VAL A 1 383 ? 23.93992 8.38563 23.10565 1.000 13.28158 383 VAL A CA 1
ATOM 5680 C C . VAL A 1 383 ? 25.19890 7.61237 22.72294 1.000 12.80608 383 VAL A C 1
ATOM 5681 O O . VAL A 1 383 ? 25.74372 7.76646 21.62628 1.000 13.72810 383 VAL A O 1
ATOM 5694 N N . SER A 1 384 ? 25.69628 6.76428 23.62281 1.000 14.57438 384 SER A N 1
ATOM 5695 C CA . SER A 1 384 ? 26.94506 6.07914 23.29667 1.000 13.20428 384 SER A CA 1
ATOM 5696 C C . SER A 1 384 ? 26.77848 5.15832 22.08728 1.000 13.38716 384 SER A C 1
ATOM 5697 O O . SER A 1 384 ? 27.70160 5.01459 21.27296 1.000 15.38314 384 SER A O 1
ATOM 5705 N N . GLU A 1 385 ? 25.62118 4.50879 21.94782 1.000 13.83313 385 GLU A N 1
ATOM 5706 C CA . GLU A 1 385 ? 25.42757 3.63589 20.79207 1.000 14.70211 385 GLU A CA 1
ATOM 5707 C C . GLU A 1 385 ? 25.39920 4.43208 19.49600 1.000 15.26967 385 GLU A C 1
ATOM 5708 O O . GLU A 1 385 ? 25.93327 3.98151 18.47562 1.000 13.95232 385 GLU A O 1
ATOM 5720 N N . CYS A 1 386 ? 24.79334 5.62496 19.50893 1.000 14.38470 386 CYS A N 1
ATOM 5721 C CA . CYS A 1 386 ? 24.79820 6.44931 18.30751 1.000 13.25922 386 CYS A CA 1
ATOM 5722 C C . CYS A 1 386 ? 26.21328 6.90198 17.94863 1.000 13.75676 386 CYS A C 1
ATOM 5723 O O . CYS A 1 386 ? 26.57559 6.94667 16.76896 1.000 15.32347 386 CYS A O 1
ATOM 5731 N N . LEU A 1 387 ? 27.01210 7.24685 18.94724 1.000 15.24179 387 LEU A N 1
ATOM 5732 C CA . LEU A 1 387 ? 28.40550 7.60340 18.68888 1.000 14.64328 387 LEU A CA 1
ATOM 5733 C C . LEU A 1 387 ? 29.19518 6.41294 18.18406 1.000 14.22395 387 LEU A C 1
ATOM 5734 O O . LEU A 1 387 ? 30.11332 6.58849 17.37726 1.000 16.33502 387 LEU A O 1
ATOM 5750 N N . PHE A 1 388 ? 28.86045 5.19779 18.62745 1.000 13.72203 388 PHE A N 1
ATOM 5751 C CA . PHE A 1 388 ? 29.46321 4.00446 18.03707 1.000 14.48049 388 PHE A CA 1
ATOM 5752 C C . PHE A 1 388 ? 29.10173 3.88182 16.56377 1.000 15.27199 388 PHE A C 1
ATOM 5753 O O . PHE A 1 388 ? 29.97501 3.67522 15.71368 1.000 14.80080 388 PHE A O 1
ATOM 5770 N N . LEU A 1 389 ? 27.80361 3.95482 16.24030 1.000 14.45097 389 LEU A N 1
ATOM 5771 C CA . LEU A 1 389 ? 27.41337 3.83913 14.84154 1.000 12.17205 389 LEU A CA 1
ATOM 5772 C C . LEU A 1 389 ? 28.12522 4.87794 13.98360 1.000 14.53557 389 LEU A C 1
ATOM 5773 O O . LEU A 1 389 ? 28.50657 4.59284 12.84751 1.000 15.67918 389 LEU A O 1
ATOM 5789 N N . ALA A 1 390 ? 28.34748 6.07458 14.53425 1.000 13.50123 390 ALA A N 1
ATOM 5790 C CA . ALA A 1 390 ? 28.96294 7.18437 13.82661 1.000 13.43937 390 ALA A CA 1
ATOM 5791 C C . ALA A 1 390 ? 30.43996 6.99798 13.55516 1.000 14.59100 390 ALA A C 1
ATOM 5792 O O . ALA A 1 390 ? 30.99616 7.74763 12.74567 1.000 15.55625 390 ALA A O 1
ATOM 5799 N N . THR A 1 391 ? 31.09092 6.06686 14.26097 1.000 15.82865 391 THR A N 1
ATOM 5800 C CA . THR A 1 391 ? 32.52900 5.84983 14.16786 1.000 15.18415 391 THR A CA 1
ATOM 5801 C C . THR A 1 391 ? 32.82149 4.38508 13.83359 1.000 14.89928 391 THR A C 1
ATOM 5802 O O . THR A 1 391 ? 32.91252 4.00640 12.65763 1.000 16.84815 391 THR A O 1
ATOM 5813 N N . MET A 1 392 ? 32.89925 3.53132 14.84421 1.000 15.88863 392 MET A N 1
ATOM 5814 C CA . MET A 1 392 ? 33.22198 2.13178 14.63990 1.000 15.23573 392 MET A CA 1
ATOM 5815 C C . MET A 1 392 ? 32.19697 1.43782 13.74720 1.000 15.76749 392 MET A C 1
ATOM 5816 O O . MET A 1 392 ? 32.56511 0.57500 12.94898 1.000 16.71312 392 MET A O 1
ATOM 5830 N N . GLY A 1 393 ? 30.91635 1.75555 13.92859 1.000 15.15342 393 GLY A N 1
ATOM 5831 C CA . GLY A 1 393 ? 29.90463 1.11723 13.09159 1.000 14.09351 393 GLY A CA 1
ATOM 5832 C C . GLY A 1 393 ? 30.16045 1.33798 11.61101 1.000 13.14397 393 GLY A C 1
ATOM 5833 O O . GLY A 1 393 ? 30.11734 0.40225 10.79038 1.000 17.22852 393 GLY A O 1
ATOM 5837 N N . GLY A 1 394 ? 30.45165 2.58601 11.24359 1.000 13.17358 394 GLY A N 1
ATOM 5838 C CA . GLY A 1 394 ? 30.75066 2.86723 9.85268 1.000 15.75612 394 GLY A CA 1
ATOM 5839 C C . GLY A 1 394 ? 32.01996 2.18498 9.40416 1.000 14.48626 394 GLY A C 1
ATOM 5840 O O . GLY A 1 394 ? 32.09356 1.66952 8.28153 1.000 16.06020 394 GLY A O 1
ATOM 5844 N N . ALA A 1 395 ? 33.03871 2.16777 10.27487 1.000 15.89093 395 ALA A N 1
ATOM 5845 C CA . ALA A 1 395 ? 34.26415 1.43974 9.95589 1.000 13.38014 395 ALA A CA 1
ATOM 5846 C C . ALA A 1 395 ? 33.97874 -0.03487 9.71167 1.000 15.02953 395 ALA A C 1
ATOM 5847 O O . ALA A 1 395 ? 34.51750 -0.62828 8.76514 1.000 17.40497 395 ALA A O 1
ATOM 5854 N N . GLN A 1 396 ? 33.12193 -0.64352 10.54508 1.000 14.17602 396 GLN A N 1
ATOM 5855 C CA . GLN A 1 396 ? 32.73261 -2.03515 10.31765 1.000 16.11781 396 GLN A CA 1
ATOM 5856 C C . GLN A 1 396 ? 32.05103 -2.21147 8.96392 1.000 16.65501 396 GLN A C 1
ATOM 5857 O O . GLN A 1 396 ? 32.32405 -3.16957 8.23392 1.000 18.93277 396 GLN A O 1
ATOM 5871 N N . VAL A 1 397 ? 31.12332 -1.31607 8.62665 1.000 14.81377 397 VAL A N 1
ATOM 5872 C CA . VAL A 1 397 ? 30.38529 -1.42841 7.37082 1.000 14.60874 397 VAL A CA 1
ATOM 5873 C C . VAL A 1 397 ? 31.32179 -1.31994 6.17108 1.000 21.86642 397 VAL A C 1
ATOM 5874 O O . VAL A 1 397 ? 31.08314 -1.93600 5.11381 1.000 19.93880 397 VAL A O 1
ATOM 5887 N N . LEU A 1 398 ? 32.39644 -0.55607 6.30703 1.000 18.68187 398 LEU A N 1
ATOM 5888 C CA . LEU A 1 398 ? 33.37699 -0.42671 5.23840 1.000 17.48772 398 LEU A CA 1
ATOM 5889 C C . LEU A 1 398 ? 34.47979 -1.47310 5.31204 1.000 17.90887 398 LEU A C 1
ATOM 5890 O O . LEU A 1 398 ? 35.39884 -1.44932 4.47953 1.000 19.91236 398 LEU A O 1
ATOM 5906 N N . ARG A 1 399 ? 34.40464 -2.39983 6.27232 1.000 16.28696 399 ARG A N 1
ATOM 5907 C CA . ARG A 1 399 ? 35.43883 -3.40929 6.48527 1.000 18.90642 399 ARG A CA 1
ATOM 5908 C C . ARG A 1 399 ? 36.80385 -2.76563 6.71591 1.000 23.15083 399 ARG A C 1
ATOM 5909 O O . ARG A 1 399 ? 37.81899 -3.21136 6.17338 1.000 21.17869 399 ARG A O 1
ATOM 5930 N N . MET A 1 400 ? 36.81325 -1.72321 7.54875 1.000 19.22638 400 MET A N 1
ATOM 5931 C CA . MET A 1 400 ? 38.00856 -0.99364 7.95091 1.000 18.48097 400 MET A CA 1
ATOM 5932 C C . MET A 1 400 ? 38.13037 -0.87757 9.46720 1.000 19.01284 400 MET A C 1
ATOM 5933 O O . MET A 1 400 ? 38.98045 -0.12059 9.96380 1.000 22.34919 400 MET A O 1
ATOM 5947 N N . ASP A 1 401 ? 37.33535 -1.62842 10.23006 1.000 19.32302 401 ASP A N 1
ATOM 5948 C CA . ASP A 1 401 ? 37.35062 -1.46014 11.67909 1.000 19.09361 401 ASP A CA 1
ATOM 5949 C C . ASP A 1 401 ? 38.63451 -1.96776 12.33872 1.000 16.90742 401 ASP A C 1
ATOM 5950 O O . ASP A 1 401 ? 38.89735 -1.62060 13.50147 1.000 20.60466 401 ASP A O 1
ATOM 5959 N N . GLU A 1 402 ? 39.44186 -2.77351 11.64681 1.000 19.64245 402 GLU A N 1
ATOM 5960 C CA . GLU A 1 402 ? 40.74043 -3.12650 12.20252 1.000 23.06212 402 GLU A CA 1
ATOM 5961 C C . GLU A 1 402 ? 41.71822 -1.95785 12.17986 1.000 24.43545 402 GLU A C 1
ATOM 5962 O O . GLU A 1 402 ? 42.66305 -1.95139 12.97466 1.000 24.83923 402 GLU A O 1
ATOM 5974 N N . THR A 1 403 ? 41.50871 -0.96421 11.30623 1.000 22.34580 403 THR A N 1
ATOM 5975 C CA . THR A 1 403 ? 42.41221 0.17799 11.21484 1.000 23.33027 403 THR A CA 1
ATOM 5976 C C . THR A 1 403 ? 41.76977 1.52577 11.51381 1.000 22.71634 403 THR A C 1
ATOM 5977 O O . THR A 1 403 ? 42.49711 2.51849 11.60460 1.000 22.06639 403 THR A O 1
ATOM 5988 N N . LEU A 1 404 ? 40.44509 1.60374 11.65767 1.000 20.52013 404 LEU A N 1
ATOM 5989 C CA . LEU A 1 404 ? 39.75562 2.86055 11.87745 1.000 19.98416 404 LEU A CA 1
ATOM 5990 C C . LEU A 1 404 ? 38.78762 2.70823 13.04174 1.000 22.44480 404 LEU A C 1
ATOM 5991 O O . LEU A 1 404 ? 38.34757 1.60291 13.35833 1.000 20.21803 404 LEU A O 1
ATOM 6007 N N . GLY A 1 405 ? 38.41121 3.84124 13.63316 1.000 21.02343 405 GLY A N 1
ATOM 6008 C CA . GLY A 1 405 ? 37.20819 3.94310 14.43385 1.000 20.00873 405 GLY A CA 1
ATOM 6009 C C . GLY A 1 405 ? 37.41746 4.14777 15.92501 1.000 17.64395 405 GLY A C 1
ATOM 6010 O O . GLY A 1 405 ? 36.47547 4.57208 16.60594 1.000 18.74322 405 GLY A O 1
ATOM 6014 N N . THR A 1 406 ? 38.61189 3.84639 16.44074 1.000 18.25138 406 THR A N 1
ATOM 6015 C CA . THR A 1 406 ? 38.95085 4.02028 17.84748 1.000 19.21205 406 THR A CA 1
ATOM 6016 C C . THR A 1 406 ? 40.40706 4.44459 17.99941 1.000 20.82327 406 THR A C 1
ATOM 6017 O O . THR A 1 406 ? 41.23138 4.25054 17.09638 1.000 20.02216 406 THR A O 1
ATOM 6028 N N . PHE A 1 407 ? 40.73440 4.93549 19.19594 1.000 22.13661 407 PHE A N 1
ATOM 6029 C CA . PHE A 1 407 ? 42.12083 5.21466 19.56944 1.000 21.52155 407 PHE A CA 1
ATOM 6030 C C . PHE A 1 407 ? 42.70477 3.92249 20.13353 1.000 18.61739 407 PHE A C 1
ATOM 6031 O O . PHE A 1 407 ? 42.62593 3.64207 21.34102 1.000 21.59465 407 PHE A O 1
ATOM 6048 N N . ASP A 1 408 ? 43.30921 3.12885 19.24606 1.000 20.77711 408 ASP A N 1
ATOM 6049 C CA . ASP A 1 408 ? 43.93844 1.87738 19.63036 1.000 17.36236 408 ASP A CA 1
ATOM 6050 C C . ASP A 1 408 ? 45.20083 1.67791 18.80768 1.000 20.52886 408 ASP A C 1
ATOM 6051 O O . ASP A 1 408 ? 45.30488 2.14002 17.66975 1.000 21.98392 408 ASP A O 1
ATOM 6060 N N . VAL A 1 409 ? 46.16226 0.98486 19.41777 1.000 20.79561 409 VAL A N 1
ATOM 6061 C CA . VAL A 1 409 ? 47.44072 0.72898 18.76389 1.000 20.67565 409 VAL A CA 1
ATOM 6062 C C . VAL A 1 409 ? 47.24047 0.03496 17.42993 1.000 27.62347 409 VAL A C 1
ATOM 6063 O O . VAL A 1 409 ? 46.46533 -0.92154 17.30879 1.000 23.51238 409 VAL A O 1
ATOM 6076 N N . GLY A 1 410 ? 47.96498 0.51066 16.41439 1.000 22.88798 410 GLY A N 1
ATOM 6077 C CA . GLY A 1 410 ? 47.88183 -0.03913 15.08470 1.000 23.56322 410 GLY A CA 1
ATOM 6078 C C . GLY A 1 410 ? 46.85364 0.60775 14.19667 1.000 22.91184 410 GLY A C 1
ATOM 6079 O O . GLY A 1 410 ? 46.85917 0.36439 12.97613 1.000 21.26330 410 GLY A O 1
ATOM 6083 N N . LYS A 1 411 ? 45.95175 1.40178 14.76377 1.000 21.32817 411 LYS A N 1
ATOM 6084 C CA . LYS A 1 411 ? 44.91532 2.03752 13.96472 1.000 21.46660 411 LYS A CA 1
ATOM 6085 C C . LYS A 1 411 ? 45.37940 3.40154 13.45504 1.000 21.90072 411 LYS A C 1
ATOM 6086 O O . LYS A 1 411 ? 46.31597 4.01993 13.98790 1.000 21.72410 411 LYS A O 1
ATOM 6105 N N . GLN A 1 412 ? 44.70197 3.85635 12.40490 1.000 20.33073 412 GLN A N 1
ATOM 6106 C CA . GLN A 1 412 ? 44.94729 5.16946 11.82908 1.000 22.23102 412 GLN A CA 1
ATOM 6107 C C . GLN A 1 412 ? 44.52066 6.28036 12.77589 1.000 23.11380 412 GLN A C 1
ATOM 6108 O O . GLN A 1 412 ? 43.47691 6.19881 13.42756 1.000 21.21227 412 GLN A O 1
ATOM 6122 N N . PHE A 1 413 ? 45.33024 7.33444 12.84631 1.000 19.81947 413 PHE A N 1
ATOM 6123 C CA . PHE A 1 413 ? 44.94564 8.52419 13.60027 1.000 19.24450 413 PHE A CA 1
ATOM 6124 C C . PHE A 1 413 ? 44.05484 9.39206 12.71630 1.000 21.26890 413 PHE A C 1
ATOM 6125 O O . PHE A 1 413 ? 44.47959 10.37739 12.09799 1.000 21.31785 413 PHE A O 1
ATOM 6142 N N . ASP A 1 414 ? 42.78532 8.96518 12.63455 1.000 18.87514 414 ASP A N 1
ATOM 6143 C CA . ASP A 1 414 ? 41.68174 9.74090 12.08152 1.000 18.97480 414 ASP A CA 1
ATOM 6144 C C . ASP A 1 414 ? 40.89322 10.27812 13.27934 1.000 18.86083 414 ASP A C 1
ATOM 6145 O O . ASP A 1 414 ? 40.26237 9.50598 14.01044 1.000 20.12890 414 ASP A O 1
ATOM 6154 N N . ALA A 1 415 ? 40.94727 11.58634 13.49458 1.000 19.11087 415 ALA A N 1
ATOM 6155 C CA . ALA A 1 415 ? 40.56091 12.14410 14.77871 1.000 16.28597 415 ALA A CA 1
ATOM 6156 C C . ALA A 1 415 ? 40.12823 13.58965 14.61897 1.000 18.32602 415 ALA A C 1
ATOM 6157 O O . ALA A 1 415 ? 40.48694 14.27047 13.65423 1.000 20.10023 415 ALA A O 1
ATOM 6164 N N . GLN A 1 416 ? 39.37588 14.05572 15.60488 1.000 18.93140 416 GLN A N 1
ATOM 6165 C CA . GLN A 1 416 ? 38.99826 15.45399 15.66975 1.000 18.37225 416 GLN A CA 1
ATOM 6166 C C . GLN A 1 416 ? 39.14729 15.94533 17.09723 1.000 19.61446 416 GLN A C 1
ATOM 6167 O O . GLN A 1 416 ? 38.97476 15.19012 18.06084 1.000 19.75252 416 GLN A O 1
ATOM 6181 N N . MET A 1 417 ? 39.50060 17.21456 17.21190 1.000 19.06383 417 MET A N 1
ATOM 6182 C CA A MET A 1 417 ? 39.51778 17.88849 18.49647 0.460 20.43028 417 MET A CA 1
ATOM 6183 C CA B MET A 1 417 ? 39.52935 17.91534 18.48726 0.540 20.35593 417 MET A CA 1
ATOM 6184 C C . MET A 1 417 ? 38.17211 18.57208 18.69733 1.000 21.50080 417 MET A C 1
ATOM 6185 O O . MET A 1 417 ? 37.74748 19.38541 17.85972 1.000 20.17313 417 MET A O 1
ATOM 6212 N N . ILE A 1 418 ? 37.50654 18.22585 19.78752 1.000 18.89424 418 ILE A N 1
ATOM 6213 C CA . ILE A 1 418 ? 36.23056 18.82836 20.18139 1.000 17.97381 418 ILE A CA 1
ATOM 6214 C C . ILE A 1 418 ? 36.52701 19.80169 21.31935 1.000 22.82691 418 ILE A C 1
ATOM 6215 O O . ILE A 1 418 ? 37.10627 19.41366 22.34324 1.000 21.91658 418 ILE A O 1
ATOM 6231 N N . ASP A 1 419 ? 36.13317 21.06437 21.15367 1.000 20.09288 419 ASP A N 1
ATOM 6232 C CA . ASP A 1 419 ? 36.24627 22.07586 22.20443 1.000 20.66754 419 ASP A CA 1
ATOM 6233 C C . ASP A 1 419 ? 34.83786 22.57936 22.48276 1.000 22.39267 419 ASP A C 1
ATOM 6234 O O . ASP A 1 419 ? 34.24489 23.26377 21.63451 1.000 20.72130 419 ASP A O 1
ATOM 6243 N N . THR A 1 420 ? 34.28491 22.21059 23.64594 1.000 23.38968 420 THR A N 1
ATOM 6244 C CA . THR A 1 420 ? 32.93083 22.63837 23.96924 1.000 21.79653 420 THR A CA 1
ATOM 6245 C C . THR A 1 420 ? 32.86361 24.12579 24.29406 1.000 21.92342 420 THR A C 1
ATOM 6246 O O . THR A 1 420 ? 31.76008 24.66364 24.40713 1.000 25.53528 420 THR A O 1
ATOM 6257 N N . ASN A 1 421 ? 34.00152 24.79821 24.46216 1.000 22.06494 421 ASN A N 1
ATOM 6258 C CA . ASN A 1 421 ? 34.01052 26.23955 24.66495 1.000 26.36924 421 ASN A CA 1
ATOM 6259 C C . ASN A 1 421 ? 34.56438 26.99022 23.46129 1.000 23.00824 421 ASN A C 1
ATOM 6260 O O . ASN A 1 421 ? 34.98310 28.14383 23.59239 1.000 24.99455 421 ASN A O 1
ATOM 6271 N N . ALA A 1 422 ? 34.55883 26.36694 22.28429 1.000 25.55010 422 ALA A N 1
ATOM 6272 C CA . ALA A 1 422 ? 34.99520 27.05363 21.08547 1.000 23.01358 422 ALA A CA 1
ATOM 6273 C C . ALA A 1 422 ? 34.14953 28.30534 20.87284 1.000 24.35421 422 ALA A C 1
ATOM 6274 O O . ALA A 1 422 ? 33.01950 28.39753 21.36240 1.000 24.20517 422 ALA A O 1
ATOM 6281 N N . PRO A 1 423 ? 34.67452 29.27831 20.13339 1.000 23.42795 423 PRO A N 1
ATOM 6282 C CA . PRO A 1 423 ? 33.88045 30.47312 19.81620 1.000 25.56527 423 PRO A CA 1
ATOM 6283 C C . PRO A 1 423 ? 32.52670 30.11266 19.22789 1.000 24.87751 423 PRO A C 1
ATOM 6284 O O . PRO A 1 423 ? 32.41015 29.25970 18.34322 1.000 25.60612 423 PRO A O 1
ATOM 6295 N N . GLY A 1 424 ? 31.48700 30.75306 19.75175 1.000 26.47123 424 GLY A N 1
ATOM 6296 C CA . GLY A 1 424 ? 30.14308 30.53582 19.26873 1.000 28.29347 424 GLY A CA 1
ATOM 6297 C C . GLY A 1 424 ? 29.48605 29.25167 19.72739 1.000 27.70593 424 GLY A C 1
ATOM 6298 O O . GLY A 1 424 ? 28.35977 28.97626 19.30504 1.000 28.99083 424 GLY A O 1
ATOM 6302 N N . SER A 1 425 ? 30.14112 28.46766 20.57692 1.000 25.25052 425 SER A N 1
ATOM 6303 C CA . SER A 1 425 ? 29.61771 27.15927 20.95931 1.000 22.98733 425 SER A CA 1
ATOM 6304 C C . SER A 1 425 ? 28.20825 27.24966 21.52424 1.000 23.51287 425 SER A C 1
ATOM 6305 O O . SER A 1 425 ? 27.90153 28.13533 22.31874 1.000 23.34162 425 SER A O 1
ATOM 6313 N N . ASN A 1 426 ? 27.34948 26.30424 21.13559 1.000 22.48095 426 ASN A N 1
ATOM 6314 C CA . ASN A 1 426 ? 26.05953 26.12352 21.79459 1.000 25.90099 426 ASN A CA 1
ATOM 6315 C C . ASN A 1 426 ? 26.11730 25.08652 22.89890 1.000 31.20565 426 ASN A C 1
ATOM 6316 O O . ASN A 1 426 ? 25.08487 24.75031 23.48283 1.000 27.37674 426 ASN A O 1
ATOM 6327 N N . VAL A 1 427 ? 27.30151 24.57880 23.19921 1.000 21.65340 427 VAL A N 1
ATOM 6328 C CA . VAL A 1 427 ? 27.51642 23.67114 24.30892 1.000 18.28940 427 VAL A CA 1
ATOM 6329 C C . VAL A 1 427 ? 28.13100 24.51337 25.41189 1.000 27.39622 427 VAL A C 1
ATOM 6330 O O . VAL A 1 427 ? 29.23607 25.03637 25.27042 1.000 38.53004 427 VAL A O 1
ATOM 6343 N N . ASP A 1 428 ? 27.41384 24.70617 26.48966 1.000 29.60602 428 ASP A N 1
ATOM 6344 C CA . ASP A 1 428 ? 28.00398 25.46545 27.57469 1.000 30.24376 428 ASP A CA 1
ATOM 6345 C C . ASP A 1 428 ? 27.68964 24.75793 28.87018 1.000 28.98907 428 ASP A C 1
ATOM 6346 O O . ASP A 1 428 ? 26.81693 23.88463 28.95574 1.000 28.03949 428 ASP A O 1
ATOM 6355 N N . MET A 1 429 ? 28.49211 25.09812 29.86259 1.000 27.07030 429 MET A N 1
ATOM 6356 C CA . MET A 1 429 ? 28.47780 24.45215 31.16021 1.000 27.18412 429 MET A CA 1
ATOM 6357 C C . MET A 1 429 ? 28.83409 25.51981 32.17013 1.000 27.40900 429 MET A C 1
ATOM 6358 O O . MET A 1 429 ? 29.71683 26.34470 31.91890 1.000 31.71897 429 MET A O 1
ATOM 6372 N N . PHE A 1 430 ? 28.11405 25.53639 33.27588 1.000 27.13986 430 PHE A N 1
ATOM 6373 C CA . PHE A 1 430 ? 28.39728 26.50828 34.31643 1.000 26.24095 430 PHE A CA 1
ATOM 6374 C C . PHE A 1 430 ? 29.48736 25.96833 35.22481 1.000 30.74686 430 PHE A C 1
ATOM 6375 O O . PHE A 1 430 ? 29.56857 24.76269 35.46206 1.000 28.07865 430 PHE A O 1
ATOM 6392 N N . HIS A 1 431 ? 30.31245 26.88227 35.75766 1.000 30.82161 431 HIS A N 1
ATOM 6393 C CA . HIS A 1 431 ? 31.44178 26.46407 36.58426 1.000 35.36909 431 HIS A CA 1
ATOM 6394 C C . HIS A 1 431 ? 30.98230 25.59060 37.74594 1.000 32.98782 431 HIS A C 1
ATOM 6395 O O . HIS A 1 431 ? 31.66226 24.62402 38.11263 1.000 36.40470 431 HIS A O 1
ATOM 6409 N N . TRP A 1 432 ? 29.81642 25.89492 38.31877 1.000 28.97003 432 TRP A N 1
ATOM 6410 C CA . TRP A 1 432 ? 29.32762 25.14956 39.46913 1.000 27.64122 432 TRP A CA 1
ATOM 6411 C C . TRP A 1 432 ? 28.79536 23.76768 39.10465 1.000 31.81333 432 TRP A C 1
ATOM 6412 O O . TRP A 1 432 ? 28.45829 23.00171 40.01007 1.000 32.64796 432 TRP A O 1
ATOM 6433 N N . GLN A 1 433 ? 28.70250 23.43335 37.81661 1.000 29.57313 433 GLN A N 1
ATOM 6434 C CA . GLN A 1 433 ? 28.30997 22.10081 37.38819 1.000 28.96376 433 GLN A CA 1
ATOM 6435 C C . GLN A 1 433 ? 29.48064 21.13863 37.27241 1.000 33.94221 433 GLN A C 1
ATOM 6436 O O . GLN A 1 433 ? 29.27173 19.95237 36.99224 1.000 33.50648 433 GLN A O 1
ATOM 6450 N N . LEU A 1 434 ? 30.70176 21.62573 37.41150 1.000 37.75961 434 LEU A N 1
ATOM 6451 C CA . LEU A 1 434 ? 31.88590 20.87119 37.03294 1.000 43.53239 434 LEU A CA 1
ATOM 6452 C C . LEU A 1 434 ? 32.61403 20.39959 38.28094 1.000 56.99469 434 LEU A C 1
ATOM 6453 O O . LEU A 1 434 ? 32.85115 21.18675 39.20411 1.000 54.50935 434 LEU A O 1
ATOM 6469 N N . LYS A 1 435 ? 32.93158 19.10308 38.30174 1.000 65.06595 435 LYS A N 1
ATOM 6470 C CA . LYS A 1 435 ? 33.58331 18.44306 39.43078 1.000 72.71243 435 LYS A CA 1
ATOM 6471 C C . LYS A 1 435 ? 35.08746 18.68858 39.43114 1.000 89.42129 435 LYS A C 1
ATOM 6472 O O . LYS A 1 435 ? 35.55232 19.75190 39.84041 1.000 78.29984 435 LYS A O 1
ATOM 6476 N N . ASN A 1 454 ? 24.06809 21.84959 47.76975 1.000 69.36485 454 ASN A N 1
ATOM 6477 C CA . ASN A 1 454 ? 25.06055 21.66876 46.71050 1.000 66.70202 454 ASN A CA 1
ATOM 6478 C C . ASN A 1 454 ? 24.36555 21.28710 45.39800 1.000 64.98714 454 ASN A C 1
ATOM 6479 O O . ASN A 1 454 ? 23.58334 20.34582 45.36756 1.000 64.85546 454 ASN A O 1
ATOM 6482 N N . PRO A 1 455 ? 24.64696 22.01024 44.31433 1.000 68.52372 455 PRO A N 1
ATOM 6483 C CA . PRO A 1 455 ? 23.88587 21.80305 43.06123 1.000 60.12162 455 PRO A CA 1
ATOM 6484 C C . PRO A 1 455 ? 24.36441 20.57563 42.30579 1.000 46.84660 455 PRO A C 1
ATOM 6485 O O . PRO A 1 455 ? 25.49612 20.11355 42.50522 1.000 38.77084 455 PRO A O 1
ATOM 6496 N N . PRO A 1 456 ? 23.53782 20.02440 41.41580 1.000 36.39210 456 PRO A N 1
ATOM 6497 C CA . PRO A 1 456 ? 23.93526 18.79129 40.71411 1.000 37.80544 456 PRO A CA 1
ATOM 6498 C C . PRO A 1 456 ? 25.16827 19.00309 39.84797 1.000 34.63391 456 PRO A C 1
ATOM 6499 O O . PRO A 1 456 ? 25.37495 20.06969 39.26358 1.000 32.39564 456 PRO A O 1
ATOM 6510 N N . LEU A 1 457 ? 25.99531 17.96288 39.76717 1.000 30.81872 457 LEU A N 1
ATOM 6511 C CA . LEU A 1 457 ? 27.22907 18.02173 39.00239 1.000 26.00006 457 LEU A CA 1
ATOM 6512 C C . LEU A 1 457 ? 27.11125 17.17666 37.74048 1.000 22.91930 457 LEU A C 1
ATOM 6513 O O . LEU A 1 457 ? 26.38349 16.18272 37.69930 1.000 32.29012 457 LEU A O 1
ATOM 6529 N N . LEU A 1 458 ? 27.84865 17.57794 36.72013 1.000 27.97217 458 LEU A N 1
ATOM 6530 C CA . LEU A 1 458 ? 27.89262 16.83191 35.46653 1.000 24.73822 458 LEU A CA 1
ATOM 6531 C C . LEU A 1 458 ? 28.98150 15.76257 35.52107 1.000 28.24550 458 LEU A C 1
ATOM 6532 O O . LEU A 1 458 ? 30.07119 15.98752 36.05160 1.000 28.74893 458 LEU A O 1
ATOM 6548 N N . THR A 1 459 ? 28.67700 14.59633 34.96515 1.000 28.37417 459 THR A N 1
ATOM 6549 C CA . THR A 1 459 ? 29.70331 13.60645 34.71994 1.000 28.83900 459 THR A CA 1
ATOM 6550 C C . THR A 1 459 ? 30.39182 13.90374 33.39049 1.000 27.98020 459 THR A C 1
ATOM 6551 O O . THR A 1 459 ? 29.88742 14.66658 32.55903 1.000 21.52032 459 THR A O 1
ATOM 6562 N N . ASN A 1 460 ? 31.54111 13.25209 33.17489 1.000 25.95793 460 ASN A N 1
ATOM 6563 C CA . ASN A 1 460 ? 32.17109 13.26658 31.86215 1.000 26.10917 460 ASN A CA 1
ATOM 6564 C C . ASN A 1 460 ? 31.20962 12.78578 30.78533 1.000 23.20303 460 ASN A C 1
ATOM 6565 O O . ASN A 1 460 ? 31.16681 13.34270 29.68248 1.000 23.32951 460 ASN A O 1
ATOM 6576 N N . GLU A 1 461 ? 30.43279 11.74558 31.08385 1.000 20.70103 461 GLU A N 1
ATOM 6577 C CA . GLU A 1 461 ? 29.45559 11.25165 30.12284 1.000 19.47006 461 GLU A CA 1
ATOM 6578 C C . GLU A 1 461 ? 28.40962 12.31302 29.79144 1.000 20.30791 461 GLU A C 1
ATOM 6579 O O . GLU A 1 461 ? 27.95209 12.41121 28.64545 1.000 18.21143 461 GLU A O 1
ATOM 6591 N N . ASP A 1 462 ? 27.99906 13.09226 30.79647 1.000 19.03207 462 ASP A N 1
ATOM 6592 C CA . ASP A 1 462 ? 27.03549 14.15962 30.57580 1.000 19.54085 462 ASP A CA 1
ATOM 6593 C C . ASP A 1 462 ? 27.60770 15.22900 29.65557 1.000 19.70512 462 ASP A C 1
ATOM 6594 O O . ASP A 1 462 ? 26.88612 15.80615 28.83447 1.000 19.19820 462 ASP A O 1
ATOM 6603 N N . ILE A 1 463 ? 28.89200 15.54472 29.81811 1.000 18.30307 463 ILE A N 1
ATOM 6604 C CA . ILE A 1 463 ? 29.51468 16.53730 28.95255 1.000 19.25630 463 ILE A CA 1
ATOM 6605 C C . ILE A 1 463 ? 29.48779 16.06400 27.50367 1.000 18.45680 463 ILE A C 1
ATOM 6606 O O . ILE A 1 463 ? 29.17994 16.83754 26.58782 1.000 20.19946 463 ILE A O 1
ATOM 6622 N N . ILE A 1 464 ? 29.80095 14.78493 27.27890 1.000 18.53679 464 ILE A N 1
ATOM 6623 C CA . ILE A 1 464 ? 29.78396 14.24471 25.92406 1.000 17.08609 464 ILE A CA 1
ATOM 6624 C C . ILE A 1 464 ? 28.37066 14.31441 25.36247 1.000 16.29777 464 ILE A C 1
ATOM 6625 O O . ILE A 1 464 ? 28.16414 14.65808 24.19305 1.000 17.37836 464 ILE A O 1
ATOM 6641 N N . ALA A 1 465 ? 27.36518 14.01340 26.20128 1.000 17.14813 465 ALA A N 1
ATOM 6642 C CA . ALA A 1 465 ? 25.98905 14.07689 25.74440 1.000 14.25477 465 ALA A CA 1
ATOM 6643 C C . ALA A 1 465 ? 25.60018 15.50721 25.36712 1.000 15.97166 465 ALA A C 1
ATOM 6644 O O . ALA A 1 465 ? 24.84541 15.71670 24.40842 1.000 15.99423 465 ALA A O 1
ATOM 6651 N N . LYS A 1 466 ? 26.08167 16.49810 26.11619 1.000 17.74631 466 LYS A N 1
ATOM 6652 C CA . LYS A 1 466 ? 25.78821 17.88717 25.75969 1.000 15.55378 466 LYS A CA 1
ATOM 6653 C C . LYS A 1 466 ? 26.32936 18.23637 24.37311 1.000 16.59479 466 LYS A C 1
ATOM 6654 O O . LYS A 1 466 ? 25.66778 18.94606 23.59862 1.000 17.08647 466 LYS A O 1
ATOM 6673 N N . TRP A 1 467 ? 27.53262 17.75835 24.04374 1.000 16.25259 467 TRP A N 1
ATOM 6674 C CA . TRP A 1 467 ? 28.05975 17.93640 22.69832 1.000 17.02734 467 TRP A CA 1
ATOM 6675 C C . TRP A 1 467 ? 27.25531 17.14014 21.68318 1.000 15.47753 467 TRP A C 1
ATOM 6676 O O . TRP A 1 467 ? 26.96414 17.64042 20.59402 1.000 16.20055 467 TRP A O 1
ATOM 6697 N N . PHE A 1 468 ? 26.88848 15.89385 22.01270 1.000 15.31158 468 PHE A N 1
ATOM 6698 C CA . PHE A 1 468 ? 26.07552 15.10301 21.09372 1.000 14.49585 468 PHE A CA 1
ATOM 6699 C C . PHE A 1 468 ? 24.79258 15.83427 20.69736 1.000 15.74882 468 PHE A C 1
ATOM 6700 O O . PHE A 1 468 ? 24.41520 15.85261 19.51661 1.000 16.00175 468 PHE A O 1
ATOM 6717 N N . PHE A 1 469 ? 24.11426 16.45744 21.66387 1.000 15.43641 469 PHE A N 1
ATOM 6718 C CA . PHE A 1 469 ? 22.82293 17.05960 21.35807 1.000 15.27226 469 PHE A CA 1
ATOM 6719 C C . PHE A 1 469 ? 22.89687 18.49115 20.85077 1.000 17.14546 469 PHE A C 1
ATOM 6720 O O . PHE A 1 469 ? 22.07918 18.85809 19.99567 1.000 16.60314 469 PHE A O 1
ATOM 6737 N N . ASN A 1 470 ? 23.83869 19.30191 21.32907 1.000 16.43002 470 ASN A N 1
ATOM 6738 C CA . ASN A 1 470 ? 23.87038 20.70933 20.94979 1.000 16.24133 470 ASN A CA 1
ATOM 6739 C C . ASN A 1 470 ? 25.15063 21.10878 20.24416 1.000 18.01274 470 ASN A C 1
ATOM 6740 O O . ASN A 1 470 ? 25.31597 22.29284 19.91332 1.000 18.03502 470 ASN A O 1
ATOM 6751 N N . GLY A 1 471 ? 26.05878 20.18016 20.03081 1.000 16.74460 471 GLY A N 1
ATOM 6752 C CA . GLY A 1 471 ? 27.27443 20.49958 19.31115 1.000 17.13703 471 GLY A CA 1
ATOM 6753 C C . GLY A 1 471 ? 27.03011 20.60534 17.81561 1.000 17.43832 471 GLY A C 1
ATOM 6754 O O . GLY A 1 471 ? 26.02683 20.11442 17.26272 1.000 18.11935 471 GLY A O 1
ATOM 6758 N N . ASP A 1 472 ? 27.96319 21.26963 17.14960 1.000 18.36363 472 ASP A N 1
ATOM 6759 C CA . ASP A 1 472 ? 27.97069 21.22948 15.69333 1.000 18.25603 472 ASP A CA 1
ATOM 6760 C C . ASP A 1 472 ? 29.39839 21.47068 15.23334 1.000 16.84231 472 ASP A C 1
ATOM 6761 O O . ASP A 1 472 ? 30.34991 21.27008 15.99706 1.000 17.32136 472 ASP A O 1
ATOM 6770 N N . ASP A 1 473 ? 29.55053 21.84531 13.95772 1.000 17.33073 473 ASP A N 1
ATOM 6771 C CA . ASP A 1 473 ? 30.88369 22.00424 13.38573 1.000 16.80967 473 ASP A CA 1
ATOM 6772 C C . ASP A 1 473 ? 31.73001 22.99543 14.15879 1.000 18.73387 473 ASP A C 1
ATOM 6773 O O . ASP A 1 473 ? 32.95496 22.86234 14.18996 1.000 19.37517 473 ASP A O 1
ATOM 6782 N N . ARG A 1 474 ? 31.11894 23.99974 14.77961 1.000 16.35238 474 ARG A N 1
ATOM 6783 C CA . ARG A 1 474 ? 31.94324 24.99524 15.45747 1.000 16.57843 474 ARG A CA 1
ATOM 6784 C C . ARG A 1 474 ? 32.69814 24.43205 16.64696 1.000 18.75968 474 ARG A C 1
ATOM 6785 O O . ARG A 1 474 ? 33.65658 25.07651 17.09387 1.000 20.32665 474 ARG A O 1
ATOM 6806 N N . ASN A 1 475 ? 32.33339 23.23955 17.13274 1.000 19.51233 475 ASN A N 1
ATOM 6807 C CA . ASN A 1 475 ? 33.08807 22.57897 18.18607 1.000 18.30342 475 ASN A CA 1
ATOM 6808 C C . ASN A 1 475 ? 34.21517 21.69270 17.66375 1.000 21.72899 475 ASN A C 1
ATOM 6809 O O . ASN A 1 475 ? 35.07787 21.29576 18.45155 1.000 19.36409 475 ASN A O 1
ATOM 6820 N N . THR A 1 476 ? 34.22513 21.37495 16.37426 1.000 19.43981 476 THR A N 1
ATOM 6821 C CA . THR A 1 476 ? 35.31150 20.60952 15.75449 1.000 17.40702 476 THR A CA 1
ATOM 6822 C C . THR A 1 476 ? 36.35891 21.62315 15.29982 1.000 21.24723 476 THR A C 1
ATOM 6823 O O . THR A 1 476 ? 36.18799 22.30763 14.28682 1.000 22.14746 476 THR A O 1
ATOM 6834 N N . THR A 1 477 ? 37.45058 21.72057 16.05053 1.000 18.97491 477 THR A N 1
ATOM 6835 C CA . THR A 1 477 ? 38.43733 22.76440 15.80740 1.000 19.23189 477 THR A CA 1
ATOM 6836 C C . THR A 1 477 ? 39.61572 22.28106 14.98026 1.000 20.94699 477 THR A C 1
ATOM 6837 O O . THR A 1 477 ? 40.28400 23.10581 14.33884 1.000 21.54955 477 THR A O 1
ATOM 6848 N N . LYS A 1 478 ? 39.89096 20.97789 14.99332 1.000 21.20486 478 LYS A N 1
ATOM 6849 C CA . LYS A 1 478 ? 40.97801 20.40035 14.20814 1.000 19.45211 478 LYS A CA 1
ATOM 6850 C C . LYS A 1 478 ? 40.52590 19.02210 13.76599 1.000 22.16859 478 LYS A C 1
ATOM 6851 O O . LYS A 1 478 ? 39.82717 18.33449 14.51068 1.000 20.72447 478 LYS A O 1
ATOM 6870 N N . VAL A 1 479 ? 40.95168 18.60620 12.56740 1.000 18.98670 479 VAL A N 1
ATOM 6871 C CA . VAL A 1 479 ? 40.67141 17.26370 12.06930 1.000 17.90100 479 VAL A CA 1
ATOM 6872 C C . VAL A 1 479 ? 41.95728 16.68558 11.49180 1.000 21.67835 479 VAL A C 1
ATOM 6873 O O . VAL A 1 479 ? 42.67130 17.36491 10.74264 1.000 21.22494 479 VAL A O 1
ATOM 6886 N N . TRP A 1 480 ? 42.24812 15.44251 11.85391 1.000 20.09445 480 TRP A N 1
ATOM 6887 C CA . TRP A 1 480 ? 43.39178 14.69518 11.35897 1.000 22.59670 480 TRP A CA 1
ATOM 6888 C C . TRP A 1 480 ? 42.88551 13.48939 10.58237 1.000 21.88034 480 TRP A C 1
ATOM 6889 O O . TRP A 1 480 ? 41.95145 12.81229 11.01171 1.000 18.07892 480 TRP A O 1
ATOM 6910 N N . VAL A 1 481 ? 43.50112 13.21613 9.43989 1.000 19.25982 481 VAL A N 1
ATOM 6911 C CA . VAL A 1 481 ? 43.25898 11.98875 8.69428 1.000 17.21964 481 VAL A CA 1
ATOM 6912 C C . VAL A 1 481 ? 44.61659 11.36414 8.45717 1.000 20.94304 481 VAL A C 1
ATOM 6913 O O . VAL A 1 481 ? 45.51581 12.03540 7.94677 1.000 20.75819 481 VAL A O 1
ATOM 6926 N N . ALA A 1 482 ? 44.78059 10.10773 8.86612 1.000 19.32881 482 ALA A N 1
ATOM 6927 C CA . ALA A 1 482 ? 46.05739 9.41014 8.70081 1.000 21.68555 482 ALA A CA 1
ATOM 6928 C C . ALA A 1 482 ? 47.18704 10.20823 9.33303 1.000 25.76448 482 ALA A C 1
ATOM 6929 O O . ALA A 1 482 ? 48.28626 10.32631 8.78725 1.000 22.02690 482 ALA A O 1
ATOM 6936 N N . GLY A 1 483 ? 46.90416 10.75866 10.51424 1.000 21.26259 483 GLY A N 1
ATOM 6937 C CA . GLY A 1 483 ? 47.88875 11.48800 11.27891 1.000 23.18647 483 GLY A CA 1
ATOM 6938 C C . GLY A 1 483 ? 48.36486 12.77489 10.65369 1.000 24.48880 483 GLY A C 1
ATOM 6939 O O . GLY A 1 483 ? 49.40064 13.29173 11.07796 1.000 29.70329 483 GLY A O 1
ATOM 6943 N N . GLN A 1 484 ? 47.65658 13.29494 9.64843 1.000 22.49712 484 GLN A N 1
ATOM 6944 C CA . GLN A 1 484 ? 47.97162 14.58581 9.03576 1.000 24.21915 484 GLN A CA 1
ATOM 6945 C C . GLN A 1 484 ? 46.80627 15.51927 9.33930 1.000 21.91866 484 GLN A C 1
ATOM 6946 O O . GLN A 1 484 ? 45.65243 15.11657 9.21251 1.000 22.72751 484 GLN A O 1
ATOM 6950 N N . GLN A 1 485 ? 47.10952 16.75140 9.74967 1.000 22.87048 485 GLN A N 1
ATOM 6951 C CA . GLN A 1 485 ? 46.03108 17.70412 10.00775 1.000 24.49400 485 GLN A CA 1
ATOM 6952 C C . GLN A 1 485 ? 45.50923 18.22454 8.67122 1.000 25.20538 485 GLN A C 1
ATOM 6953 O O . GLN A 1 485 ? 46.25362 18.83783 7.89752 1.000 25.90490 485 GLN A O 1
ATOM 6967 N N . VAL A 1 486 ? 44.24233 17.94658 8.39052 1.000 19.41810 486 VAL A N 1
ATOM 6968 C CA . VAL A 1 486 ? 43.60943 18.32597 7.13591 1.000 22.55459 486 VAL A CA 1
ATOM 6969 C C . VAL A 1 486 ? 42.63475 19.47715 7.29197 1.000 28.54164 486 VAL A C 1
ATOM 6970 O O . VAL A 1 486 ? 42.16747 20.01097 6.27405 1.000 27.09611 486 VAL A O 1
ATOM 6983 N N . TYR A 1 487 ? 42.32067 19.88631 8.51381 1.000 23.63189 487 TYR A N 1
ATOM 6984 C CA . TYR A 1 487 ? 41.33725 20.93458 8.72598 1.000 22.09939 487 TYR A CA 1
ATOM 6985 C C . TYR A 1 487 ? 41.70071 21.69126 9.99527 1.000 25.18378 487 TYR A C 1
ATOM 6986 O O . TYR A 1 487 ? 42.08274 21.08912 11.00876 1.000 23.59367 487 TYR A O 1
ATOM 7004 N N . GLN A 1 488 ? 41.58099 23.01328 9.92638 1.000 24.32674 488 GLN A N 1
ATOM 7005 C CA . GLN A 1 488 ? 41.78084 23.88738 11.07912 1.000 24.70743 488 GLN A CA 1
ATOM 7006 C C . GLN A 1 488 ? 40.69511 24.95553 11.06848 1.000 30.10788 488 GLN A C 1
ATOM 7007 O O . GLN A 1 488 ? 40.49823 25.62785 10.05755 1.000 29.25039 488 GLN A O 1
ATOM 7021 N N . ILE A 1 489 ? 39.99731 25.12594 12.18308 1.000 26.71019 489 ILE A N 1
ATOM 7022 C CA . ILE A 1 489 ? 38.92890 26.10731 12.21692 1.000 23.37444 489 ILE A CA 1
ATOM 7023 C C . ILE A 1 489 ? 39.49198 27.52747 12.20227 1.000 34.14982 489 ILE A C 1
ATOM 7024 O O . ILE A 1 489 ? 40.62107 27.75205 12.61961 1.000 29.28704 489 ILE A O 1
#

Sequence (452 aa):
DKHGKFLVFFGTFVDTPKLGELRIREKTSSVGVLNGIIRFVNRNSLDPVKDCLDHDSSLSPEDVTVVDINNSFYFPGFVDTHNHVSQYPNVGVFGNSTLLDWLEKYTFPIEAALANENIAREVYNKVISSKTLSHGTTTVAYYNTIDLKSSTKLLAQQLSSLLGQRVLVGKVCMDTNGPEYYIEDTKTSFESSTVKVVKYIRETICDPLVNPIVTPRFAPSCSRELMQQLSSKLVKDENIHVQTHLSSENKEEIQWVQDLFPECESYTDVYDKYGLLTEKTVLAHCIHLTDAEARVIKQRRCGISHCPISNSSLTSGECRVRWLLDQGIKVGLGTDVSAGHSCSILTTGRQAFAVSRHLAMRETDHAKLSVSECLFLATMGGAQVLRMDETLGTFDVGKQFDAQMMIDTNAPGSNVDMFHWQLKNPPLLTNEDIIAKWFFNGDDRNTTKVWVAGQQVYQI

Solvent-accessible surface area: 17656 Å² total; per-residue (Å²): 173,57,141,62,29,3,6,0,1,44,8,32,0,0,0,0,34,96,68,40,85,35,54,27,14,89,140,0,0,0,0,0,35,64,4,61,1,70,15,32,54,142,112,11,177,65,26,42,109,24,0,51,96,85,40,120,89,32,42,77,144,61,18,64,69,39,104,49,154,26,21,8,2,0,3,3,2,3,0,0,1,0,4,0,0,0,38,61,20,41,52,72,38,60,156,12,44,4,51,96,6,13,114,136,30,0,13,56,33,1,26,42,0,63,71,59,116,71,0,115,132,14,0,55,104,0,0,52,61,0,7,16,30,0,0,1,1,0,0,0,1,0,1,27,41,33,157,3,0,52,12,0,0,70,11,0,37,135,56,15,0,19,0,0,0,0,2,0,0,0,17,40,77,19,23,166,128,7,62,16,86,43,140,60,0,45,68,13,2,54,117,3,9,123,46,0,88,119,90,30,90,35,119,30,6,46,2,3,1,0,0,8,9,1,1,2,1,19,77,105,0,0,94,69,0,21,137,19,6,128,86,84,97,3,17,0,0,0,18,0,2,1,6,142,99,0,45,89,77,1,114,91,56,9,102,100,19,96,34,8,0,18,1,0,28,133,28,30,0,13,38,41,48,0,2,0,0,0,2,7,52,7,74,101,71,10,0,49,38,0,90,87,94,134,3,2,0,0,0,0,0,8,0,1,68,33,0,109,6,28,53,1,86,4,35,51,0,31,88,55,32,3,66,1,0,0,0,0,2,0,1,1,0,89,15,7,3,0,7,28,0,0,44,72,0,34,33,9,4,59,91,14,15,140,154,104,89,108,107,14,82,0,45,27,17,20,0,1,11,0,1,0,18,0,0,0,25,2,0,76,27,41,155,63,5,8,6,2,44,97,39,19,35,0,11,0,0,22,0,31,0,94,4,122,53,25,85,3,86,30,116,156,114,25,76,124,151,71,115,102,29,68,58,91,56,26,5,26,68,1,1,80,89,1,35,55,84,0,3,14,57,0,13,1,25,3,40,81,38,49,97,109

GO terms:
  GO:0008892 guanine deaminase activity (F, IDA)
  GO:0006147 guanine catabolic process (P, IDA)
  GO:0005737 cytoplasm (C, HDA)